Protein AF-A0A1Y4P1J4-F1 (afdb_monomer_lite)

Structure (mmCIF, N/CA/C/O backbone):
data_AF-A0A1Y4P1J4-F1
#
_entry.id   AF-A0A1Y4P1J4-F1
#
loop_
_atom_site.group_PDB
_atom_site.id
_atom_site.type_symbol
_atom_site.label_atom_id
_atom_site.label_alt_id
_atom_site.label_comp_id
_atom_site.label_asym_id
_atom_site.label_entity_id
_atom_site.label_seq_id
_atom_site.pdbx_PDB_ins_code
_atom_site.Cartn_x
_atom_site.Cartn_y
_atom_site.Cartn_z
_atom_site.occupancy
_atom_site.B_iso_or_equiv
_atom_site.auth_seq_id
_atom_site.auth_comp_id
_atom_site.auth_asym_id
_atom_site.auth_atom_id
_atom_site.pdbx_PDB_model_num
ATOM 1 N N . MET A 1 1 ? 18.152 -24.886 1.557 1.00 37.69 1 MET A N 1
ATOM 2 C CA . MET A 1 1 ? 19.487 -24.489 2.070 1.00 37.69 1 MET A CA 1
ATOM 3 C C . MET A 1 1 ? 19.926 -23.054 1.719 1.00 37.69 1 MET A C 1
ATOM 5 O O . MET A 1 1 ? 20.207 -22.315 2.653 1.00 37.69 1 MET A O 1
ATOM 9 N N . LYS A 1 2 ? 19.981 -22.594 0.447 1.00 35.28 2 LYS A N 1
ATOM 10 C CA . LYS A 1 2 ? 20.310 -21.172 0.125 1.00 35.28 2 LYS A CA 1
ATOM 11 C C . LYS A 1 2 ? 19.169 -20.174 0.433 1.00 35.28 2 LYS A C 1
ATOM 13 O O . LYS A 1 2 ? 19.458 -19.042 0.807 1.00 35.28 2 LYS A O 1
ATOM 18 N N . ILE A 1 3 ? 17.904 -20.600 0.334 1.00 33.12 3 ILE A N 1
ATOM 19 C CA . ILE A 1 3 ? 16.712 -19.780 0.649 1.00 33.12 3 ILE A CA 1
ATOM 20 C C . ILE A 1 3 ? 16.593 -19.539 2.165 1.00 33.12 3 ILE A C 1
ATOM 22 O O . ILE A 1 3 ? 16.595 -18.394 2.598 1.00 33.12 3 ILE A O 1
ATOM 26 N N . GLU A 1 4 ? 16.701 -20.586 2.990 1.00 29.86 4 GLU A N 1
ATOM 27 C CA . GLU A 1 4 ? 16.716 -20.458 4.463 1.00 29.86 4 GLU A CA 1
ATOM 28 C C . GLU A 1 4 ? 17.875 -19.592 4.994 1.00 29.86 4 GLU A C 1
ATOM 30 O O . GLU A 1 4 ? 17.760 -18.933 6.028 1.00 29.86 4 GLU A O 1
ATOM 35 N N . GLN A 1 5 ? 19.025 -19.572 4.307 1.00 28.41 5 GLN A N 1
ATOM 36 C CA . GLN A 1 5 ? 20.135 -18.682 4.665 1.00 28.41 5 GLN A CA 1
ATOM 37 C C . GLN A 1 5 ? 19.854 -17.215 4.304 1.00 28.41 5 GLN A C 1
ATOM 39 O O . GLN A 1 5 ? 20.299 -16.327 5.038 1.00 28.41 5 GLN A O 1
ATOM 44 N N . LYS A 1 6 ? 19.111 -16.951 3.218 1.00 36.56 6 LYS A N 1
ATOM 45 C CA . LYS A 1 6 ? 18.626 -15.607 2.861 1.00 36.56 6 LYS A CA 1
ATOM 46 C C . LYS A 1 6 ? 17.557 -15.128 3.847 1.00 36.56 6 LYS A C 1
ATOM 48 O O . LYS A 1 6 ? 17.696 -14.027 4.372 1.00 36.56 6 LYS A O 1
ATOM 53 N N . GLU A 1 7 ? 16.598 -15.976 4.211 1.00 34.59 7 GLU A N 1
ATOM 54 C CA . GLU A 1 7 ? 15.582 -15.677 5.234 1.00 34.59 7 GLU A CA 1
ATOM 55 C C . GLU A 1 7 ? 16.201 -15.401 6.608 1.00 34.59 7 GLU A C 1
ATOM 57 O O . GLU A 1 7 ? 15.858 -14.422 7.267 1.00 34.59 7 GLU A O 1
ATOM 62 N N . ARG A 1 8 ? 17.192 -16.193 7.040 1.00 35.72 8 ARG A N 1
ATOM 63 C CA . ARG A 1 8 ? 17.914 -15.943 8.303 1.00 35.72 8 ARG A CA 1
ATOM 64 C C . ARG A 1 8 ? 18.720 -14.643 8.281 1.00 35.72 8 ARG A C 1
ATOM 66 O O . ARG A 1 8 ? 18.856 -13.996 9.322 1.00 35.72 8 ARG A O 1
ATOM 73 N N . LYS A 1 9 ? 19.266 -14.248 7.124 1.00 35.44 9 LYS A N 1
ATOM 74 C CA . LYS A 1 9 ? 19.937 -12.948 6.951 1.00 35.44 9 LYS A CA 1
ATOM 75 C C . LYS A 1 9 ? 18.937 -11.791 6.964 1.00 35.44 9 LYS A C 1
ATOM 77 O O . LYS A 1 9 ? 19.229 -10.791 7.614 1.00 35.44 9 LYS A O 1
ATOM 82 N N . MET A 1 10 ? 17.769 -11.947 6.337 1.00 36.50 10 MET A N 1
ATOM 83 C CA . MET A 1 10 ? 16.669 -10.981 6.417 1.00 36.50 10 MET A CA 1
ATOM 84 C C . MET A 1 10 ? 16.181 -10.823 7.858 1.00 36.50 10 MET A C 1
ATOM 86 O O . MET A 1 10 ? 16.257 -9.721 8.387 1.00 36.50 10 MET A O 1
ATOM 90 N N . LYS A 1 11 ? 15.834 -11.908 8.563 1.00 37.34 11 LYS A N 1
ATOM 91 C CA . LYS A 1 11 ? 15.402 -11.863 9.977 1.00 37.34 11 LYS A CA 1
ATOM 92 C C . LYS A 1 11 ? 16.431 -11.185 10.900 1.00 37.34 11 LYS A C 1
ATOM 94 O O . LYS A 1 11 ? 16.066 -10.467 11.827 1.00 37.34 11 LYS A O 1
ATOM 99 N N . ARG A 1 12 ? 17.736 -11.342 10.631 1.00 34.00 12 ARG A N 1
ATOM 100 C CA . ARG A 1 12 ? 18.812 -10.628 11.355 1.00 34.00 12 ARG A CA 1
ATOM 101 C C . ARG A 1 12 ? 18.914 -9.139 11.001 1.00 34.00 12 ARG A C 1
ATOM 103 O O . ARG A 1 12 ? 19.231 -8.351 11.889 1.00 34.00 12 ARG A O 1
ATOM 110 N N . LYS A 1 13 ? 18.668 -8.758 9.742 1.00 36.12 13 LYS A N 1
ATOM 111 C CA . LYS A 1 13 ? 18.572 -7.349 9.318 1.00 36.12 13 LYS A CA 1
ATOM 112 C C . LYS A 1 13 ? 17.351 -6.668 9.949 1.00 36.12 13 LYS A C 1
ATOM 114 O O . LYS A 1 13 ? 17.510 -5.587 10.498 1.00 36.12 13 LYS A O 1
ATOM 119 N N . TRP A 1 14 ? 16.200 -7.346 9.985 1.00 35.34 14 TRP A N 1
ATOM 120 C CA . TRP A 1 14 ? 14.982 -6.893 10.670 1.00 35.34 14 TRP A CA 1
ATOM 121 C C . TRP A 1 14 ? 15.202 -6.656 12.164 1.00 35.34 14 TRP A C 1
ATOM 123 O O . TRP A 1 14 ? 14.796 -5.621 12.680 1.00 35.34 14 TRP A O 1
ATOM 133 N N . LYS A 1 15 ? 15.925 -7.553 12.850 1.00 34.91 15 LYS A N 1
ATOM 134 C CA . LYS A 1 15 ? 16.289 -7.344 14.259 1.00 34.91 15 LYS A CA 1
ATOM 135 C C . LYS A 1 15 ? 17.116 -6.065 14.456 1.00 34.91 15 LYS A C 1
ATOM 137 O O . LYS A 1 15 ? 16.772 -5.253 15.298 1.00 34.91 15 LYS A O 1
ATOM 142 N N . LYS A 1 16 ? 18.141 -5.834 13.627 1.00 33.59 16 LYS A N 1
ATOM 143 C CA . LYS A 1 16 ? 18.967 -4.616 13.715 1.00 33.59 16 LYS A CA 1
ATOM 144 C C . LYS A 1 16 ? 18.207 -3.336 13.350 1.00 33.59 16 LYS A C 1
ATOM 146 O O . LYS A 1 16 ? 18.399 -2.329 14.016 1.00 33.59 16 LYS A O 1
ATOM 151 N N . ALA A 1 17 ? 17.358 -3.361 12.323 1.00 33.47 17 ALA A N 1
ATOM 152 C CA . ALA A 1 17 ? 16.523 -2.214 11.959 1.00 33.47 17 ALA A CA 1
ATOM 153 C C . ALA A 1 17 ? 15.518 -1.873 13.075 1.00 33.47 17 ALA A C 1
ATOM 155 O O . ALA A 1 17 ? 15.315 -0.702 13.380 1.00 33.47 17 ALA A O 1
ATOM 156 N N . ARG A 1 18 ? 14.966 -2.896 13.743 1.00 34.06 18 ARG A N 1
ATOM 157 C CA . ARG A 1 18 ? 14.096 -2.758 14.918 1.00 34.06 18 ARG A CA 1
ATOM 158 C C . ARG A 1 18 ? 14.832 -2.163 16.124 1.00 34.06 18 ARG A C 1
ATOM 160 O O . ARG A 1 18 ? 14.278 -1.291 16.783 1.00 34.06 18 ARG A O 1
ATOM 167 N N . ASP A 1 19 ? 16.078 -2.572 16.364 1.00 35.50 19 ASP A N 1
ATOM 168 C CA . ASP A 1 19 ? 16.903 -2.046 17.460 1.00 35.50 19 ASP A CA 1
ATOM 169 C C . ASP A 1 19 ? 17.277 -0.558 17.228 1.00 35.50 19 ASP A C 1
ATOM 171 O O . ASP A 1 19 ? 17.185 0.256 18.143 1.00 35.50 19 ASP A O 1
ATOM 175 N N . TYR A 1 20 ? 17.614 -0.158 15.992 1.00 35.50 20 TYR A N 1
ATOM 176 C CA . TYR A 1 20 ? 17.929 1.244 15.653 1.00 35.50 20 TYR A CA 1
ATOM 177 C C . TYR A 1 20 ? 16.692 2.157 15.594 1.00 35.50 20 TYR A C 1
ATOM 179 O O . TYR A 1 20 ? 16.742 3.291 16.074 1.00 35.50 20 TYR A O 1
ATOM 187 N N . ALA A 1 21 ? 15.573 1.668 15.051 1.00 34.88 21 ALA A N 1
ATOM 188 C CA . ALA A 1 21 ? 14.301 2.388 15.075 1.00 34.88 21 ALA A CA 1
ATOM 189 C C . ALA A 1 21 ? 13.781 2.558 16.512 1.00 34.88 21 ALA A C 1
ATOM 191 O O . ALA A 1 21 ? 13.238 3.610 16.835 1.00 34.88 21 ALA A O 1
ATOM 192 N N . GLY A 1 22 ? 14.012 1.573 17.390 1.00 34.94 22 GLY A N 1
ATOM 193 C CA . GLY A 1 22 ? 13.687 1.652 18.815 1.00 34.94 22 GLY A CA 1
ATOM 194 C C . GLY A 1 22 ? 14.393 2.810 19.525 1.00 34.94 22 GLY A C 1
ATOM 195 O O . GLY A 1 22 ? 13.737 3.578 20.225 1.00 34.94 22 GLY A O 1
ATOM 196 N N . ILE A 1 23 ? 15.694 2.995 19.274 1.00 33.84 23 ILE A N 1
ATOM 197 C CA . ILE A 1 23 ? 16.503 4.062 19.888 1.00 33.84 23 ILE A CA 1
ATOM 198 C C . ILE A 1 23 ? 16.078 5.451 19.377 1.00 33.84 23 ILE A C 1
ATOM 200 O O . ILE A 1 23 ? 15.850 6.357 20.179 1.00 33.84 23 ILE A O 1
ATOM 204 N N . SER A 1 24 ? 15.901 5.634 18.061 1.00 31.52 24 SER A N 1
ATOM 205 C CA . SER A 1 24 ? 15.457 6.927 17.505 1.00 31.52 24 SER A CA 1
ATOM 206 C C . SER A 1 24 ? 14.004 7.261 17.854 1.00 31.52 24 SER A C 1
ATOM 208 O O . SER A 1 24 ? 13.703 8.414 18.164 1.00 31.52 24 SER A O 1
ATOM 210 N N . ALA A 1 25 ? 13.103 6.272 17.864 1.00 38.59 25 ALA A N 1
ATOM 211 C CA . ALA A 1 25 ? 11.718 6.465 18.285 1.00 38.59 25 ALA A CA 1
ATOM 212 C C . ALA A 1 25 ? 11.631 6.814 19.771 1.00 38.59 25 ALA A C 1
ATOM 214 O O . ALA A 1 25 ? 10.833 7.668 20.134 1.00 38.59 25 ALA A O 1
ATOM 215 N N . MET A 1 26 ? 12.474 6.230 20.627 1.00 37.19 26 MET A N 1
ATOM 216 C CA . MET A 1 26 ? 12.496 6.566 22.047 1.00 37.19 26 MET A CA 1
ATOM 217 C C . MET A 1 26 ? 13.036 7.974 22.303 1.00 37.19 26 MET A C 1
ATOM 219 O O . MET A 1 26 ? 12.460 8.705 23.102 1.00 37.19 26 MET A O 1
ATOM 223 N N . VAL A 1 27 ? 14.082 8.401 21.588 1.00 32.62 27 VAL A N 1
ATOM 224 C CA . VAL A 1 27 ? 14.589 9.781 21.664 1.00 32.62 27 VAL A CA 1
ATOM 225 C C . VAL A 1 27 ? 13.539 10.780 21.166 1.00 32.62 27 VAL A C 1
ATOM 227 O O . VAL A 1 27 ? 13.348 11.818 21.794 1.00 32.62 27 VAL A O 1
ATOM 230 N N . LEU A 1 28 ? 12.795 10.459 20.103 1.00 36.66 28 LEU A N 1
ATOM 231 C CA . LEU A 1 28 ? 11.684 11.283 19.611 1.00 36.66 28 LEU A CA 1
ATOM 232 C C . LEU A 1 28 ? 10.476 11.280 20.557 1.00 36.66 28 LEU A C 1
ATOM 234 O O . LEU A 1 28 ? 9.872 12.329 20.753 1.00 36.66 28 LEU A O 1
ATOM 238 N N . LEU A 1 29 ? 10.155 10.151 21.193 1.00 38.88 29 LEU A N 1
ATOM 239 C CA . LEU A 1 29 ? 9.091 10.040 22.194 1.00 38.88 29 LEU A CA 1
ATOM 240 C C . LEU A 1 29 ? 9.451 10.825 23.462 1.00 38.88 29 LEU A C 1
ATOM 242 O O . LEU A 1 29 ? 8.604 11.513 24.020 1.00 38.88 29 LEU A O 1
ATOM 246 N N . VAL A 1 30 ? 10.726 10.800 23.865 1.00 36.94 30 VAL A N 1
ATOM 247 C CA . VAL A 1 30 ? 11.304 11.665 24.899 1.00 36.94 30 VAL A CA 1
ATOM 248 C C . VAL A 1 30 ? 11.162 13.130 24.463 1.00 36.94 30 VAL A C 1
ATOM 250 O O . VAL A 1 30 ? 10.500 13.891 25.156 1.00 36.94 30 VAL A O 1
ATOM 253 N N . ILE A 1 31 ? 11.646 13.543 23.289 1.00 37.50 31 ILE A N 1
ATOM 254 C CA . ILE A 1 31 ? 11.529 14.937 22.804 1.00 37.50 31 ILE A CA 1
ATOM 255 C C . ILE A 1 31 ? 10.059 15.409 22.725 1.00 37.50 31 ILE A C 1
ATOM 257 O O . ILE A 1 31 ? 9.754 16.528 23.148 1.00 37.50 31 ILE A O 1
ATOM 261 N N . ALA A 1 32 ? 9.142 14.549 22.271 1.00 37.50 32 ALA A N 1
ATOM 262 C CA . ALA A 1 32 ? 7.707 14.821 22.166 1.00 37.50 32 ALA A CA 1
ATOM 263 C C . ALA A 1 32 ? 7.009 14.905 23.536 1.00 37.50 32 ALA A C 1
ATOM 265 O O . ALA A 1 32 ? 6.170 15.781 23.746 1.00 37.50 32 ALA A O 1
ATOM 266 N N . LEU A 1 33 ? 7.391 14.062 24.501 1.00 34.75 33 LEU A N 1
ATOM 267 C CA . LEU A 1 33 ? 6.959 14.169 25.899 1.00 34.75 33 LEU A CA 1
ATOM 268 C C . LEU A 1 33 ? 7.528 15.449 26.546 1.00 34.75 33 LEU A C 1
ATOM 270 O O . LEU A 1 33 ? 6.831 16.154 27.279 1.00 34.75 33 LEU A O 1
ATOM 274 N N . PHE A 1 34 ? 8.779 15.810 26.260 1.00 36.06 34 PHE A N 1
ATOM 275 C CA . PHE A 1 34 ? 9.459 16.956 26.871 1.00 36.06 34 PHE A CA 1
ATOM 276 C C . PHE A 1 34 ? 9.023 18.327 26.336 1.00 36.06 34 PHE A C 1
ATOM 278 O O . PHE A 1 34 ? 9.379 19.330 26.954 1.00 36.06 34 PHE A O 1
ATOM 285 N N . GLY A 1 35 ? 8.212 18.408 25.274 1.00 31.78 35 GLY A N 1
ATOM 286 C CA . GLY A 1 35 ? 7.714 19.689 24.754 1.00 31.78 35 GLY A CA 1
ATOM 287 C C . GLY A 1 35 ? 8.835 20.651 24.344 1.00 31.78 35 GLY A C 1
ATOM 288 O O . GLY A 1 35 ? 8.640 21.865 24.335 1.00 31.78 35 GLY A O 1
ATOM 289 N N . LEU A 1 36 ? 10.024 20.123 24.036 1.00 27.92 36 LEU A N 1
ATOM 290 C CA . LEU A 1 36 ? 11.098 20.913 23.459 1.00 27.92 36 LEU A CA 1
ATOM 291 C C . LEU A 1 36 ? 10.747 21.133 21.993 1.00 27.92 36 LEU A C 1
ATOM 293 O O . LEU A 1 36 ? 10.865 20.231 21.166 1.00 27.92 36 LEU A O 1
ATOM 297 N N . THR A 1 37 ? 10.312 22.347 21.665 1.00 23.44 37 THR A N 1
ATOM 298 C CA . THR A 1 37 ? 10.285 22.810 20.283 1.00 23.44 37 THR A CA 1
ATOM 299 C C . THR A 1 37 ? 11.717 22.814 19.759 1.00 23.44 37 THR A C 1
ATOM 301 O O . THR A 1 37 ? 12.464 23.766 19.981 1.00 23.44 37 THR A O 1
ATOM 304 N N . VAL A 1 38 ? 12.106 21.771 19.031 1.00 24.55 38 VAL A N 1
ATOM 305 C CA . VAL A 1 38 ? 13.045 21.980 17.934 1.00 24.55 38 VAL A CA 1
ATOM 306 C C . VAL A 1 38 ? 12.228 22.722 16.889 1.00 24.55 38 VAL A C 1
ATOM 308 O O . VAL A 1 38 ? 11.323 22.157 16.280 1.00 24.55 38 VAL A O 1
ATOM 311 N N . SER A 1 39 ? 12.476 24.021 16.745 1.00 25.81 39 SER A N 1
ATOM 312 C CA . SER A 1 39 ? 11.960 24.814 15.635 1.00 25.81 39 SER A CA 1
ATOM 313 C C . SER A 1 39 ? 12.613 24.318 14.342 1.00 25.81 39 SER A C 1
ATOM 315 O O . SER A 1 39 ? 13.565 24.9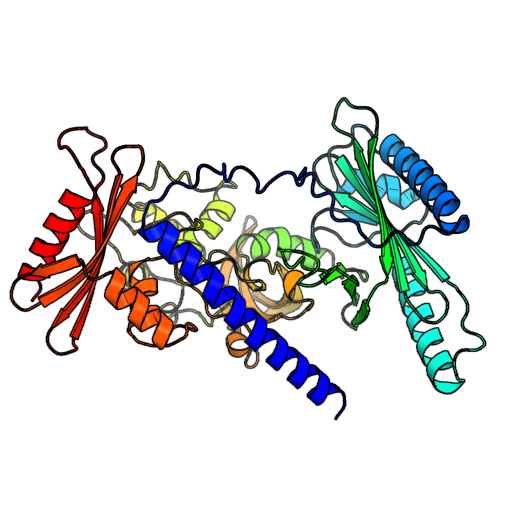05 13.839 1.00 25.81 39 SER A O 1
ATOM 317 N N . GLY A 1 40 ? 12.128 23.184 13.855 1.00 23.45 40 GLY A N 1
ATOM 318 C CA . GLY A 1 40 ? 12.315 22.670 12.515 1.00 23.45 40 GLY A CA 1
ATOM 319 C C . GLY A 1 40 ? 10.915 22.435 11.983 1.00 23.45 40 GLY A C 1
ATOM 320 O O . GLY A 1 40 ? 10.232 21.508 12.404 1.00 23.45 40 GLY A O 1
ATOM 321 N N . THR A 1 41 ? 10.449 23.344 11.139 1.00 23.02 41 THR A N 1
ATOM 322 C CA . THR A 1 41 ? 9.187 23.257 10.407 1.00 23.02 41 THR A CA 1
ATOM 323 C C . THR A 1 41 ? 9.043 21.884 9.747 1.00 23.02 41 THR A C 1
ATOM 325 O O . THR A 1 41 ? 9.625 21.635 8.696 1.00 23.02 41 THR A O 1
ATOM 328 N N . LEU A 1 42 ? 8.240 21.000 10.348 1.00 22.67 42 LEU A N 1
ATOM 329 C CA . LEU A 1 42 ? 7.678 19.799 9.722 1.00 22.67 42 LEU A CA 1
ATOM 330 C C . LEU A 1 42 ? 6.516 20.215 8.806 1.00 22.67 42 LEU A C 1
ATOM 332 O O . LEU A 1 42 ? 5.358 19.865 9.000 1.00 22.67 42 LEU A O 1
ATOM 336 N N . THR A 1 43 ? 6.848 21.017 7.802 1.00 23.75 43 THR A N 1
ATOM 337 C CA . THR A 1 43 ? 6.053 21.222 6.592 1.00 23.75 43 THR A CA 1
ATOM 338 C C . THR A 1 43 ? 6.926 20.710 5.458 1.00 23.75 43 THR A C 1
ATOM 340 O O . THR A 1 43 ? 7.744 21.449 4.920 1.00 23.75 43 THR A O 1
ATOM 343 N N . GLY A 1 44 ? 6.846 19.408 5.194 1.00 24.66 44 GLY A N 1
ATOM 344 C CA . GLY A 1 44 ? 7.753 18.740 4.260 1.00 24.66 44 GLY A CA 1
ATOM 345 C C . GLY A 1 44 ? 7.427 17.265 4.064 1.00 24.66 44 GLY A C 1
ATOM 346 O O . GLY A 1 44 ? 8.321 16.434 4.071 1.00 24.66 44 GLY A O 1
ATOM 347 N N . PHE A 1 45 ? 6.144 16.931 3.927 1.00 24.53 45 PHE A N 1
ATOM 348 C CA . PHE A 1 45 ? 5.706 15.675 3.303 1.00 24.53 45 PHE A CA 1
ATOM 349 C C . PHE A 1 45 ? 4.859 16.014 2.071 1.00 24.53 45 PHE A C 1
ATOM 351 O O . PHE A 1 45 ? 3.695 15.657 1.931 1.00 24.53 45 PHE A O 1
ATOM 358 N N . ARG A 1 46 ? 5.453 16.851 1.222 1.00 29.56 46 ARG A N 1
ATOM 359 C CA . ARG A 1 46 ? 5.160 17.062 -0.195 1.00 29.56 46 ARG A CA 1
ATOM 360 C C . ARG A 1 46 ? 6.245 18.008 -0.703 1.00 29.56 46 ARG A C 1
ATOM 362 O O . ARG A 1 46 ? 6.565 18.979 -0.029 1.00 29.56 46 ARG A O 1
ATOM 369 N N . ASP A 1 47 ? 6.819 17.641 -1.838 1.00 25.33 47 ASP A N 1
ATOM 370 C CA . ASP A 1 47 ? 8.038 18.179 -2.447 1.00 25.33 47 ASP A CA 1
ATOM 371 C C . ASP A 1 47 ? 9.353 17.859 -1.728 1.00 25.33 47 ASP A C 1
ATOM 373 O O . ASP A 1 47 ? 9.865 18.585 -0.879 1.00 25.33 47 ASP A O 1
ATOM 377 N N . GLY A 1 48 ? 9.966 16.760 -2.180 1.00 27.00 48 GLY A N 1
ATOM 378 C CA . GLY A 1 48 ? 11.406 16.563 -2.102 1.00 27.00 48 GLY A CA 1
ATOM 379 C C . GLY A 1 48 ? 12.129 17.604 -2.958 1.00 27.00 48 GLY A C 1
ATOM 380 O O . GLY A 1 48 ? 12.540 17.327 -4.077 1.00 27.00 48 GLY A O 1
ATOM 381 N N . SER A 1 49 ? 12.284 18.809 -2.419 1.00 30.31 49 SER A N 1
ATOM 382 C CA . SER A 1 49 ? 13.316 19.768 -2.810 1.00 30.31 49 SER A CA 1
ATOM 383 C C . SER A 1 49 ? 14.243 19.980 -1.611 1.00 30.31 49 SER A C 1
ATOM 385 O O . SER A 1 49 ? 14.303 21.054 -1.015 1.00 30.31 49 SER A O 1
ATOM 387 N N . GLY A 1 50 ? 14.927 18.911 -1.203 1.00 24.67 50 GLY A N 1
ATOM 388 C CA . GLY A 1 50 ? 15.973 18.946 -0.188 1.00 24.67 50 GLY A CA 1
ATOM 389 C C . GLY A 1 50 ? 17.338 18.934 -0.861 1.00 24.67 50 GLY A C 1
ATOM 390 O O . GLY A 1 50 ? 17.747 17.918 -1.411 1.00 24.67 50 GLY A O 1
ATOM 391 N N . LYS A 1 51 ? 18.052 20.064 -0.812 1.00 30.47 51 LYS A N 1
ATOM 392 C CA . LYS A 1 51 ? 19.477 20.161 -1.157 1.00 30.47 51 LYS A CA 1
ATOM 393 C C . LYS A 1 51 ? 20.305 19.366 -0.140 1.00 30.47 51 LYS A C 1
ATOM 395 O O . LYS A 1 51 ? 20.853 19.937 0.796 1.00 30.47 51 LYS A O 1
ATOM 400 N N . GLY A 1 52 ? 20.385 18.055 -0.326 1.00 24.11 52 GLY A N 1
ATOM 401 C CA . GLY A 1 52 ? 21.392 17.198 0.284 1.00 24.11 52 GLY A CA 1
ATOM 402 C C . GLY A 1 52 ? 22.482 16.937 -0.743 1.00 24.11 52 GLY A C 1
ATOM 403 O O . GLY A 1 52 ? 22.359 16.024 -1.548 1.00 24.11 52 GLY A O 1
ATOM 404 N N . ALA A 1 53 ? 23.542 17.745 -0.737 1.00 28.69 53 ALA A N 1
ATOM 405 C CA . ALA A 1 53 ? 24.770 17.420 -1.454 1.00 28.69 53 ALA A CA 1
ATOM 406 C C . ALA A 1 53 ? 25.496 16.293 -0.698 1.00 28.69 53 ALA A C 1
ATOM 408 O O . ALA A 1 53 ? 26.504 16.520 -0.035 1.00 28.69 53 ALA A O 1
ATOM 409 N N . GLY A 1 54 ? 24.934 15.086 -0.740 1.00 25.89 54 GLY A N 1
ATOM 410 C CA . GLY A 1 54 ? 25.690 13.870 -0.494 1.00 25.89 54 GLY A CA 1
ATOM 411 C C . GLY A 1 54 ? 26.455 13.573 -1.772 1.00 25.89 54 GLY A C 1
ATOM 412 O O . GLY A 1 54 ? 25.838 13.400 -2.819 1.00 25.89 54 GLY A O 1
ATOM 413 N N . GLN A 1 55 ? 27.786 13.577 -1.712 1.00 28.34 55 GLN A N 1
ATOM 414 C CA . GLN A 1 55 ? 28.614 13.073 -2.803 1.00 28.34 55 GLN A CA 1
ATOM 415 C C . GLN A 1 55 ? 28.259 11.597 -3.020 1.00 28.34 55 GLN A C 1
ATOM 417 O O . GLN A 1 55 ? 28.760 10.720 -2.321 1.00 28.34 55 GLN A O 1
ATOM 422 N N . GLN A 1 56 ? 27.349 11.336 -3.958 1.00 36.09 56 GLN A N 1
ATOM 423 C CA . GLN A 1 56 ? 27.239 10.036 -4.598 1.00 36.09 56 GLN A CA 1
ATOM 424 C C . GLN A 1 56 ? 28.548 9.785 -5.339 1.00 36.09 56 GLN A C 1
ATOM 426 O O . GLN A 1 56 ? 29.150 10.710 -5.887 1.00 36.09 56 GLN A O 1
ATOM 431 N N . GLU A 1 57 ? 29.006 8.541 -5.290 1.00 32.09 57 GLU A N 1
ATOM 432 C CA . GLU A 1 57 ? 30.217 8.075 -5.949 1.00 32.09 57 GLU A CA 1
ATOM 433 C C . GLU A 1 57 ? 30.082 8.333 -7.459 1.00 32.09 57 GLU A C 1
ATOM 435 O O . GLU A 1 57 ? 29.483 7.558 -8.200 1.00 32.09 57 GLU A O 1
ATOM 440 N N . GLN A 1 58 ? 30.573 9.491 -7.903 1.00 33.50 58 GLN A N 1
ATOM 441 C CA . GLN A 1 58 ? 30.673 9.840 -9.308 1.00 33.50 58 GLN A CA 1
ATOM 442 C C . GLN A 1 58 ? 31.735 8.931 -9.920 1.00 33.50 58 GLN A C 1
ATOM 444 O O . GLN A 1 58 ? 32.936 9.179 -9.805 1.00 33.50 58 GLN A O 1
ATOM 449 N N . ILE A 1 59 ? 31.288 7.872 -10.586 1.00 36.59 59 ILE A N 1
ATOM 450 C CA . ILE A 1 59 ? 32.101 7.191 -11.586 1.00 36.59 59 ILE A CA 1
ATOM 451 C C . ILE A 1 59 ? 32.142 8.141 -12.791 1.00 36.59 59 ILE A C 1
ATOM 453 O O . ILE A 1 59 ? 31.304 8.072 -13.684 1.00 36.59 59 ILE A O 1
ATOM 457 N N . THR A 1 60 ? 33.060 9.112 -12.769 1.00 36.59 60 THR A N 1
ATOM 458 C CA . THR A 1 60 ? 33.346 9.957 -13.934 1.00 36.59 60 THR A CA 1
ATOM 459 C C . THR A 1 60 ? 34.245 9.183 -14.886 1.00 36.59 60 THR A C 1
ATOM 461 O O . THR A 1 60 ? 35.470 9.239 -14.764 1.00 36.59 60 THR A O 1
ATOM 464 N N . ASP A 1 61 ? 33.628 8.460 -15.812 1.00 45.50 61 ASP A N 1
ATOM 465 C CA . ASP A 1 61 ? 34.269 8.008 -17.045 1.00 45.50 61 ASP A CA 1
ATOM 466 C C . ASP A 1 61 ? 33.766 8.912 -18.183 1.00 45.50 61 ASP A C 1
ATOM 468 O O . ASP A 1 61 ? 32.613 9.332 -18.165 1.00 45.50 61 ASP A O 1
ATOM 472 N N . GLU A 1 62 ? 34.579 9.242 -19.189 1.00 43.81 62 GLU A N 1
ATOM 473 C CA . GLU A 1 62 ? 34.136 10.121 -20.298 1.00 43.81 62 GLU A CA 1
ATOM 474 C C . GLU A 1 62 ? 32.906 9.560 -21.049 1.00 43.81 62 GLU A C 1
ATOM 476 O O . GLU A 1 62 ? 32.117 10.322 -21.609 1.00 43.81 62 GLU A O 1
ATOM 481 N N . ALA A 1 63 ? 32.698 8.238 -20.997 1.00 49.31 63 ALA A N 1
ATOM 482 C CA . ALA A 1 63 ? 31.511 7.556 -21.508 1.00 49.31 63 ALA A CA 1
ATOM 483 C C . ALA A 1 63 ? 30.224 7.879 -20.718 1.00 49.31 63 ALA A C 1
ATOM 485 O O . ALA A 1 63 ? 29.150 7.927 -21.320 1.00 49.31 63 ALA A O 1
ATOM 486 N N . SER A 1 64 ? 30.314 8.162 -19.409 1.00 58.81 64 SER A N 1
ATOM 487 C CA . SER A 1 64 ? 29.137 8.508 -18.598 1.00 58.81 64 SER A CA 1
ATOM 488 C C . SER A 1 64 ? 28.594 9.891 -18.959 1.00 58.81 64 SER A C 1
ATOM 490 O O . SER A 1 64 ? 27.385 10.060 -19.082 1.00 58.81 64 SER A O 1
ATOM 492 N N . GLY A 1 65 ? 29.468 10.857 -19.265 1.00 71.31 65 GLY A N 1
ATOM 493 C CA . GLY A 1 65 ? 29.053 12.208 -19.657 1.00 71.31 65 GLY A CA 1
ATOM 494 C C . GLY A 1 65 ? 28.254 12.260 -20.966 1.00 71.31 65 GLY A C 1
ATOM 495 O O . GLY A 1 65 ? 27.370 13.100 -21.115 1.00 71.31 65 GLY A O 1
ATOM 496 N N . GLN A 1 66 ? 28.523 11.351 -21.911 1.00 78.31 66 GLN A N 1
ATOM 497 C CA . GLN A 1 66 ? 27.761 11.267 -23.161 1.00 78.31 66 GLN A CA 1
ATOM 498 C C . GLN A 1 66 ? 26.386 10.612 -22.952 1.00 78.31 66 GLN A C 1
ATOM 500 O O . GLN A 1 66 ? 25.400 11.072 -23.526 1.00 78.31 66 GLN A O 1
ATOM 505 N N . GLN A 1 67 ? 26.298 9.579 -22.109 1.00 82.25 67 GLN A N 1
ATOM 506 C CA . GLN A 1 67 ? 25.023 8.944 -21.749 1.00 82.25 67 GLN A CA 1
ATOM 507 C C . GLN A 1 67 ? 24.116 9.893 -20.952 1.00 82.25 67 GLN A C 1
ATOM 509 O O . GLN A 1 67 ? 22.913 9.941 -21.199 1.00 82.25 67 GLN A O 1
ATOM 514 N N . GLU A 1 68 ? 24.685 10.698 -20.050 1.00 87.75 68 GLU A N 1
ATOM 515 C CA . GLU A 1 68 ? 23.947 11.726 -19.306 1.00 87.75 68 GLU A CA 1
ATOM 516 C C . GLU A 1 68 ? 23.346 12.792 -20.235 1.00 87.75 68 GLU A C 1
ATOM 518 O O . GLU A 1 68 ? 22.182 13.149 -20.067 1.00 87.75 68 GLU A O 1
ATOM 523 N N . GLN A 1 69 ? 24.090 13.246 -21.253 1.00 89.19 69 GLN A N 1
ATOM 524 C CA . GLN A 1 69 ? 23.580 14.201 -22.249 1.00 89.19 69 GLN A CA 1
ATOM 525 C C . GLN A 1 69 ? 22.418 13.627 -23.065 1.00 89.19 69 GLN A C 1
ATOM 527 O O . GLN A 1 69 ? 21.401 14.296 -23.229 1.00 89.19 69 GLN A O 1
ATOM 532 N N . VAL A 1 70 ? 22.535 12.380 -23.535 1.00 91.31 70 VAL A N 1
ATOM 533 C CA . VAL A 1 70 ? 21.443 11.705 -24.260 1.00 91.31 70 VAL A CA 1
ATOM 534 C C . VAL A 1 70 ? 20.208 11.573 -23.366 1.00 91.31 70 VAL A C 1
ATOM 536 O O . VAL A 1 70 ? 19.099 11.897 -23.790 1.00 91.31 70 VAL A O 1
ATOM 539 N N . ALA A 1 71 ? 20.390 11.165 -22.107 1.00 92.50 71 ALA A N 1
ATOM 540 C CA . ALA A 1 71 ? 19.295 11.058 -21.151 1.00 92.50 71 ALA A CA 1
ATOM 541 C C . ALA A 1 71 ? 18.620 12.413 -20.877 1.00 92.50 71 ALA A C 1
ATOM 543 O O . ALA A 1 71 ? 17.394 12.466 -20.757 1.00 92.50 71 ALA A O 1
ATOM 544 N N . GLU A 1 72 ? 19.396 13.498 -20.793 1.00 93.62 72 GLU A N 1
ATOM 545 C CA . GLU A 1 72 ? 18.888 14.863 -20.632 1.00 93.62 72 GLU A CA 1
ATOM 546 C C . GLU A 1 72 ? 18.044 15.296 -21.839 1.00 93.62 72 GLU A C 1
ATOM 548 O O . GLU A 1 72 ? 16.906 15.741 -21.666 1.00 93.62 72 GLU A O 1
ATOM 553 N N . GLU A 1 73 ? 18.565 15.122 -23.057 1.00 93.62 73 GLU A N 1
ATOM 554 C CA . GLU A 1 73 ? 17.880 15.481 -24.304 1.00 93.62 73 GLU A CA 1
ATOM 555 C C . GLU A 1 73 ? 16.563 14.711 -24.474 1.00 93.62 73 GLU A C 1
ATOM 557 O O . GLU A 1 73 ? 15.517 15.321 -24.715 1.00 93.62 73 GLU A O 1
ATOM 562 N N . GLU A 1 74 ? 16.581 13.390 -24.272 1.00 93.44 74 GLU A N 1
ATOM 563 C CA . GLU A 1 74 ? 15.383 12.546 -24.350 1.00 93.44 74 GLU A CA 1
ATOM 564 C C . GLU A 1 74 ? 14.342 12.924 -23.288 1.00 93.44 74 GLU A C 1
ATOM 566 O O . GLU A 1 74 ? 13.140 12.968 -23.568 1.00 93.44 74 GLU A O 1
ATOM 571 N N . CYS A 1 75 ? 14.785 13.220 -22.061 1.00 93.00 75 CYS A N 1
ATOM 572 C CA . CYS A 1 75 ? 13.899 13.642 -20.980 1.00 93.00 75 CYS A CA 1
ATOM 573 C C . CYS A 1 75 ? 13.232 14.989 -21.301 1.00 93.00 75 CYS A C 1
ATOM 575 O O . CYS A 1 75 ? 12.015 15.135 -21.148 1.00 93.00 75 CYS A O 1
ATOM 577 N N . LEU A 1 76 ? 13.996 15.961 -21.815 1.00 92.69 76 LEU A N 1
ATOM 578 C CA . LEU A 1 76 ? 13.478 17.255 -22.273 1.00 92.69 76 LEU A CA 1
ATOM 579 C C . LEU A 1 76 ? 12.487 17.106 -23.431 1.00 92.69 76 LEU A C 1
ATOM 581 O O . LEU A 1 76 ? 11.436 17.755 -23.420 1.00 92.69 76 LEU A O 1
ATOM 585 N N . GLU A 1 77 ? 12.774 16.236 -24.399 1.00 92.31 77 GLU A N 1
ATOM 586 C CA . GLU A 1 77 ? 11.872 15.959 -25.517 1.00 92.31 77 GLU A CA 1
ATOM 587 C C . GLU A 1 77 ? 10.538 15.375 -25.029 1.00 92.31 77 GLU A C 1
ATOM 589 O O . GLU A 1 77 ? 9.465 15.850 -25.413 1.00 92.31 77 GLU A O 1
ATOM 594 N N . VAL A 1 78 ? 10.591 14.374 -24.146 1.00 92.38 78 VAL A N 1
ATOM 595 C CA . VAL A 1 78 ? 9.402 13.747 -23.556 1.00 92.38 78 VAL A CA 1
ATOM 596 C C . VAL A 1 78 ? 8.580 14.752 -22.754 1.00 92.38 78 VAL A C 1
ATOM 598 O O . VAL A 1 78 ? 7.368 14.848 -22.959 1.00 92.38 78 VAL A O 1
ATOM 601 N N . MET A 1 79 ? 9.217 15.562 -21.907 1.00 89.88 79 MET A N 1
ATOM 602 C CA . MET A 1 79 ? 8.522 16.619 -21.169 1.00 89.88 79 MET A CA 1
ATOM 603 C C . MET A 1 79 ? 7.854 17.633 -22.101 1.00 89.88 79 MET A C 1
ATOM 605 O O . MET A 1 79 ? 6.734 18.073 -21.844 1.00 89.88 79 MET A O 1
ATOM 609 N N . GLN A 1 80 ? 8.501 17.984 -23.214 1.00 89.62 80 GLN A N 1
ATOM 610 C CA . GLN A 1 80 ? 7.925 18.897 -24.195 1.00 89.62 80 GLN A CA 1
ATOM 611 C C . GLN A 1 80 ? 6.693 18.293 -24.896 1.00 89.62 80 GLN A C 1
ATOM 613 O O . GLN A 1 80 ? 5.745 19.029 -25.182 1.00 89.62 80 GLN A O 1
ATOM 618 N N . LYS A 1 81 ? 6.664 16.972 -25.132 1.00 89.00 81 LYS A N 1
ATOM 619 C CA . LYS A 1 81 ? 5.509 16.251 -25.713 1.00 89.00 81 LYS A CA 1
ATOM 620 C C . LYS A 1 81 ? 4.278 16.261 -24.801 1.00 89.00 81 LYS A C 1
ATOM 622 O O . LYS A 1 81 ? 3.150 16.325 -25.296 1.00 89.00 81 LYS A O 1
ATOM 627 N N . VAL A 1 82 ? 4.477 16.214 -23.484 1.00 89.00 82 VAL A N 1
ATOM 628 C CA . VAL A 1 82 ? 3.385 16.198 -22.489 1.00 89.00 82 VAL A CA 1
ATOM 629 C C . VAL A 1 82 ? 3.173 17.544 -21.796 1.00 89.00 82 VAL A C 1
ATOM 631 O O . VAL A 1 82 ? 2.436 17.640 -20.817 1.00 89.00 82 VAL A O 1
ATOM 634 N N . LYS A 1 83 ? 3.772 18.617 -22.321 1.00 86.88 83 LYS A N 1
ATOM 635 C CA . LYS A 1 83 ? 3.602 19.968 -21.786 1.00 86.88 83 LYS A CA 1
ATOM 636 C C . LYS A 1 83 ? 2.121 20.362 -21.745 1.00 86.88 83 LYS A C 1
ATOM 638 O O . LYS A 1 83 ? 1.423 20.301 -22.757 1.00 86.88 83 LYS A O 1
ATOM 643 N N . GLY A 1 84 ? 1.667 20.810 -20.575 1.00 82.81 84 GLY A N 1
ATOM 644 C CA . GLY A 1 84 ? 0.280 21.221 -20.338 1.00 82.81 84 GLY A CA 1
ATOM 645 C C . GLY A 1 84 ? -0.711 20.066 -20.167 1.00 82.81 84 GLY A C 1
ATOM 646 O O . GLY A 1 84 ? -1.908 20.323 -20.069 1.00 82.81 84 GLY A O 1
ATOM 647 N N . VAL A 1 85 ? -0.242 18.815 -20.130 1.00 87.38 85 VAL A N 1
ATOM 648 C CA . VAL A 1 85 ? -1.066 17.651 -19.786 1.00 87.38 85 VAL A CA 1
ATOM 649 C C . VAL A 1 85 ? -1.036 17.469 -18.273 1.00 87.38 85 VAL A C 1
ATOM 651 O O . VAL A 1 85 ? 0.026 17.271 -17.688 1.00 87.38 85 VAL A O 1
ATOM 654 N N . THR A 1 86 ? -2.199 17.557 -17.636 1.00 84.88 86 THR A N 1
ATOM 655 C CA . THR A 1 86 ? -2.342 17.401 -16.181 1.00 84.88 86 THR A CA 1
ATOM 656 C C . THR A 1 86 ? -2.745 15.983 -15.783 1.00 84.88 86 THR A C 1
ATOM 658 O O . THR A 1 86 ? -2.425 15.544 -14.677 1.00 84.88 86 THR A O 1
ATOM 661 N N . ASP A 1 87 ? -3.411 15.255 -16.682 1.00 89.94 87 ASP A N 1
ATOM 662 C CA . ASP A 1 87 ? -3.775 13.856 -16.486 1.00 89.94 87 ASP A CA 1
ATOM 663 C C . ASP A 1 87 ? -2.566 12.944 -16.743 1.00 89.94 87 ASP A C 1
ATOM 665 O O . ASP A 1 87 ? -1.994 12.898 -17.835 1.00 89.94 87 ASP A O 1
ATOM 669 N N . ILE A 1 88 ? -2.167 12.202 -15.712 1.00 91.25 88 ILE A N 1
ATOM 670 C CA . ILE A 1 88 ? -0.994 11.325 -15.761 1.00 91.25 88 ILE A CA 1
ATOM 671 C C . ILE A 1 88 ? -1.164 10.146 -16.733 1.00 91.25 88 ILE A C 1
ATOM 673 O O . ILE A 1 88 ? -0.166 9.673 -17.275 1.00 91.25 88 ILE A O 1
ATOM 677 N N . ARG A 1 89 ? -2.398 9.681 -16.977 1.00 91.75 89 ARG A N 1
ATOM 678 C CA . ARG A 1 89 ? -2.695 8.580 -17.906 1.00 91.75 89 ARG A CA 1
ATOM 679 C C . ARG A 1 89 ? -2.589 9.068 -19.341 1.00 91.75 89 ARG A C 1
ATOM 681 O O . ARG A 1 89 ? -1.914 8.432 -20.143 1.00 91.75 89 ARG A O 1
ATOM 688 N N . GLU A 1 90 ? -3.156 10.237 -19.637 1.00 92.75 90 GLU A N 1
ATOM 689 C CA . GLU A 1 90 ? -3.006 10.865 -20.955 1.00 92.75 90 GLU A CA 1
ATOM 690 C C . GLU A 1 90 ? -1.527 11.148 -21.266 1.00 92.75 90 GLU A C 1
ATOM 692 O O . GLU A 1 90 ? -1.048 10.890 -22.374 1.00 92.75 90 GLU A O 1
ATOM 697 N N . ALA A 1 91 ? -0.773 11.649 -20.283 1.00 92.44 91 ALA A N 1
ATOM 698 C CA . ALA A 1 91 ? 0.662 11.858 -20.434 1.00 92.44 91 ALA A CA 1
ATOM 699 C C . ALA A 1 91 ? 1.391 10.535 -20.725 1.00 92.44 91 ALA A C 1
ATOM 701 O O . ALA A 1 91 ? 2.195 10.479 -21.655 1.00 92.44 91 ALA A O 1
ATOM 702 N N . ALA A 1 92 ? 1.080 9.463 -19.992 1.00 94.12 92 ALA A N 1
ATOM 703 C CA . ALA A 1 92 ? 1.677 8.152 -20.223 1.00 94.12 92 ALA A CA 1
ATOM 704 C C . ALA A 1 92 ? 1.374 7.595 -21.621 1.00 94.12 92 ALA A C 1
ATOM 706 O O . ALA A 1 92 ? 2.292 7.142 -22.304 1.00 94.12 92 ALA A O 1
ATOM 707 N N . GLU A 1 93 ? 0.126 7.694 -22.084 1.00 94.25 93 GLU A N 1
ATOM 708 C CA . GLU A 1 93 ? -0.278 7.273 -23.429 1.00 94.25 93 GLU A CA 1
ATOM 709 C C . GLU A 1 93 ? 0.510 8.021 -24.512 1.00 94.25 93 GLU A C 1
ATOM 711 O O . GLU A 1 93 ? 1.071 7.397 -25.418 1.00 94.25 93 GLU A O 1
ATOM 716 N N . ARG A 1 94 ? 0.645 9.349 -24.387 1.00 93.44 94 ARG A N 1
ATOM 717 C CA . ARG A 1 94 ? 1.428 10.168 -25.329 1.00 93.44 94 ARG A CA 1
ATOM 718 C C . ARG A 1 94 ? 2.903 9.766 -25.383 1.00 93.44 94 ARG A C 1
ATOM 720 O O . ARG A 1 94 ? 3.492 9.788 -26.463 1.00 93.44 94 ARG A O 1
ATOM 727 N N . ILE A 1 95 ? 3.502 9.413 -24.246 1.00 94.00 95 ILE A N 1
ATOM 728 C CA . ILE A 1 95 ? 4.907 8.977 -24.173 1.00 94.00 95 ILE A CA 1
ATOM 729 C C . ILE A 1 95 ? 5.063 7.582 -24.781 1.00 94.00 95 ILE A C 1
ATOM 731 O O . ILE A 1 95 ? 5.973 7.352 -25.579 1.00 94.00 95 ILE A O 1
ATOM 735 N N . SER A 1 96 ? 4.132 6.680 -24.468 1.00 94.00 96 SER A N 1
ATOM 736 C CA . SER A 1 96 ? 4.150 5.284 -24.914 1.00 94.00 96 SER A CA 1
ATOM 737 C C . SER A 1 96 ? 4.027 5.117 -26.433 1.00 94.00 96 SER A C 1
ATOM 739 O O . SER A 1 96 ? 4.383 4.069 -26.966 1.00 94.00 96 SER A O 1
ATOM 741 N N . GLY A 1 97 ? 3.579 6.149 -27.160 1.00 87.81 97 GLY A N 1
ATOM 742 C CA . GLY A 1 97 ? 3.402 6.113 -28.616 1.00 87.81 97 GLY A CA 1
ATOM 743 C C . GLY A 1 97 ? 4.664 5.770 -29.423 1.00 87.81 97 GLY A C 1
ATOM 744 O O . GLY A 1 97 ? 4.543 5.385 -30.583 1.00 87.81 97 GLY A O 1
ATOM 745 N N . ASN A 1 98 ? 5.856 5.863 -28.820 1.00 81.25 98 ASN A N 1
ATOM 746 C CA . ASN A 1 98 ? 7.127 5.476 -29.450 1.00 81.25 98 ASN A CA 1
ATOM 747 C C . ASN A 1 98 ? 7.553 4.027 -29.142 1.00 81.25 98 ASN A C 1
ATOM 749 O O . ASN A 1 98 ? 8.643 3.626 -29.537 1.00 81.25 98 ASN A O 1
ATOM 753 N N . GLY A 1 99 ? 6.719 3.250 -28.445 1.00 90.19 99 GLY A N 1
ATOM 754 C CA . GLY A 1 99 ? 6.996 1.863 -28.061 1.00 90.19 99 GLY A CA 1
ATOM 755 C C . GLY A 1 99 ? 7.645 1.698 -26.686 1.00 90.19 99 GLY A C 1
ATOM 756 O O . GLY A 1 99 ? 7.589 0.604 -26.148 1.00 90.19 99 GLY A O 1
ATOM 757 N N . SER A 1 100 ? 8.159 2.770 -26.075 1.00 93.44 100 SER A N 1
ATOM 758 C CA . SER A 1 100 ? 8.830 2.698 -24.771 1.00 93.44 100 SER A CA 1
ATOM 759 C C . SER A 1 100 ? 7.895 2.225 -23.648 1.00 93.44 100 SER A C 1
ATOM 761 O O . SER A 1 100 ? 6.729 2.639 -23.632 1.00 93.44 100 SER A O 1
ATOM 763 N N . PRO A 1 101 ? 8.393 1.444 -22.671 1.00 97.62 101 PRO A N 1
ATOM 764 C CA . PRO A 1 101 ? 7.697 1.157 -21.427 1.00 97.62 101 PRO A CA 1
ATOM 765 C C . PRO A 1 101 ? 7.329 2.434 -20.675 1.00 97.62 101 PRO A C 1
ATOM 767 O O . PRO A 1 101 ? 8.182 3.297 -20.441 1.00 97.62 101 PRO A O 1
ATOM 770 N N . VAL A 1 102 ? 6.069 2.549 -20.251 1.00 97.12 102 VAL A N 1
ATOM 771 C CA . VAL A 1 102 ? 5.604 3.700 -19.462 1.00 97.12 102 VAL A CA 1
ATOM 772 C C . VAL A 1 102 ? 4.684 3.264 -18.333 1.00 97.12 102 VAL A C 1
ATOM 774 O O . VAL A 1 102 ? 3.756 2.490 -18.540 1.00 97.12 102 VAL A O 1
ATOM 777 N N . THR A 1 103 ? 4.890 3.812 -17.141 1.00 94.62 103 THR A N 1
ATOM 778 C CA . THR A 1 103 ? 3.931 3.728 -16.029 1.00 94.62 103 THR A CA 1
ATOM 779 C C . THR A 1 103 ? 3.614 5.122 -15.497 1.00 94.62 103 THR A C 1
ATOM 781 O O . THR A 1 103 ? 4.395 6.058 -15.703 1.00 94.62 103 THR A O 1
ATOM 784 N N . ALA A 1 104 ? 2.480 5.281 -14.814 1.00 91.62 104 ALA A N 1
ATOM 785 C CA . ALA A 1 104 ? 2.127 6.541 -14.179 1.00 91.62 104 ALA A CA 1
ATOM 786 C C . ALA A 1 104 ? 1.491 6.387 -12.800 1.00 91.62 104 ALA A C 1
ATOM 788 O O . ALA A 1 104 ? 0.727 5.462 -12.533 1.00 91.62 104 ALA A O 1
ATOM 789 N N . GLY A 1 105 ? 1.766 7.374 -11.952 1.00 86.12 105 GLY A N 1
ATOM 790 C CA . GLY A 1 105 ? 1.301 7.415 -10.577 1.00 86.12 105 GLY A CA 1
ATOM 791 C C . GLY A 1 105 ? 2.094 6.476 -9.678 1.00 86.12 105 GLY A C 1
ATOM 792 O O . GLY A 1 105 ? 3.257 6.154 -9.930 1.00 86.12 105 GLY A O 1
ATOM 793 N N . GLU A 1 106 ? 1.457 6.075 -8.587 1.00 80.31 106 GLU A N 1
ATOM 794 C CA . GLU A 1 106 ? 2.013 5.080 -7.685 1.00 80.31 106 GLU A CA 1
ATOM 795 C C . GLU A 1 106 ? 1.834 3.673 -8.268 1.00 80.31 106 GLU A C 1
ATOM 797 O O . GLU A 1 106 ? 1.036 3.424 -9.178 1.00 80.31 106 GLU A O 1
ATOM 802 N N . ASN A 1 107 ? 2.593 2.721 -7.731 1.00 77.06 107 ASN A N 1
ATOM 803 C CA . ASN A 1 107 ? 2.470 1.328 -8.128 1.00 77.06 107 ASN A CA 1
ATOM 804 C C . ASN A 1 107 ? 1.021 0.837 -7.980 1.00 77.06 107 ASN A C 1
ATOM 806 O O . ASN A 1 107 ? 0.411 0.962 -6.917 1.00 77.06 107 ASN A O 1
ATOM 810 N N . GLY A 1 108 ? 0.489 0.256 -9.060 1.00 70.44 108 GLY A N 1
ATOM 811 C CA . GLY A 1 108 ? -0.875 -0.265 -9.150 1.00 70.44 108 GLY A CA 1
ATOM 812 C C . GLY A 1 108 ? -1.978 0.793 -9.312 1.00 70.44 108 GLY A C 1
ATOM 813 O O . GLY A 1 108 ? -3.135 0.462 -9.071 1.00 70.44 108 GLY A O 1
ATOM 814 N N . THR A 1 109 ? -1.648 2.030 -9.707 1.00 80.94 109 THR A N 1
ATOM 815 C CA . THR A 1 109 ? -2.621 3.020 -10.219 1.00 80.94 109 THR A CA 1
ATOM 816 C C . THR A 1 109 ? -2.996 2.755 -11.684 1.00 80.94 109 THR A C 1
ATOM 818 O O . THR A 1 109 ? -4.125 3.015 -12.112 1.00 80.94 109 THR A O 1
ATOM 821 N N . MET A 1 110 ? -2.050 2.239 -12.470 1.00 90.75 110 MET A N 1
ATOM 822 C CA . MET A 1 110 ? -2.263 1.792 -13.844 1.00 90.75 110 MET A CA 1
ATOM 823 C C . MET A 1 110 ? -1.303 0.661 -14.206 1.00 90.75 110 MET A C 1
ATOM 825 O O . MET A 1 110 ? -0.242 0.510 -13.598 1.00 90.75 110 MET A O 1
ATOM 829 N N . ASN A 1 111 ? -1.674 -0.112 -15.224 1.00 95.88 111 ASN A N 1
ATOM 830 C CA . ASN A 1 111 ? -0.768 -1.066 -15.849 1.00 95.88 111 ASN A CA 1
ATOM 831 C C . ASN A 1 111 ? 0.327 -0.342 -16.639 1.00 95.88 111 ASN A C 1
ATOM 833 O O . ASN A 1 111 ? 0.084 0.714 -17.224 1.00 95.88 111 ASN A O 1
ATOM 837 N N . MET A 1 112 ? 1.517 -0.945 -16.687 1.00 96.69 112 MET A N 1
ATOM 838 C CA . MET A 1 112 ? 2.595 -0.480 -17.553 1.00 96.69 112 MET A CA 1
ATOM 839 C C . MET A 1 112 ? 2.178 -0.622 -19.024 1.00 96.69 112 MET A C 1
ATOM 841 O O . MET A 1 112 ? 1.788 -1.702 -19.471 1.00 96.69 112 MET A O 1
ATOM 845 N N . LEU A 1 113 ? 2.263 0.473 -19.773 1.00 97.06 113 LEU A N 1
ATOM 846 C CA . LEU A 1 113 ? 2.129 0.488 -21.226 1.00 97.06 113 LEU A CA 1
ATOM 847 C C . LEU A 1 113 ? 3.420 -0.045 -21.849 1.00 97.06 113 LEU A C 1
ATOM 849 O O . LEU A 1 113 ? 4.500 0.259 -21.344 1.00 97.06 113 LEU A O 1
ATOM 853 N N . ASN A 1 114 ? 3.303 -0.814 -22.935 1.00 97.44 114 ASN A N 1
ATOM 854 C CA . ASN A 1 114 ? 4.424 -1.480 -23.614 1.00 97.44 114 ASN A CA 1
ATOM 855 C C . ASN A 1 114 ? 5.308 -2.305 -22.657 1.00 97.44 114 ASN A C 1
ATOM 857 O O . ASN A 1 114 ? 6.539 -2.286 -22.730 1.00 97.44 114 ASN A O 1
ATOM 861 N N . TYR A 1 115 ? 4.679 -3.007 -21.712 1.00 97.56 115 TYR A N 1
ATOM 862 C CA . TYR A 1 115 ? 5.388 -3.769 -20.685 1.00 97.56 115 TYR A CA 1
ATOM 863 C C . TYR A 1 115 ? 6.251 -4.900 -21.256 1.00 97.56 115 TYR A C 1
ATOM 865 O O . TYR A 1 115 ? 7.194 -5.340 -20.599 1.00 97.56 115 TYR A O 1
ATOM 873 N N . GLU A 1 116 ? 5.933 -5.382 -22.458 1.00 97.94 116 GLU A N 1
ATOM 874 C CA . GLU A 1 116 ? 6.617 -6.483 -23.124 1.00 97.94 116 GLU A CA 1
ATOM 875 C C . GLU A 1 116 ? 8.091 -6.166 -23.380 1.00 97.94 116 GLU A C 1
ATOM 877 O O . GLU A 1 116 ? 8.921 -7.068 -23.304 1.00 97.94 116 GLU A O 1
ATOM 882 N N . GLU A 1 117 ? 8.440 -4.900 -23.633 1.00 97.25 117 GLU A N 1
ATOM 883 C CA . GLU A 1 117 ? 9.834 -4.482 -23.816 1.00 97.25 117 GLU A CA 1
ATOM 884 C C . GLU A 1 117 ? 10.617 -4.591 -22.496 1.00 97.25 117 GLU A C 1
ATOM 886 O O . GLU A 1 117 ? 11.704 -5.175 -22.458 1.00 97.25 117 GLU A O 1
ATOM 891 N N . MET A 1 118 ? 10.022 -4.146 -21.385 1.00 97.69 118 MET A N 1
ATOM 892 C CA . MET A 1 118 ? 10.614 -4.289 -20.051 1.00 97.69 118 MET A CA 1
ATOM 893 C C . MET A 1 118 ? 10.692 -5.761 -19.613 1.00 97.69 118 MET A C 1
ATOM 895 O O . MET A 1 118 ? 11.701 -6.203 -19.062 1.00 97.69 118 MET A O 1
ATOM 899 N N . GLU A 1 119 ? 9.649 -6.555 -19.868 1.00 98.06 119 GLU A N 1
ATOM 900 C CA . GLU A 1 119 ? 9.629 -7.986 -19.546 1.00 98.06 119 GLU A CA 1
ATOM 901 C C . GLU A 1 119 ? 10.649 -8.769 -20.390 1.00 98.06 119 GLU A C 1
ATOM 903 O O . GLU A 1 119 ? 11.348 -9.637 -19.861 1.00 98.06 119 GLU A O 1
ATOM 908 N N . ALA A 1 120 ? 10.789 -8.447 -21.679 1.00 97.25 120 ALA A N 1
ATOM 909 C CA . ALA A 1 120 ? 11.792 -9.047 -22.552 1.00 97.25 120 ALA A CA 1
ATOM 910 C C . ALA A 1 120 ? 13.214 -8.754 -22.059 1.00 97.25 120 ALA A C 1
ATOM 912 O O . ALA A 1 120 ? 14.014 -9.687 -21.959 1.00 97.25 120 ALA A O 1
ATOM 913 N N . PHE A 1 121 ? 13.505 -7.504 -21.680 1.00 97.38 121 PHE A N 1
ATOM 914 C CA . PHE A 1 121 ? 14.783 -7.125 -21.075 1.00 97.38 121 PHE A CA 1
ATOM 915 C C . PHE A 1 121 ? 15.077 -7.944 -19.811 1.00 97.38 121 PHE A C 1
ATOM 917 O O . PHE A 1 121 ? 16.108 -8.609 -19.728 1.00 97.38 121 PHE A O 1
ATOM 924 N N . LEU A 1 122 ? 14.154 -7.981 -18.845 1.00 97.44 122 LEU A N 1
ATOM 925 C CA . LEU A 1 122 ? 14.371 -8.705 -17.586 1.00 97.44 122 LEU A CA 1
ATOM 926 C C . LEU A 1 122 ? 14.575 -10.212 -17.808 1.00 97.44 122 LEU A C 1
ATOM 928 O O . LEU A 1 122 ? 15.446 -10.820 -17.178 1.00 97.44 122 LEU A O 1
ATOM 932 N N . ASN A 1 123 ? 13.816 -10.817 -18.725 1.00 95.50 123 ASN A N 1
ATOM 933 C CA . ASN A 1 123 ? 13.970 -12.225 -19.091 1.00 95.50 123 ASN A CA 1
ATOM 934 C C . ASN A 1 123 ? 15.308 -12.501 -19.793 1.00 95.50 123 ASN A C 1
ATOM 936 O O . ASN A 1 123 ? 15.943 -13.523 -19.512 1.00 95.50 123 ASN A O 1
ATOM 940 N N . GLN A 1 124 ? 15.753 -11.596 -20.671 1.00 94.31 124 GLN A N 1
ATOM 941 C CA . GLN A 1 124 ? 17.065 -11.663 -21.314 1.00 94.31 124 GLN A CA 1
ATOM 942 C C . GLN A 1 124 ? 18.169 -11.629 -20.252 1.00 94.31 124 GLN A C 1
ATOM 944 O O . GLN A 1 124 ? 18.975 -12.553 -20.191 1.00 94.31 124 GLN A O 1
ATOM 949 N N . VAL A 1 125 ? 18.144 -10.665 -19.327 1.00 93.69 125 VAL A N 1
ATOM 950 C CA . VAL A 1 125 ? 19.143 -10.583 -18.249 1.00 93.69 125 VAL A CA 1
ATOM 951 C C . VAL A 1 125 ? 19.145 -11.852 -17.384 1.00 93.69 125 VAL A C 1
ATOM 953 O O . VAL A 1 125 ? 20.205 -12.392 -17.064 1.00 93.69 125 VAL A O 1
ATOM 956 N N . GLN A 1 126 ? 17.974 -12.387 -17.015 1.00 91.69 126 GLN A N 1
ATOM 957 C CA . GLN A 1 126 ? 17.896 -13.641 -16.254 1.00 91.69 126 GLN A CA 1
ATOM 958 C C . GLN A 1 126 ? 18.510 -14.833 -17.001 1.00 91.69 126 GLN A C 1
ATOM 960 O O . GLN A 1 126 ? 19.083 -15.726 -16.368 1.00 91.69 126 GLN A O 1
ATOM 965 N N . LYS A 1 127 ? 18.370 -14.877 -18.328 1.00 89.12 127 LYS A N 1
ATOM 966 C CA . LYS A 1 127 ? 18.976 -15.902 -19.182 1.00 89.12 127 LYS A CA 1
ATOM 967 C C . LYS A 1 127 ? 20.496 -15.734 -19.241 1.00 89.12 127 LYS A C 1
ATOM 969 O O . LYS A 1 127 ? 21.200 -16.712 -18.992 1.00 89.12 127 LYS A O 1
ATOM 974 N N . GLU A 1 128 ? 20.987 -14.520 -19.473 1.00 86.38 128 GLU A N 1
ATOM 975 C CA . GLU A 1 128 ? 22.424 -14.223 -19.537 1.00 86.38 128 GLU A CA 1
ATOM 976 C C . GLU A 1 128 ? 23.128 -14.507 -18.203 1.00 86.38 128 GLU A C 1
ATOM 978 O O . GLU A 1 128 ? 24.173 -15.155 -18.173 1.00 86.38 128 GLU A O 1
ATOM 983 N N . LEU A 1 129 ? 22.514 -14.160 -17.066 1.00 84.75 129 LEU A N 1
ATOM 984 C CA . LEU A 1 129 ? 23.054 -14.499 -15.744 1.00 84.75 129 LEU A CA 1
ATOM 985 C C . LEU A 1 129 ? 23.205 -16.010 -15.523 1.00 84.75 129 LEU A C 1
ATOM 987 O O . LEU A 1 129 ? 24.177 -16.445 -14.897 1.00 84.75 129 LEU A O 1
ATOM 991 N N . LYS A 1 130 ? 22.262 -16.822 -16.022 1.00 81.94 130 LYS A N 1
ATOM 992 C CA . LYS A 1 130 ? 22.364 -18.288 -15.937 1.00 81.94 130 LYS A CA 1
ATOM 993 C C . LYS A 1 130 ? 23.560 -18.783 -16.750 1.00 81.94 130 LYS A C 1
ATOM 995 O O . LYS A 1 130 ? 24.397 -19.490 -16.189 1.00 81.94 130 LYS A O 1
ATOM 1000 N N . VAL A 1 131 ? 23.692 -18.340 -18.002 1.00 74.56 131 VAL A N 1
ATOM 1001 C CA . VAL A 1 131 ? 24.807 -18.705 -18.896 1.00 74.56 131 VAL A CA 1
ATOM 1002 C C . VAL A 1 131 ? 26.158 -18.277 -18.311 1.00 74.56 131 VAL A C 1
ATOM 1004 O O . VAL A 1 131 ? 27.078 -19.091 -18.208 1.00 74.56 131 VAL A O 1
ATOM 1007 N N . SER A 1 132 ? 26.273 -17.032 -17.842 1.00 72.44 132 SER A N 1
ATOM 1008 C CA . SER A 1 132 ? 27.488 -16.498 -17.213 1.00 72.44 132 SER A CA 1
ATOM 1009 C C . SER A 1 132 ? 27.912 -17.277 -15.974 1.00 72.44 132 SER A C 1
ATOM 1011 O O . SER A 1 132 ? 29.105 -17.522 -15.774 1.00 72.44 132 SER A O 1
ATOM 1013 N N . SER A 1 133 ? 26.949 -17.705 -15.151 1.00 71.81 133 SER A N 1
ATOM 1014 C CA . SER A 1 133 ? 27.231 -18.493 -13.949 1.00 71.81 133 SER A CA 1
ATOM 1015 C C . SER A 1 133 ? 27.780 -19.894 -14.250 1.00 71.81 133 SER A C 1
ATOM 1017 O O . SER A 1 133 ? 28.530 -20.435 -13.438 1.00 71.81 133 SER A O 1
ATOM 1019 N N . GLU A 1 134 ? 27.444 -20.459 -15.413 1.00 72.19 134 GLU A N 1
ATOM 1020 C CA . GLU A 1 134 ? 27.892 -21.783 -15.858 1.00 72.19 134 GLU A CA 1
ATOM 1021 C C . GLU A 1 134 ? 29.249 -21.728 -16.582 1.00 72.19 134 GLU A C 1
ATOM 1023 O O . GLU A 1 134 ? 30.067 -22.632 -16.410 1.00 72.19 134 GLU A O 1
ATOM 1028 N N . ASN A 1 135 ? 29.519 -20.646 -17.324 1.00 64.81 135 ASN A N 1
ATOM 1029 C CA . ASN A 1 135 ? 30.693 -20.518 -18.199 1.00 64.81 135 ASN A CA 1
ATOM 1030 C C . ASN A 1 135 ? 31.788 -19.555 -17.695 1.00 64.81 135 ASN A C 1
ATOM 1032 O O . ASN A 1 135 ? 32.818 -19.407 -18.349 1.00 64.81 135 ASN A O 1
ATOM 1036 N N . GLY A 1 136 ? 31.616 -18.917 -16.531 1.00 63.31 136 GLY A N 1
ATOM 1037 C CA . GLY A 1 136 ? 32.655 -18.084 -15.908 1.00 63.31 136 GLY A CA 1
ATOM 1038 C C . GLY A 1 136 ? 32.743 -16.638 -16.419 1.00 63.31 136 GLY A C 1
ATOM 1039 O O . GLY A 1 136 ? 33.827 -16.064 -16.363 1.00 63.31 136 GLY A O 1
ATOM 1040 N N . TYR A 1 137 ? 31.623 -16.057 -16.873 1.00 62.78 137 TYR A N 1
ATOM 1041 C CA . TYR A 1 137 ? 31.453 -14.652 -17.310 1.00 62.78 137 TYR A CA 1
ATOM 1042 C C . TYR A 1 137 ? 32.117 -14.135 -18.620 1.00 62.78 137 TYR A C 1
ATOM 1044 O O . TYR A 1 137 ? 32.150 -12.917 -18.774 1.00 62.78 137 TYR A O 1
ATOM 1052 N N . PRO A 1 138 ? 32.627 -14.924 -19.591 1.00 56.81 138 PRO A N 1
ATOM 1053 C CA . PRO A 1 138 ? 33.334 -14.311 -20.723 1.00 56.81 138 PRO A CA 1
ATOM 1054 C C . PRO A 1 138 ? 32.455 -13.753 -21.866 1.00 56.81 138 PRO A C 1
ATOM 1056 O O . PRO A 1 138 ? 33.009 -13.007 -22.664 1.00 56.81 138 PRO A O 1
ATOM 1059 N N . ASP A 1 139 ? 31.146 -14.056 -21.957 1.00 63.62 139 ASP A N 1
ATOM 1060 C CA . ASP A 1 139 ? 30.359 -13.816 -23.194 1.00 63.62 139 ASP A CA 1
ATOM 1061 C C . ASP A 1 139 ? 28.905 -13.299 -23.004 1.00 63.62 139 ASP A C 1
ATOM 1063 O O . ASP A 1 139 ? 28.091 -13.455 -23.913 1.00 63.62 139 ASP A O 1
ATOM 1067 N N . ALA A 1 140 ? 28.515 -12.734 -21.853 1.00 73.06 140 ALA A N 1
ATOM 1068 C CA . ALA A 1 140 ? 27.145 -12.211 -21.718 1.00 73.06 140 ALA A CA 1
ATOM 1069 C C . ALA A 1 140 ? 26.942 -10.944 -22.560 1.00 73.06 140 ALA A C 1
ATOM 1071 O O . ALA A 1 140 ? 27.736 -10.008 -22.478 1.00 73.06 140 ALA A O 1
ATOM 1072 N N . GLU A 1 141 ? 25.866 -10.919 -23.347 1.00 81.19 141 GLU A N 1
ATOM 1073 C CA . GLU A 1 141 ? 25.520 -9.757 -24.164 1.00 81.19 141 GLU A CA 1
ATOM 1074 C C . GLU A 1 141 ? 25.030 -8.602 -23.283 1.00 81.19 141 GLU A C 1
ATOM 1076 O O . GLU A 1 141 ? 24.152 -8.768 -22.429 1.00 81.19 141 GLU A O 1
ATOM 1081 N N . GLU A 1 142 ? 25.591 -7.415 -23.516 1.00 88.38 142 GLU A N 1
ATOM 1082 C CA . GLU A 1 142 ? 25.083 -6.186 -22.920 1.00 88.38 142 GLU A CA 1
ATOM 1083 C C . GLU A 1 142 ? 23.682 -5.891 -23.459 1.00 88.38 142 GLU A C 1
ATOM 1085 O O . GLU A 1 142 ? 23.402 -6.033 -24.653 1.00 88.38 142 GLU A O 1
ATOM 1090 N N . CYS A 1 143 ? 22.788 -5.460 -22.579 1.00 93.19 143 CYS A N 1
ATOM 1091 C CA . CYS A 1 143 ? 21.453 -5.031 -22.970 1.00 93.19 143 CYS A CA 1
ATOM 1092 C C . CYS A 1 143 ? 20.979 -3.880 -22.090 1.00 93.19 143 CYS A C 1
ATOM 1094 O O . CYS A 1 143 ? 21.422 -3.726 -20.948 1.00 93.19 143 CYS A O 1
ATOM 1096 N N . SER A 1 144 ? 20.063 -3.077 -22.625 1.00 95.81 144 SER A N 1
ATOM 1097 C CA . SER A 1 144 ? 19.435 -1.984 -21.895 1.00 95.81 144 SER A CA 1
ATOM 1098 C C . SER A 1 144 ? 17.964 -1.813 -22.264 1.00 95.81 144 SER A C 1
ATOM 1100 O O . SER A 1 144 ? 17.496 -2.337 -23.277 1.00 95.81 144 SER A O 1
ATOM 1102 N N . VAL A 1 145 ? 17.232 -1.100 -21.412 1.00 97.50 145 VAL A N 1
ATOM 1103 C CA . VAL A 1 145 ? 15.846 -0.680 -21.644 1.00 97.50 145 VAL A CA 1
ATOM 1104 C C . VAL A 1 145 ? 15.594 0.663 -20.970 1.00 97.50 145 VAL A C 1
ATOM 1106 O O . VAL A 1 145 ? 16.112 0.919 -19.882 1.00 97.50 145 VAL A O 1
ATOM 1109 N N . VAL A 1 146 ? 14.781 1.514 -21.595 1.00 97.81 146 VAL A N 1
ATOM 1110 C CA . VAL A 1 146 ? 14.388 2.817 -21.045 1.00 97.81 146 VAL A CA 1
ATOM 1111 C C . VAL A 1 146 ? 12.934 2.765 -20.590 1.00 97.81 146 VAL A C 1
ATOM 1113 O O . VAL A 1 146 ? 12.029 2.573 -21.395 1.00 97.81 146 VAL A O 1
ATOM 1116 N N . LEU A 1 147 ? 12.707 2.975 -19.297 1.00 97.69 147 LEU A N 1
ATOM 1117 C CA . LEU A 1 147 ? 11.388 3.120 -18.690 1.00 97.69 147 LEU A CA 1
ATOM 1118 C C . LEU A 1 147 ? 11.100 4.598 -18.420 1.00 97.69 147 LEU A C 1
ATOM 1120 O O . LEU A 1 147 ? 11.926 5.305 -17.843 1.00 97.69 147 LEU A O 1
ATOM 1124 N N . TYR A 1 148 ? 9.888 5.045 -18.742 1.00 96.75 148 TYR A N 1
ATOM 1125 C CA . TYR A 1 148 ? 9.382 6.336 -18.281 1.00 96.75 148 TYR A CA 1
ATOM 1126 C C . TYR A 1 148 ? 8.371 6.157 -17.143 1.00 96.75 148 TYR A C 1
ATOM 1128 O O . TYR A 1 148 ? 7.412 5.392 -17.254 1.00 96.75 148 TYR A O 1
ATOM 1136 N N . ARG A 1 149 ? 8.556 6.897 -16.046 1.00 94.56 149 ARG A N 1
ATOM 1137 C CA . ARG A 1 149 ? 7.602 6.966 -14.928 1.00 94.56 149 ARG A CA 1
ATOM 1138 C C . ARG A 1 149 ? 7.051 8.375 -14.816 1.00 94.56 149 ARG A C 1
ATOM 1140 O O . ARG A 1 149 ? 7.801 9.325 -14.594 1.00 94.56 149 ARG A O 1
ATOM 1147 N N . VAL A 1 150 ? 5.743 8.508 -14.976 1.00 93.25 150 VAL A N 1
ATOM 1148 C CA . VAL A 1 150 ? 5.037 9.790 -14.934 1.00 93.25 150 VAL A CA 1
ATOM 1149 C C . VAL A 1 150 ? 4.381 9.964 -13.570 1.00 93.25 150 VAL A C 1
ATOM 1151 O O . VAL A 1 150 ? 3.689 9.073 -13.091 1.00 93.25 150 VAL A O 1
ATOM 1154 N N . TYR A 1 151 ? 4.541 11.121 -12.942 1.00 89.56 151 TYR A N 1
ATOM 1155 C CA . TYR A 1 151 ? 3.931 11.418 -11.647 1.00 89.56 151 TYR A CA 1
ATOM 1156 C C . TYR A 1 151 ? 3.010 12.630 -11.732 1.00 89.56 151 TYR A C 1
ATOM 1158 O O . TYR A 1 151 ? 3.126 13.483 -12.615 1.00 89.56 151 TYR A O 1
ATOM 1166 N N . SER A 1 152 ? 2.108 12.740 -10.756 1.00 82.12 152 SER A N 1
ATOM 1167 C CA . SER A 1 152 ? 1.285 13.937 -10.581 1.00 82.12 152 SER A CA 1
ATOM 1168 C C . SER A 1 152 ? 2.158 15.189 -10.433 1.00 82.12 152 SER A C 1
ATOM 1170 O O . SER A 1 152 ? 3.209 15.137 -9.791 1.00 82.12 152 SER A O 1
ATOM 1172 N N . GLY A 1 153 ? 1.695 16.323 -10.962 1.00 77.88 153 GLY A N 1
ATOM 1173 C CA . GLY A 1 153 ? 2.437 17.587 -10.897 1.00 77.88 153 GLY A CA 1
ATOM 1174 C C . GLY A 1 153 ? 3.535 17.727 -11.957 1.00 77.88 153 GLY A C 1
ATOM 1175 O O . GLY A 1 153 ? 4.447 18.524 -11.769 1.00 77.88 153 GLY A O 1
ATOM 1176 N N . GLY A 1 154 ? 3.466 16.955 -13.048 1.00 79.50 154 GLY A N 1
ATOM 1177 C CA . GLY A 1 154 ? 4.331 17.133 -14.220 1.00 79.50 154 GLY A CA 1
ATOM 1178 C C . GLY A 1 154 ? 5.762 16.614 -14.057 1.00 79.50 154 GLY A C 1
ATOM 1179 O O . GLY A 1 154 ? 6.633 16.991 -14.840 1.00 79.50 154 GLY A O 1
ATOM 1180 N N . LYS A 1 155 ? 6.022 15.769 -13.049 1.00 88.88 155 LYS A N 1
ATOM 1181 C CA . LYS A 1 155 ? 7.329 15.125 -12.847 1.00 88.88 155 LYS A CA 1
ATOM 1182 C C . LYS A 1 155 ? 7.424 13.859 -13.698 1.00 88.88 155 LYS A C 1
ATOM 1184 O O . LYS A 1 155 ? 6.504 13.042 -13.696 1.00 88.88 155 LYS A O 1
ATOM 1189 N N . ILE A 1 156 ? 8.541 13.687 -14.397 1.00 92.25 156 ILE A N 1
ATOM 1190 C CA . ILE A 1 156 ? 8.815 12.524 -15.250 1.00 92.25 156 ILE A CA 1
ATOM 1191 C C . ILE A 1 156 ? 10.194 11.993 -14.902 1.00 92.25 156 ILE A C 1
ATOM 1193 O O . ILE A 1 156 ? 11.157 12.753 -14.843 1.00 92.25 156 ILE A O 1
ATOM 1197 N N . HIS A 1 157 ? 10.296 10.692 -14.667 1.00 94.25 157 HIS A N 1
ATOM 1198 C CA . HIS A 1 157 ? 11.577 10.015 -14.539 1.00 94.25 157 HIS A CA 1
ATOM 1199 C C . HIS A 1 157 ? 11.821 9.214 -15.814 1.00 94.25 157 HIS A C 1
ATOM 1201 O O . HIS A 1 157 ? 11.004 8.364 -16.165 1.00 94.25 157 HIS A O 1
ATOM 1207 N N . ARG A 1 158 ? 12.938 9.475 -16.491 1.00 96.50 158 ARG A N 1
ATOM 12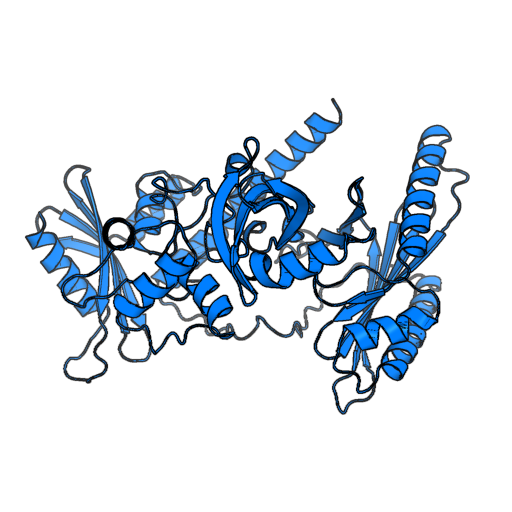08 C CA . ARG A 1 158 ? 13.521 8.560 -17.475 1.00 96.50 158 ARG A CA 1
ATOM 1209 C C . ARG A 1 158 ? 14.513 7.674 -16.733 1.00 96.50 158 ARG A C 1
ATOM 1211 O O . ARG A 1 158 ? 15.482 8.188 -16.181 1.00 96.50 158 ARG A O 1
ATOM 1218 N N . GLU A 1 159 ? 14.279 6.373 -16.721 1.00 96.88 159 GLU A N 1
ATOM 1219 C CA . GLU A 1 159 ? 15.119 5.380 -16.056 1.00 96.88 159 GLU A CA 1
ATOM 1220 C C . GLU A 1 159 ? 15.635 4.391 -17.100 1.00 96.88 159 GLU A C 1
ATOM 1222 O O . GLU A 1 159 ? 14.881 3.564 -17.606 1.00 96.88 159 GLU A O 1
ATOM 1227 N N . GLU A 1 160 ? 16.917 4.480 -17.440 1.00 97.69 160 GLU A N 1
ATOM 1228 C CA . GLU A 1 160 ? 17.568 3.498 -18.306 1.00 97.69 160 GLU A CA 1
ATOM 1229 C C . GLU A 1 160 ? 18.265 2.445 -17.464 1.00 97.69 160 GLU A C 1
ATOM 1231 O O . GLU A 1 160 ? 19.167 2.758 -16.687 1.00 97.69 160 GLU A O 1
ATOM 1236 N N . TYR A 1 161 ? 17.830 1.202 -17.622 1.00 97.50 161 TYR A N 1
ATOM 1237 C CA . TYR A 1 161 ? 18.421 0.043 -16.979 1.00 97.50 161 TYR A CA 1
ATOM 1238 C C . TYR A 1 161 ? 19.407 -0.600 -17.939 1.00 97.50 161 TYR A C 1
ATOM 1240 O O . TYR A 1 161 ? 19.019 -0.959 -19.046 1.00 97.50 161 TYR A O 1
ATOM 1248 N N . THR A 1 162 ? 20.646 -0.798 -17.498 1.00 96.25 162 THR A N 1
ATOM 1249 C CA . THR A 1 162 ? 21.710 -1.409 -18.306 1.00 96.25 162 THR A CA 1
ATOM 1250 C C . THR A 1 162 ? 22.301 -2.595 -17.567 1.00 96.25 162 THR A C 1
ATOM 1252 O O . THR A 1 162 ? 22.611 -2.503 -16.379 1.00 96.25 162 THR A O 1
ATOM 1255 N N . PHE A 1 163 ? 22.462 -3.711 -18.269 1.00 93.88 163 PHE A N 1
ATOM 1256 C CA . PHE A 1 163 ? 23.180 -4.887 -17.796 1.00 93.88 163 PHE A CA 1
ATOM 1257 C C . PHE A 1 163 ? 24.464 -5.051 -18.607 1.00 93.88 163 PHE A C 1
ATOM 1259 O O . PHE A 1 163 ? 24.402 -5.212 -19.823 1.00 93.88 163 PHE A O 1
ATOM 1266 N N . ASP A 1 164 ? 25.614 -5.030 -17.933 1.00 89.94 164 ASP A N 1
ATOM 1267 C CA . ASP A 1 164 ? 26.950 -5.062 -18.559 1.00 89.94 164 ASP A CA 1
ATOM 1268 C C . ASP A 1 164 ? 27.511 -6.490 -18.742 1.00 89.94 164 ASP A C 1
ATOM 1270 O O . ASP A 1 164 ? 28.712 -6.700 -18.903 1.00 89.94 164 ASP A O 1
ATOM 1274 N N . GLY A 1 165 ? 26.647 -7.501 -18.628 1.00 85.00 165 GLY A N 1
ATOM 1275 C CA . GLY A 1 165 ? 27.035 -8.912 -18.598 1.00 85.00 165 GLY A CA 1
ATOM 1276 C C . GLY A 1 165 ? 27.297 -9.468 -17.193 1.00 85.00 165 GLY A C 1
ATOM 1277 O O . GLY A 1 165 ? 27.401 -10.691 -17.018 1.00 85.00 165 GLY A O 1
ATOM 1278 N N . LYS A 1 166 ? 27.350 -8.611 -16.164 1.00 85.12 166 LYS A N 1
ATOM 1279 C CA . LYS A 1 166 ? 27.592 -9.020 -14.776 1.00 85.12 166 LYS A CA 1
ATOM 1280 C C . LYS A 1 166 ? 26.732 -8.272 -13.759 1.00 85.12 166 LYS A C 1
ATOM 1282 O O . LYS A 1 166 ? 26.060 -8.909 -12.945 1.00 85.12 166 LYS A O 1
ATOM 1287 N N . ASP A 1 167 ? 26.794 -6.952 -13.765 1.00 90.12 167 ASP A N 1
ATOM 1288 C CA . ASP A 1 167 ? 26.119 -6.046 -12.850 1.00 90.12 167 ASP A CA 1
ATOM 1289 C C . ASP A 1 167 ? 25.014 -5.279 -13.610 1.00 90.12 167 ASP A C 1
ATOM 1291 O O . ASP A 1 167 ? 25.046 -5.125 -14.831 1.00 90.12 167 ASP A O 1
ATOM 1295 N N . MET A 1 168 ? 23.985 -4.833 -12.884 1.00 94.25 168 MET A N 1
ATOM 1296 C CA . MET A 1 168 ? 22.920 -3.994 -13.439 1.00 94.25 168 MET A CA 1
ATOM 1297 C C . MET A 1 168 ? 23.045 -2.578 -12.879 1.00 94.25 168 MET A C 1
ATOM 1299 O O . MET A 1 168 ? 23.377 -2.391 -11.705 1.00 94.25 168 MET A O 1
ATOM 1303 N N . TYR A 1 169 ? 22.750 -1.587 -13.706 1.00 95.06 169 TYR A N 1
ATOM 1304 C CA . TYR A 1 169 ? 22.837 -0.168 -13.391 1.00 95.06 169 TYR A CA 1
ATOM 1305 C C . TYR A 1 169 ? 21.551 0.531 -13.807 1.00 95.06 169 TYR A C 1
ATOM 1307 O O . TYR A 1 169 ? 20.853 0.055 -14.700 1.00 95.06 169 TYR A O 1
ATOM 1315 N N . VAL A 1 170 ? 21.250 1.657 -13.165 1.00 95.88 170 VAL A N 1
ATOM 1316 C CA . VAL A 1 170 ? 20.171 2.552 -13.581 1.00 95.88 170 VAL A CA 1
ATOM 1317 C C . VAL A 1 170 ? 20.694 3.977 -13.736 1.00 95.88 170 VAL A C 1
ATOM 1319 O O . VAL A 1 170 ? 21.319 4.519 -12.820 1.00 95.88 170 VAL A O 1
ATOM 1322 N N . LEU A 1 171 ? 20.448 4.571 -14.905 1.00 95.50 171 LEU A N 1
ATOM 1323 C CA . LEU A 1 171 ? 20.620 5.994 -15.184 1.00 95.50 171 LEU A CA 1
ATOM 1324 C C . LEU A 1 171 ? 19.253 6.674 -15.089 1.00 95.50 171 LEU A C 1
ATOM 1326 O O . LEU A 1 171 ? 18.397 6.501 -15.957 1.00 95.50 171 LEU A O 1
ATOM 1330 N N . THR A 1 172 ? 19.046 7.449 -14.031 1.00 94.44 172 THR A N 1
ATOM 1331 C CA . THR A 1 172 ? 17.806 8.191 -13.793 1.00 94.44 172 THR A CA 1
ATOM 1332 C C . THR A 1 172 ? 17.995 9.657 -14.152 1.00 94.44 172 THR A C 1
ATOM 1334 O O . THR A 1 172 ? 18.837 10.329 -13.563 1.00 94.44 172 THR A O 1
ATOM 1337 N N . CYS A 1 173 ? 17.170 10.171 -15.060 1.00 94.31 173 CYS A N 1
ATOM 1338 C CA . CYS 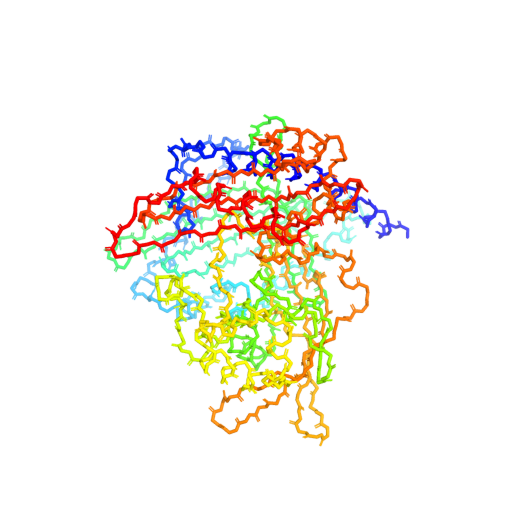A 1 173 ? 17.004 11.598 -15.317 1.00 94.31 173 CYS A CA 1
ATOM 1339 C C . CYS A 1 173 ? 15.615 12.031 -14.829 1.00 94.31 173 CYS A C 1
ATOM 1341 O O . CYS A 1 173 ? 14.596 11.516 -15.294 1.00 94.31 173 CYS A O 1
ATOM 1343 N N . ILE A 1 174 ? 15.573 12.961 -13.874 1.00 92.62 174 ILE A N 1
ATOM 1344 C CA . ILE A 1 174 ? 14.336 13.492 -13.294 1.00 92.62 174 ILE A CA 1
ATOM 1345 C C . ILE A 1 174 ? 14.047 14.844 -13.928 1.00 92.62 174 ILE A C 1
ATOM 1347 O O . ILE A 1 174 ? 14.771 15.815 -13.705 1.00 92.62 174 ILE A O 1
ATOM 1351 N N . GLY A 1 175 ? 12.960 14.908 -14.680 1.00 90.12 175 GLY A N 1
ATOM 1352 C CA . GLY A 1 175 ? 12.423 16.119 -15.270 1.00 90.12 175 GLY A CA 1
ATOM 1353 C C . GLY A 1 175 ? 11.197 16.640 -14.522 1.00 90.12 175 GLY A C 1
ATOM 1354 O O . GLY A 1 175 ? 10.436 15.873 -13.928 1.00 90.12 175 GLY A O 1
ATOM 1355 N N . SER A 1 176 ? 10.984 17.953 -14.571 1.00 85.94 176 SER A N 1
ATOM 1356 C CA . SER A 1 176 ? 9.746 18.597 -14.134 1.00 85.94 176 SER A CA 1
ATOM 1357 C C . SER A 1 176 ? 9.259 19.600 -15.173 1.00 85.94 176 SER A C 1
ATOM 1359 O O . SER A 1 176 ? 10.030 20.418 -15.683 1.00 85.94 176 SER A O 1
ATOM 1361 N N . CYS A 1 177 ? 7.961 19.560 -15.460 1.00 72.75 177 CYS A N 1
ATOM 1362 C CA . CYS A 1 177 ? 7.269 20.547 -16.272 1.00 72.75 177 CYS A CA 1
ATOM 1363 C C . CYS A 1 177 ? 6.076 21.100 -15.480 1.00 72.75 177 CYS A C 1
ATOM 1365 O O . CYS A 1 177 ? 4.978 20.551 -15.533 1.00 72.75 177 CYS A O 1
ATOM 1367 N N . GLU A 1 178 ? 6.280 22.195 -14.743 1.00 66.06 178 GLU A N 1
ATOM 1368 C CA . GLU A 1 178 ? 5.169 22.918 -14.108 1.00 66.06 178 GLU A CA 1
ATOM 1369 C C . GLU A 1 178 ? 4.229 23.518 -15.174 1.00 66.06 178 GLU A C 1
ATOM 1371 O O . GLU A 1 178 ? 4.671 23.853 -16.276 1.00 66.06 178 GLU A O 1
ATOM 1376 N N . GLU A 1 179 ? 2.941 23.694 -14.845 1.00 57.16 179 GLU A N 1
ATOM 1377 C CA . GLU A 1 179 ? 1.855 24.067 -15.780 1.00 57.16 179 GLU A CA 1
ATOM 1378 C C . GLU A 1 179 ? 2.146 25.294 -16.675 1.00 57.16 179 GLU A C 1
ATOM 1380 O O . GLU A 1 179 ? 1.594 25.396 -17.771 1.00 57.16 179 GLU A O 1
ATOM 1385 N N . ALA A 1 180 ? 3.030 26.210 -16.257 1.00 55.34 180 ALA A N 1
ATOM 1386 C CA . ALA A 1 180 ? 3.414 27.413 -17.009 1.00 55.34 180 ALA A CA 1
ATOM 1387 C C . ALA A 1 180 ? 4.919 27.508 -17.349 1.00 55.34 180 ALA A C 1
ATOM 1389 O O . ALA A 1 180 ? 5.354 28.489 -17.960 1.00 55.34 180 ALA A O 1
ATOM 1390 N N . GLY A 1 181 ? 5.722 26.518 -16.952 1.00 66.81 181 GLY A N 1
ATOM 1391 C CA . GLY A 1 181 ? 7.178 26.526 -17.088 1.00 66.81 181 GLY A CA 1
ATOM 1392 C C . GLY A 1 181 ? 7.686 25.983 -18.425 1.00 66.81 181 GLY A C 1
ATOM 1393 O O . GLY A 1 181 ? 6.956 25.392 -19.226 1.00 66.81 181 GLY A O 1
ATOM 1394 N N . ASN A 1 182 ? 8.977 26.180 -18.682 1.00 78.75 182 ASN A N 1
ATOM 1395 C CA . ASN A 1 182 ? 9.698 25.323 -19.620 1.00 78.75 182 ASN A CA 1
ATOM 1396 C C . ASN A 1 182 ? 10.126 24.048 -18.882 1.00 78.75 182 ASN A C 1
ATOM 1398 O O . ASN A 1 182 ? 10.410 24.143 -17.687 1.00 78.75 182 ASN A O 1
ATOM 1402 N N . PRO A 1 183 ? 10.187 22.892 -19.565 1.00 83.75 183 PRO A N 1
ATOM 1403 C CA . PRO A 1 183 ? 10.776 21.687 -18.999 1.00 83.75 183 PRO A CA 1
ATOM 1404 C C . PRO A 1 183 ? 12.157 21.962 -18.409 1.00 83.75 183 PRO A C 1
ATOM 1406 O O . PRO A 1 183 ? 12.980 22.629 -19.041 1.00 83.75 183 PRO A O 1
ATOM 1409 N N . VAL A 1 184 ? 12.404 21.450 -17.207 1.00 87.81 184 VAL A N 1
ATOM 1410 C CA . VAL A 1 184 ? 13.711 21.523 -16.551 1.00 87.81 184 VAL A CA 1
ATOM 1411 C C . VAL A 1 184 ? 14.122 20.146 -16.059 1.00 87.81 184 VAL A C 1
ATOM 1413 O O . VAL A 1 184 ? 13.304 19.400 -15.521 1.00 87.81 184 VAL A O 1
ATOM 1416 N N . VAL A 1 185 ? 15.403 19.822 -16.216 1.00 89.38 185 VAL A N 1
ATOM 1417 C CA . VAL A 1 185 ? 16.001 18.650 -15.577 1.00 89.38 185 VAL A CA 1
ATOM 1418 C C . VAL A 1 185 ? 16.437 19.034 -14.169 1.00 89.38 185 VAL A C 1
ATOM 1420 O O . VAL A 1 185 ? 17.146 20.017 -13.960 1.00 89.38 185 VAL A O 1
ATOM 1423 N N . LEU A 1 186 ? 15.944 18.281 -13.189 1.00 87.88 186 LEU A N 1
ATOM 1424 C CA . LEU A 1 186 ? 16.190 18.498 -11.768 1.00 87.88 186 LEU A CA 1
ATOM 1425 C C . LEU A 1 186 ? 17.416 17.732 -11.279 1.00 87.88 186 LEU A C 1
ATOM 1427 O O . LEU A 1 186 ? 18.157 18.235 -10.437 1.00 87.88 186 LEU A O 1
ATOM 1431 N N . ASN A 1 187 ? 17.593 16.504 -11.767 1.00 88.50 187 ASN A N 1
ATOM 1432 C CA . ASN A 1 187 ? 18.678 15.628 -11.355 1.00 88.50 187 ASN A CA 1
ATOM 1433 C C . ASN A 1 187 ? 18.978 14.584 -12.434 1.00 88.50 187 ASN A C 1
ATOM 1435 O O . ASN A 1 187 ? 18.056 14.097 -13.090 1.00 88.50 187 ASN A O 1
ATOM 1439 N N . ILE A 1 188 ? 20.247 14.201 -12.547 1.00 89.50 188 ILE A N 1
ATOM 1440 C CA . ILE A 1 188 ? 20.692 13.024 -13.291 1.00 89.50 188 ILE A CA 1
ATOM 1441 C C . ILE A 1 188 ? 21.581 12.211 -12.354 1.00 89.50 188 ILE A C 1
ATOM 1443 O O . ILE A 1 188 ? 22.475 12.761 -11.713 1.00 89.50 188 ILE A O 1
ATOM 1447 N N . SER A 1 189 ? 21.319 10.914 -12.238 1.00 88.81 189 SER A N 1
ATOM 1448 C CA . SER A 1 189 ? 22.094 10.022 -11.380 1.00 88.81 189 SER A CA 1
ATOM 1449 C C . SER A 1 189 ? 22.294 8.666 -12.035 1.00 88.81 189 SER A C 1
ATOM 1451 O O . SER A 1 189 ? 21.330 8.061 -12.499 1.00 88.81 189 SER A O 1
ATOM 1453 N N . TYR A 1 190 ? 23.522 8.160 -11.990 1.00 90.00 190 TYR A N 1
ATOM 1454 C CA . TYR A 1 190 ? 23.874 6.807 -12.404 1.00 90.00 190 TYR A CA 1
ATOM 1455 C C . TYR A 1 190 ? 24.213 5.971 -11.172 1.00 90.00 190 TYR A C 1
ATOM 1457 O O . TYR A 1 190 ? 25.045 6.368 -10.356 1.00 90.00 190 TYR A O 1
ATOM 1465 N N . THR A 1 191 ? 23.541 4.842 -10.965 1.00 90.06 191 THR A N 1
ATOM 1466 C CA . THR A 1 191 ? 23.721 4.044 -9.744 1.00 90.06 191 THR A CA 1
ATOM 1467 C C . THR A 1 191 ? 23.668 2.555 -10.038 1.00 90.06 191 THR A C 1
ATOM 1469 O O . THR A 1 191 ? 22.782 2.066 -10.736 1.00 90.06 191 THR A O 1
ATOM 1472 N N . ARG A 1 192 ? 24.609 1.804 -9.457 1.00 93.19 192 ARG A N 1
ATOM 1473 C CA . ARG A 1 192 ? 24.610 0.341 -9.533 1.00 93.19 192 ARG A CA 1
ATOM 1474 C C . ARG A 1 192 ? 23.493 -0.249 -8.675 1.00 93.19 192 ARG A C 1
ATOM 1476 O O . ARG A 1 192 ? 23.316 0.119 -7.510 1.00 93.19 192 ARG A O 1
ATOM 1483 N N . ILE A 1 193 ? 22.804 -1.234 -9.225 1.00 94.38 193 ILE A N 1
ATOM 1484 C CA . ILE A 1 193 ? 21.819 -2.045 -8.523 1.00 94.38 193 ILE A CA 1
ATOM 1485 C C . ILE A 1 193 ? 22.550 -3.161 -7.769 1.00 94.38 193 ILE A C 1
ATOM 1487 O O . ILE A 1 193 ? 23.243 -3.994 -8.349 1.00 94.38 193 ILE A O 1
ATOM 1491 N N . GLN A 1 194 ? 22.418 -3.170 -6.443 1.00 90.69 194 GLN A N 1
ATOM 1492 C CA . GLN A 1 194 ? 23.127 -4.102 -5.568 1.00 90.69 194 GLN A CA 1
ATOM 1493 C C . GLN A 1 194 ? 22.526 -5.511 -5.608 1.00 90.69 194 GLN A C 1
ATOM 1495 O O . GLN A 1 194 ? 23.251 -6.504 -5.619 1.00 90.69 194 GLN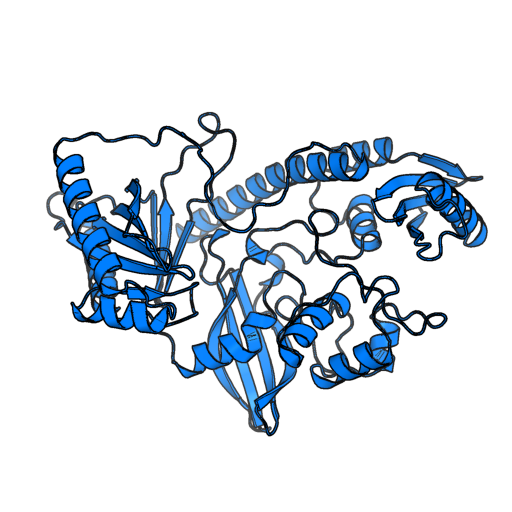 A O 1
ATOM 1500 N N . GLU A 1 195 ? 21.201 -5.594 -5.547 1.00 92.19 195 GLU A N 1
ATOM 1501 C CA . GLU A 1 195 ? 20.422 -6.830 -5.560 1.00 92.19 195 GLU A CA 1
ATOM 1502 C C . GLU A 1 195 ? 19.148 -6.560 -6.356 1.00 92.19 195 GLU A C 1
ATOM 1504 O O . GLU A 1 195 ? 18.561 -5.491 -6.207 1.00 92.19 195 GLU A O 1
ATOM 1509 N N . TRP A 1 196 ? 18.708 -7.521 -7.165 1.00 95.12 196 TRP A N 1
ATOM 1510 C CA . TRP A 1 196 ? 17.434 -7.429 -7.868 1.00 95.12 196 TRP A CA 1
ATOM 1511 C C . TRP A 1 196 ? 16.786 -8.799 -8.071 1.00 95.12 196 TRP A C 1
ATOM 1513 O O . TRP A 1 196 ? 17.427 -9.844 -7.915 1.00 95.12 196 TRP A O 1
ATOM 1523 N N . GLY A 1 197 ? 15.501 -8.785 -8.408 1.00 95.06 197 GLY A N 1
ATOM 1524 C CA . GLY A 1 197 ? 14.728 -9.954 -8.792 1.00 95.06 197 GLY A CA 1
ATOM 1525 C C . GLY A 1 197 ? 13.519 -9.569 -9.637 1.00 95.06 197 GLY A C 1
ATOM 1526 O O . GLY A 1 197 ? 13.003 -8.460 -9.534 1.00 95.06 197 GLY A O 1
ATOM 1527 N N . TYR A 1 198 ? 13.074 -10.511 -10.465 1.00 97.12 198 TYR A N 1
ATOM 1528 C CA . TYR A 1 198 ? 11.818 -10.416 -11.199 1.00 97.12 198 TYR A CA 1
ATOM 1529 C C . TYR A 1 198 ? 10.931 -11.596 -10.793 1.00 97.12 198 TYR A C 1
ATOM 1531 O O . TYR A 1 198 ? 11.339 -12.749 -10.963 1.00 97.12 198 TYR A O 1
ATOM 1539 N N . THR A 1 199 ? 9.792 -11.317 -10.155 1.00 95.81 199 THR A N 1
ATOM 1540 C CA . THR A 1 199 ? 8.939 -12.346 -9.535 1.00 95.81 199 THR A CA 1
ATOM 1541 C C . THR A 1 199 ? 7.992 -12.975 -10.542 1.00 95.81 199 THR A C 1
ATOM 1543 O O . THR A 1 199 ? 7.692 -12.402 -11.587 1.00 95.81 199 THR A O 1
ATOM 1546 N N . GLU A 1 200 ? 7.460 -14.149 -10.204 1.00 94.44 200 GLU A N 1
ATOM 1547 C CA . GLU A 1 200 ? 6.456 -14.829 -11.031 1.00 94.44 200 GLU A CA 1
ATOM 1548 C C . GLU A 1 200 ? 5.184 -13.994 -11.205 1.00 94.44 200 GLU A C 1
ATOM 1550 O O . GLU A 1 200 ? 4.564 -14.054 -12.266 1.00 94.44 200 GLU A O 1
ATOM 1555 N N . LYS A 1 201 ? 4.839 -13.156 -10.216 1.00 94.56 201 LYS A N 1
ATOM 1556 C CA . LYS A 1 201 ? 3.733 -12.193 -10.306 1.00 94.56 201 LYS A CA 1
ATOM 1557 C C . LYS A 1 201 ? 4.016 -11.083 -11.325 1.00 94.56 201 LYS A C 1
ATOM 1559 O O . LYS A 1 201 ? 3.084 -10.516 -11.889 1.00 94.56 201 LYS A O 1
ATOM 1564 N N . GLY A 1 202 ? 5.286 -10.823 -11.634 1.00 96.31 202 GLY A N 1
ATOM 1565 C CA . GLY A 1 202 ? 5.736 -9.806 -12.581 1.00 96.31 202 GLY A CA 1
ATOM 1566 C C . GLY A 1 202 ? 6.141 -8.492 -11.914 1.00 96.31 202 GLY A C 1
ATOM 1567 O O . GLY A 1 202 ? 5.972 -7.428 -12.516 1.00 96.31 202 GLY A O 1
ATOM 1568 N N . TRP A 1 203 ? 6.642 -8.559 -10.679 1.00 97.50 203 TRP A N 1
ATOM 1569 C CA . TRP A 1 203 ? 7.283 -7.441 -9.992 1.00 97.50 203 TRP A CA 1
ATOM 1570 C C . TRP A 1 203 ? 8.780 -7.440 -10.269 1.00 97.50 203 TRP A C 1
ATOM 1572 O O . TRP A 1 203 ? 9.443 -8.452 -10.051 1.00 97.50 203 TRP A O 1
ATOM 1582 N N . PHE A 1 204 ? 9.319 -6.310 -10.719 1.00 97.69 204 PHE A N 1
ATOM 1583 C CA . PHE A 1 204 ? 10.752 -6.043 -10.713 1.00 97.69 204 PHE A CA 1
ATOM 1584 C C . PHE A 1 204 ? 11.100 -5.322 -9.412 1.00 97.69 204 PHE A C 1
ATOM 1586 O O . PHE A 1 204 ? 10.628 -4.214 -9.169 1.00 97.69 204 PHE A O 1
ATOM 1593 N N . LEU A 1 205 ? 11.873 -5.981 -8.551 1.00 96.44 205 LEU A N 1
ATOM 1594 C CA . LEU A 1 205 ? 12.289 -5.453 -7.256 1.00 96.44 205 LEU A CA 1
ATOM 1595 C C . LEU A 1 205 ? 13.797 -5.322 -7.253 1.00 96.44 205 LEU A C 1
ATOM 1597 O O . LEU A 1 205 ? 14.497 -6.277 -7.598 1.00 96.44 205 LEU A O 1
ATOM 1601 N N . TYR A 1 206 ? 14.307 -4.183 -6.812 1.00 95.19 206 TYR A N 1
ATOM 1602 C CA . TYR A 1 206 ? 15.740 -3.998 -6.692 1.00 95.19 206 TYR A CA 1
ATOM 1603 C C . TYR A 1 206 ? 16.122 -3.087 -5.534 1.00 95.19 206 TYR A C 1
ATOM 1605 O O . TYR A 1 206 ? 15.307 -2.329 -5.021 1.00 95.19 206 TYR A O 1
ATOM 1613 N N . ARG A 1 207 ? 17.386 -3.184 -5.113 1.00 93.12 207 ARG A N 1
ATOM 1614 C CA . ARG A 1 207 ? 17.992 -2.318 -4.104 1.00 93.12 207 ARG A CA 1
ATOM 1615 C C . ARG A 1 207 ? 19.183 -1.582 -4.696 1.00 93.12 207 ARG A C 1
ATOM 1617 O O . ARG A 1 207 ? 20.145 -2.216 -5.133 1.00 93.12 207 ARG A O 1
ATOM 1624 N N . LEU A 1 208 ? 19.139 -0.258 -4.674 1.00 89.38 208 LEU A N 1
ATOM 1625 C CA . LEU A 1 208 ? 20.244 0.604 -5.078 1.00 89.38 208 LEU A CA 1
ATOM 1626 C C . LEU A 1 208 ? 21.430 0.481 -4.118 1.00 89.38 208 LEU A C 1
ATOM 1628 O O . LEU A 1 208 ? 21.277 0.251 -2.914 1.00 89.38 208 LEU A O 1
ATOM 1632 N N . CYS A 1 209 ? 22.634 0.659 -4.654 1.00 85.69 209 CYS A N 1
ATOM 1633 C CA . CYS A 1 209 ? 23.833 0.823 -3.847 1.00 85.69 209 CYS A CA 1
ATOM 1634 C C . CYS A 1 209 ? 23.839 2.232 -3.229 1.00 85.69 209 CYS A C 1
ATOM 1636 O O . CYS A 1 209 ? 24.296 3.184 -3.853 1.00 85.69 209 CYS A O 1
ATOM 1638 N N . VAL A 1 210 ? 23.297 2.363 -2.016 1.00 77.88 210 VAL A N 1
ATOM 1639 C CA . VAL A 1 210 ? 23.258 3.631 -1.268 1.00 77.88 210 VAL A CA 1
ATOM 1640 C C . VAL A 1 210 ? 24.381 3.699 -0.220 1.00 77.88 210 VAL A C 1
ATOM 1642 O O . VAL A 1 210 ? 24.687 2.661 0.387 1.00 77.88 210 VAL A O 1
ATOM 1645 N N . PRO A 1 211 ? 24.975 4.887 0.025 1.00 73.25 211 PRO A N 1
ATOM 1646 C CA . PRO A 1 211 ? 25.987 5.086 1.067 1.00 73.25 211 PRO A CA 1
ATOM 1647 C C . PRO A 1 211 ? 25.511 4.601 2.440 1.00 73.25 211 PRO A C 1
ATOM 1649 O O . PRO A 1 211 ? 24.315 4.648 2.740 1.00 73.25 211 PRO A O 1
ATOM 1652 N N . GLN A 1 212 ? 26.432 4.130 3.282 1.00 71.62 212 GLN A N 1
ATOM 1653 C CA . GLN A 1 212 ? 26.101 3.572 4.600 1.00 71.62 212 GLN A CA 1
ATOM 1654 C C . GLN A 1 212 ? 26.825 4.328 5.721 1.00 71.62 212 GLN A C 1
ATOM 1656 O O . GLN A 1 212 ? 27.900 4.883 5.501 1.00 71.62 212 GLN A O 1
ATOM 1661 N N . PRO A 1 213 ? 26.304 4.336 6.962 1.00 62.66 213 PRO A N 1
ATOM 1662 C CA . PRO A 1 213 ? 27.037 4.900 8.093 1.00 62.66 213 PRO A CA 1
ATOM 1663 C C . PRO A 1 213 ? 28.445 4.277 8.222 1.00 62.66 213 PRO A C 1
ATOM 1665 O O . PRO A 1 213 ? 28.570 3.051 8.143 1.00 62.66 213 PRO A O 1
ATOM 1668 N N . PRO A 1 214 ? 29.506 5.077 8.452 1.00 72.50 214 PRO A N 1
ATOM 1669 C CA . PRO A 1 214 ? 29.487 6.477 8.888 1.00 72.50 214 PRO A CA 1
ATOM 1670 C C . PRO A 1 214 ? 29.486 7.530 7.759 1.00 72.50 214 PRO A C 1
ATOM 1672 O O . PRO A 1 214 ? 29.584 8.714 8.068 1.00 72.50 214 PRO A O 1
ATOM 1675 N N . GLU A 1 215 ? 29.410 7.140 6.483 1.00 71.06 215 GLU A N 1
ATOM 1676 C CA . GLU A 1 215 ? 29.498 8.060 5.327 1.00 71.06 215 GLU A CA 1
ATOM 1677 C C . GLU A 1 215 ? 28.312 9.032 5.264 1.00 71.06 215 GLU A C 1
ATOM 1679 O O . GLU A 1 215 ? 28.447 10.165 4.808 1.00 71.06 215 GLU A O 1
ATOM 1684 N N . VAL A 1 216 ? 27.157 8.594 5.768 1.00 69.12 216 VAL A N 1
ATOM 1685 C CA . VAL A 1 216 ? 25.923 9.376 5.882 1.00 69.12 216 VAL A CA 1
ATOM 1686 C C . VAL A 1 216 ? 25.351 9.272 7.294 1.00 69.12 216 VAL A C 1
ATOM 1688 O O . VAL A 1 216 ? 25.499 8.251 7.970 1.00 69.12 216 VAL A O 1
ATOM 1691 N N . SER A 1 217 ? 24.687 10.338 7.746 1.00 60.75 217 SER A N 1
ATOM 1692 C CA . SER A 1 217 ? 23.977 10.375 9.032 1.00 60.75 217 SER A CA 1
ATOM 1693 C C . SER A 1 217 ? 22.577 9.763 8.967 1.00 60.75 217 SER A C 1
ATOM 1695 O O . SER A 1 217 ? 22.017 9.420 10.005 1.00 60.75 217 SER A O 1
ATOM 1697 N N . GLU A 1 218 ? 22.018 9.623 7.763 1.00 55.69 218 GLU A N 1
ATOM 1698 C CA . GLU A 1 218 ? 20.679 9.091 7.513 1.00 55.69 218 GLU A CA 1
ATOM 1699 C C . GLU A 1 218 ? 20.773 7.866 6.603 1.00 55.69 218 GLU A C 1
ATOM 1701 O O . GLU A 1 218 ? 21.443 7.890 5.570 1.00 55.69 218 GLU A O 1
ATOM 1706 N N . ILE A 1 219 ? 20.113 6.776 7.000 1.00 62.41 219 ILE A N 1
ATOM 1707 C CA . ILE A 1 219 ? 19.999 5.580 6.166 1.00 62.41 219 ILE A CA 1
ATOM 1708 C C . ILE A 1 219 ? 18.915 5.861 5.128 1.00 62.41 219 ILE A C 1
ATOM 1710 O O . ILE A 1 219 ? 17.749 6.023 5.482 1.00 62.41 219 ILE A O 1
ATOM 1714 N N . VAL A 1 220 ? 19.303 5.906 3.857 1.00 64.12 220 VAL A N 1
ATOM 1715 C CA . VAL A 1 220 ? 18.367 6.018 2.734 1.00 64.12 220 VAL A CA 1
ATOM 1716 C C . VAL A 1 220 ? 17.832 4.626 2.404 1.00 64.12 220 VAL A C 1
ATOM 1718 O O . VAL A 1 220 ? 18.605 3.669 2.312 1.00 64.12 220 VAL A O 1
ATOM 1721 N N . ASP A 1 221 ? 16.517 4.501 2.232 1.00 68.00 221 ASP A N 1
ATOM 1722 C CA . ASP A 1 221 ? 15.934 3.280 1.681 1.00 68.00 221 ASP A CA 1
ATOM 1723 C C . ASP A 1 221 ? 16.249 3.206 0.184 1.00 68.00 221 ASP A C 1
ATOM 1725 O O . ASP A 1 221 ? 15.903 4.102 -0.582 1.00 68.00 221 ASP A O 1
ATOM 1729 N N . GLY A 1 222 ? 16.976 2.166 -0.216 1.00 81.81 222 GLY A N 1
ATOM 1730 C CA . GLY A 1 222 ? 17.366 1.949 -1.606 1.00 81.81 222 GLY A CA 1
ATOM 1731 C C . GLY A 1 222 ? 16.429 1.012 -2.363 1.00 81.81 222 GLY A C 1
ATOM 1732 O O . GLY A 1 222 ? 16.746 0.684 -3.504 1.00 81.81 222 GLY A O 1
ATOM 1733 N N . ASN A 1 223 ? 15.367 0.502 -1.732 1.00 91.00 223 ASN A N 1
ATOM 1734 C CA . ASN A 1 223 ? 14.453 -0.445 -2.362 1.00 91.00 223 ASN A CA 1
ATOM 1735 C C . ASN A 1 223 ? 13.528 0.260 -3.361 1.00 91.00 223 ASN A C 1
ATOM 1737 O O . ASN A 1 223 ? 13.003 1.333 -3.086 1.00 91.00 223 ASN A O 1
ATOM 1741 N N . VAL A 1 224 ? 13.305 -0.376 -4.509 1.00 92.56 224 VAL A N 1
ATOM 1742 C CA . VAL A 1 224 ? 12.359 0.067 -5.535 1.00 92.56 224 VAL A CA 1
ATOM 1743 C C . VAL A 1 224 ? 11.579 -1.137 -6.036 1.00 92.56 224 VAL A C 1
ATOM 1745 O O . VAL A 1 224 ? 12.156 -2.203 -6.277 1.00 92.56 224 VAL A O 1
ATOM 1748 N N . LEU A 1 225 ? 10.268 -0.962 -6.201 1.00 94.44 225 LEU A N 1
ATOM 1749 C CA . LEU A 1 225 ? 9.373 -1.949 -6.792 1.00 94.44 225 LEU A CA 1
ATOM 1750 C C . LEU A 1 225 ? 8.738 -1.370 -8.053 1.00 94.44 225 LEU A C 1
ATOM 1752 O O . LEU A 1 225 ? 8.294 -0.226 -8.067 1.00 94.44 225 LEU A O 1
ATOM 1756 N N . ILE A 1 226 ? 8.661 -2.171 -9.113 1.00 96.00 226 ILE A N 1
ATOM 1757 C CA . ILE A 1 226 ? 8.015 -1.793 -10.372 1.00 96.00 226 ILE A CA 1
ATOM 1758 C C . ILE A 1 226 ? 7.124 -2.945 -10.827 1.00 96.00 226 ILE A C 1
ATOM 1760 O O . ILE A 1 226 ? 7.598 -4.061 -11.064 1.00 96.00 226 ILE A O 1
ATOM 1764 N N . ARG A 1 227 ? 5.820 -2.682 -10.964 1.00 96.75 227 ARG A N 1
ATOM 1765 C CA . ARG A 1 227 ? 4.872 -3.644 -11.537 1.00 96.75 227 ARG A CA 1
ATOM 1766 C C . ARG A 1 227 ? 5.040 -3.670 -13.055 1.00 96.75 227 ARG A C 1
ATOM 1768 O O . ARG A 1 227 ? 4.564 -2.769 -13.735 1.00 96.75 227 ARG A O 1
ATOM 1775 N N . VAL A 1 228 ? 5.725 -4.685 -13.579 1.00 97.44 228 VAL A N 1
ATOM 1776 C CA . VAL A 1 228 ? 5.968 -4.811 -15.025 1.00 97.44 228 VAL A CA 1
ATOM 1777 C C . VAL A 1 228 ? 4.787 -5.491 -15.703 1.00 97.44 228 VAL A C 1
ATOM 1779 O O . VAL A 1 228 ? 4.129 -4.891 -16.541 1.00 97.44 228 VAL A O 1
ATOM 1782 N N . ARG A 1 229 ? 4.482 -6.737 -15.324 1.00 96.69 229 ARG A N 1
ATOM 1783 C CA . ARG A 1 229 ? 3.382 -7.471 -15.963 1.00 96.69 229 ARG A CA 1
ATOM 1784 C C . ARG A 1 229 ? 2.035 -6.835 -15.581 1.00 96.69 229 ARG A C 1
ATOM 1786 O O . ARG A 1 229 ? 1.843 -6.523 -14.408 1.00 96.69 229 ARG A O 1
ATOM 1793 N N . PRO A 1 230 ? 1.093 -6.651 -16.513 1.00 95.94 230 PRO A N 1
ATOM 1794 C CA . PRO A 1 230 ? -0.194 -6.062 -16.182 1.00 95.94 230 PRO A CA 1
ATOM 1795 C C . PRO A 1 230 ? -1.020 -6.969 -15.262 1.00 95.94 230 PRO A C 1
ATOM 1797 O O . PRO A 1 230 ? -0.940 -8.199 -15.322 1.00 95.94 230 PRO A O 1
ATOM 1800 N N . LEU A 1 231 ? -1.849 -6.341 -14.433 1.00 94.88 231 LEU A N 1
ATOM 1801 C CA . LEU A 1 231 ? -2.978 -6.969 -13.752 1.00 94.88 231 LEU A CA 1
ATOM 1802 C C . LEU A 1 231 ? -4.235 -6.876 -14.630 1.00 94.88 231 LEU A C 1
ATOM 1804 O O . LEU A 1 231 ? -4.321 -5.989 -15.487 1.00 94.88 231 LEU A O 1
ATOM 1808 N N . PRO A 1 232 ? -5.246 -7.735 -14.414 1.00 95.75 232 PRO A N 1
ATOM 1809 C CA . PRO A 1 232 ? -6.572 -7.510 -14.976 1.00 95.75 232 PRO A CA 1
ATOM 1810 C C . PRO A 1 232 ? -7.070 -6.092 -14.658 1.00 95.75 232 PRO A C 1
ATOM 1812 O O . PRO A 1 232 ? -6.963 -5.633 -13.522 1.00 95.75 232 PRO A O 1
ATOM 1815 N N . GLN A 1 233 ? -7.621 -5.396 -15.654 1.00 94.00 233 GLN A N 1
ATOM 1816 C CA . GLN A 1 233 ? -8.077 -4.009 -15.496 1.00 94.00 233 GLN A CA 1
ATOM 1817 C C . GLN A 1 233 ? -9.140 -3.871 -14.391 1.00 94.00 233 GLN A C 1
ATOM 1819 O O . GLN A 1 233 ? -9.088 -2.939 -13.594 1.00 94.00 233 GLN A O 1
ATOM 1824 N N . GLU A 1 234 ? -10.038 -4.852 -14.289 1.00 94.75 234 GLU A N 1
ATOM 1825 C CA . GLU A 1 234 ? -11.047 -4.944 -13.229 1.00 94.75 234 GLU A CA 1
ATOM 1826 C C . GLU A 1 234 ? -10.418 -4.954 -11.824 1.00 94.75 234 GLU A C 1
ATOM 1828 O O . GLU A 1 234 ? -10.929 -4.306 -10.913 1.00 94.75 234 GLU A O 1
ATOM 1833 N N . TYR A 1 235 ? -9.265 -5.608 -11.644 1.00 95.81 235 TYR A N 1
ATOM 1834 C CA . TYR A 1 235 ? -8.586 -5.657 -10.345 1.00 95.81 235 TYR A CA 1
ATOM 1835 C C . TYR A 1 235 ? -8.056 -4.279 -9.944 1.00 95.81 235 TYR A C 1
ATOM 1837 O O . TYR A 1 235 ? -8.146 -3.905 -8.777 1.00 95.81 235 TYR A O 1
ATOM 1845 N N . LEU A 1 236 ? -7.533 -3.507 -10.902 1.00 93.69 236 LEU A N 1
ATOM 1846 C CA . LEU A 1 236 ? -7.069 -2.141 -10.649 1.00 93.69 236 LEU A CA 1
ATOM 1847 C C . LEU A 1 236 ? -8.228 -1.218 -10.267 1.00 93.69 236 LEU A C 1
ATOM 1849 O O . LEU A 1 236 ? -8.111 -0.455 -9.312 1.00 93.69 236 LEU A O 1
ATOM 1853 N N . GLU A 1 237 ? -9.344 -1.304 -10.989 1.00 92.56 237 GLU A N 1
ATOM 1854 C CA . GLU A 1 237 ? -10.529 -0.473 -10.752 1.00 92.56 237 GLU A CA 1
ATOM 1855 C C . GLU A 1 237 ? -11.161 -0.766 -9.388 1.00 92.56 237 GLU A C 1
ATOM 1857 O O . GLU A 1 237 ? -11.422 0.159 -8.616 1.00 92.56 237 GLU A O 1
ATOM 1862 N N . ILE A 1 238 ? -11.323 -2.048 -9.047 1.00 93.31 238 ILE A N 1
ATOM 1863 C CA . ILE A 1 238 ? -11.833 -2.468 -7.738 1.00 93.31 238 ILE A CA 1
ATOM 1864 C C . ILE A 1 238 ? -10.876 -2.047 -6.620 1.00 93.31 238 ILE A C 1
ATOM 1866 O O . ILE A 1 238 ? -11.320 -1.508 -5.602 1.00 93.31 238 ILE A O 1
ATOM 1870 N N . ALA A 1 239 ? -9.569 -2.280 -6.788 1.00 93.56 239 ALA A N 1
ATOM 1871 C CA . ALA A 1 239 ? -8.584 -1.920 -5.778 1.00 93.56 239 ALA A CA 1
ATOM 1872 C C . ALA A 1 239 ? -8.579 -0.408 -5.523 1.00 93.56 239 ALA A C 1
ATOM 1874 O O . ALA A 1 239 ? -8.643 0.000 -4.365 1.00 93.56 239 ALA A O 1
ATOM 1875 N N . GLU A 1 240 ? -8.554 0.412 -6.576 1.00 90.88 240 GLU A N 1
ATOM 1876 C CA . GLU A 1 240 ? -8.578 1.876 -6.480 1.00 90.88 240 GLU A CA 1
ATOM 1877 C C . GLU A 1 240 ? -9.837 2.387 -5.787 1.00 90.88 240 GLU A C 1
ATOM 1879 O O . GLU A 1 240 ? -9.753 3.213 -4.879 1.00 90.88 240 GLU A O 1
ATOM 1884 N N . GLN A 1 241 ? -11.001 1.865 -6.168 1.00 88.69 241 GLN A N 1
ATOM 1885 C CA . GLN A 1 241 ? -12.265 2.381 -5.667 1.00 88.69 241 GLN A CA 1
ATOM 1886 C C . GLN A 1 241 ? -12.586 1.904 -4.243 1.00 88.69 241 GLN A C 1
ATOM 1888 O O . GLN A 1 241 ? -13.111 2.682 -3.446 1.00 88.69 241 GLN A O 1
ATOM 1893 N N . TYR A 1 242 ? -12.290 0.643 -3.910 1.00 90.81 242 TYR A N 1
ATOM 1894 C CA . TYR A 1 242 ? -12.842 0.003 -2.711 1.00 90.81 242 TYR A CA 1
ATOM 1895 C C . TYR A 1 242 ? -11.803 -0.514 -1.712 1.00 90.81 242 TYR A C 1
ATOM 1897 O O . TYR A 1 242 ? -12.164 -0.753 -0.564 1.00 90.81 242 TYR A O 1
ATOM 1905 N N . ILE A 1 243 ? -10.533 -0.710 -2.076 1.00 93.50 243 ILE A N 1
ATOM 1906 C CA . ILE A 1 243 ? -9.563 -1.371 -1.176 1.00 93.50 243 ILE A CA 1
ATOM 1907 C C . ILE A 1 243 ? -8.428 -0.425 -0.773 1.00 93.50 243 ILE A C 1
ATOM 1909 O O . ILE A 1 243 ? -8.097 -0.314 0.408 1.00 93.50 243 ILE A O 1
ATOM 1913 N N . ARG A 1 244 ? -7.861 0.320 -1.726 1.00 91.06 244 ARG A N 1
ATOM 1914 C CA . ARG A 1 244 ? -6.812 1.321 -1.484 1.00 91.06 244 ARG A CA 1
ATOM 1915 C C . ARG A 1 244 ? -7.199 2.385 -0.456 1.00 91.06 244 ARG A C 1
ATOM 1917 O O . ARG A 1 244 ? -6.339 2.694 0.367 1.00 91.06 244 ARG A O 1
ATOM 1924 N N . PRO A 1 245 ? -8.445 2.902 -0.414 1.00 89.75 245 PRO A N 1
ATOM 1925 C CA . PRO A 1 245 ? -8.835 3.866 0.615 1.00 89.75 245 PRO A CA 1
ATOM 1926 C C . PRO A 1 245 ? -8.787 3.308 2.049 1.00 89.75 245 PRO A C 1
ATOM 1928 O O . PRO A 1 245 ? -8.686 4.081 3.004 1.00 89.75 245 PRO A O 1
ATOM 1931 N N . LEU A 1 246 ? -8.843 1.980 2.223 1.00 92.00 246 LEU A N 1
ATOM 1932 C CA . LEU A 1 246 ? -8.628 1.350 3.528 1.00 92.00 246 LEU A CA 1
ATOM 1933 C C . LEU A 1 246 ? -7.143 1.412 3.908 1.00 92.00 246 LEU A C 1
ATOM 1935 O O . LEU A 1 246 ? -6.808 1.895 4.986 1.00 92.00 246 LEU A O 1
ATOM 1939 N N . GLY A 1 247 ? -6.260 0.970 3.006 1.00 89.38 247 GLY A N 1
ATOM 1940 C CA . GLY A 1 247 ? -4.807 0.966 3.206 1.00 89.38 247 GLY A CA 1
ATOM 1941 C C . GLY A 1 247 ? -4.335 0.157 4.429 1.00 89.38 247 GLY A C 1
ATOM 1942 O O . GLY A 1 247 ? -5.104 -0.561 5.063 1.00 89.38 247 GLY A O 1
ATOM 1943 N N . TYR A 1 248 ? -3.045 0.273 4.769 1.00 89.56 248 TYR A N 1
ATOM 1944 C CA . TYR A 1 248 ? -2.426 -0.431 5.914 1.00 89.56 248 TYR A CA 1
ATOM 1945 C C . TYR A 1 248 ? -1.884 0.504 7.008 1.00 89.56 248 TYR A C 1
ATOM 1947 O O . TYR A 1 248 ? -1.373 0.040 8.034 1.00 89.56 248 TYR A O 1
ATOM 1955 N N . MET A 1 249 ? -1.981 1.818 6.788 1.00 80.69 249 MET A N 1
ATOM 1956 C CA . MET A 1 249 ? -1.409 2.831 7.671 1.00 80.69 249 MET A CA 1
ATOM 1957 C C . MET A 1 249 ? -2.309 3.117 8.876 1.00 80.69 249 MET A C 1
ATOM 1959 O O . MET A 1 249 ? -1.873 2.987 10.018 1.00 80.69 249 MET A O 1
ATOM 1963 N N . SER A 1 250 ? -3.551 3.534 8.625 1.00 76.62 250 SER A N 1
ATOM 1964 C CA . SER A 1 250 ? -4.385 4.214 9.621 1.00 76.62 250 SER A CA 1
ATOM 1965 C C . SER A 1 250 ? -5.343 3.305 10.384 1.00 76.62 250 SER A C 1
ATOM 1967 O O . SER A 1 250 ? -5.917 3.726 11.379 1.00 76.62 250 SER A O 1
ATOM 1969 N N . ASN A 1 251 ? -5.547 2.072 9.950 1.00 87.00 251 ASN A N 1
ATOM 1970 C CA . ASN A 1 251 ? -6.464 1.132 10.585 1.00 87.00 251 ASN A CA 1
ATOM 1971 C C . ASN A 1 251 ? -5.902 -0.290 10.468 1.00 87.00 251 ASN A C 1
ATOM 1973 O O . ASN A 1 251 ? -4.835 -0.513 9.889 1.00 87.00 251 ASN A O 1
ATOM 1977 N N . ASN A 1 252 ? -6.618 -1.255 11.035 1.00 90.50 252 ASN A N 1
ATOM 1978 C CA . ASN A 1 252 ? -6.247 -2.663 10.982 1.00 90.50 252 ASN A CA 1
ATOM 1979 C C . ASN A 1 252 ? -7.232 -3.540 10.197 1.00 90.50 252 ASN A C 1
ATOM 1981 O O . ASN A 1 252 ? -7.110 -4.758 10.281 1.00 90.50 252 ASN A O 1
ATOM 1985 N N . LEU A 1 253 ? -8.148 -2.967 9.404 1.00 94.50 253 LEU A N 1
ATOM 1986 C CA . LEU A 1 253 ? -9.154 -3.738 8.658 1.00 94.50 253 LEU A CA 1
ATOM 1987 C C . LEU A 1 253 ? -8.525 -4.794 7.745 1.00 94.50 253 LEU A C 1
ATOM 1989 O O . LEU A 1 253 ? -9.062 -5.886 7.629 1.00 94.50 253 LEU A O 1
ATOM 1993 N N . LEU A 1 254 ? -7.376 -4.491 7.135 1.00 95.12 254 LEU A N 1
ATOM 1994 C CA . LEU A 1 254 ? -6.646 -5.419 6.262 1.00 95.12 254 LEU A CA 1
ATOM 1995 C C . LEU A 1 254 ? -5.513 -6.170 6.983 1.00 95.12 254 LEU A C 1
ATOM 1997 O O . LEU A 1 254 ? -4.690 -6.815 6.341 1.00 95.12 254 LEU A O 1
ATOM 2001 N N . ARG A 1 255 ? -5.411 -6.042 8.313 1.00 90.12 255 ARG A N 1
ATOM 2002 C CA . ARG A 1 255 ? -4.285 -6.553 9.120 1.00 90.12 255 ARG A CA 1
ATOM 2003 C C . ARG A 1 255 ? -4.681 -7.609 10.146 1.00 90.12 255 ARG A C 1
ATOM 2005 O O . ARG A 1 255 ? -3.789 -8.193 10.756 1.00 90.12 255 ARG A O 1
ATOM 2012 N N . CYS A 1 256 ? -5.970 -7.812 10.390 1.00 88.69 256 CYS A N 1
ATOM 2013 C CA . CYS A 1 256 ? -6.453 -8.781 11.366 1.00 88.69 256 CYS A CA 1
ATOM 2014 C C . CYS A 1 256 ? -7.702 -9.505 10.880 1.00 88.69 256 CYS A C 1
ATOM 2016 O O . CYS A 1 256 ? -8.385 -9.049 9.961 1.00 88.69 256 CYS A O 1
ATOM 2018 N N . ASP A 1 257 ? -7.991 -10.625 11.530 1.00 92.38 257 ASP A N 1
ATOM 2019 C CA . ASP A 1 257 ? -9.219 -11.369 11.308 1.00 92.38 257 ASP A CA 1
ATOM 2020 C C . ASP A 1 257 ? -10.400 -10.637 11.943 1.00 92.38 257 ASP A C 1
ATOM 2022 O O . ASP A 1 257 ? -10.335 -10.210 13.102 1.00 92.38 257 ASP A O 1
ATOM 2026 N N . TRP A 1 258 ? -11.483 -10.506 11.185 1.00 95.62 258 TRP A N 1
ATOM 2027 C CA . TRP A 1 258 ? -12.761 -10.013 11.686 1.00 95.62 258 TRP A CA 1
ATOM 2028 C C . TRP A 1 258 ? -13.910 -10.490 10.798 1.00 95.62 258 TRP A C 1
ATOM 2030 O O . TRP A 1 258 ? -13.727 -10.849 9.634 1.00 95.62 258 TRP A O 1
ATOM 2040 N N . GLY A 1 259 ? -15.114 -10.484 11.357 1.00 95.88 259 GLY A N 1
ATOM 2041 C CA . GLY A 1 259 ? -16.349 -10.837 10.663 1.00 95.88 259 GLY A CA 1
ATOM 2042 C C . GLY A 1 259 ? -17.558 -10.619 11.563 1.00 95.88 259 GLY A C 1
ATOM 2043 O O . GLY A 1 259 ? -17.419 -10.152 12.694 1.00 95.88 259 GLY A O 1
ATOM 2044 N N . GLU A 1 260 ? -18.747 -10.970 11.078 1.00 94.38 260 GLU A N 1
ATOM 2045 C CA . GLU A 1 260 ? -19.978 -10.883 11.870 1.00 94.38 260 GLU A CA 1
ATOM 2046 C C . GLU A 1 260 ? -19.820 -11.588 13.234 1.00 94.38 260 GLU A C 1
ATOM 2048 O O . GLU A 1 260 ? -19.379 -12.736 13.314 1.00 94.38 260 GLU A O 1
ATOM 2053 N N . GLY A 1 261 ? -20.131 -10.874 14.322 1.00 90.25 261 GLY A N 1
ATOM 2054 C CA . GLY A 1 261 ? -19.976 -11.356 15.701 1.00 90.25 261 GLY A CA 1
ATOM 2055 C C . GLY A 1 261 ? -18.534 -11.422 16.234 1.00 90.25 261 GLY A C 1
ATOM 2056 O O . GLY A 1 261 ? -18.341 -11.776 17.399 1.00 90.25 261 GLY A O 1
ATOM 2057 N N . HIS A 1 262 ? -17.535 -11.059 15.423 1.00 91.12 262 HIS A N 1
ATOM 2058 C CA . HIS A 1 262 ? -16.100 -11.123 15.726 1.00 91.12 262 HIS A CA 1
ATOM 2059 C C . HIS A 1 262 ? -15.394 -9.812 15.344 1.00 91.12 262 HIS A C 1
ATOM 2061 O O . HIS A 1 262 ? -14.501 -9.780 14.497 1.00 91.12 262 HIS A O 1
ATOM 2067 N N . MET A 1 263 ? -15.842 -8.702 15.935 1.00 90.62 263 MET A N 1
ATOM 2068 C CA . MET A 1 263 ? -15.404 -7.343 15.584 1.00 90.62 263 MET A CA 1
ATOM 2069 C C . MET A 1 263 ? -14.543 -6.667 16.667 1.00 90.62 263 MET A C 1
ATOM 2071 O O . MET A 1 263 ? -14.095 -5.536 16.498 1.00 90.62 263 MET A O 1
ATOM 2075 N N . GLU A 1 264 ? -14.291 -7.335 17.791 1.00 84.81 264 GLU A N 1
ATOM 2076 C CA . GLU A 1 264 ? -13.629 -6.782 18.980 1.00 84.81 264 GLU A CA 1
ATOM 2077 C C . GLU A 1 264 ? -12.184 -6.308 18.756 1.00 84.81 264 GLU A C 1
ATOM 2079 O O . GLU A 1 264 ? -11.677 -5.487 19.525 1.00 84.81 264 GLU A O 1
ATOM 2084 N N . GLN A 1 265 ? -11.515 -6.817 17.719 1.00 84.25 265 GLN A N 1
ATOM 2085 C CA . GLN A 1 265 ? -10.134 -6.459 17.387 1.00 84.25 265 GLN A CA 1
ATOM 2086 C C . GLN A 1 265 ? -10.038 -5.249 16.451 1.00 84.25 265 GLN A C 1
ATOM 2088 O O . GLN A 1 265 ? -8.954 -4.682 16.316 1.00 84.25 265 GLN A O 1
ATOM 2093 N N . VAL A 1 266 ? -11.140 -4.838 15.816 1.00 90.56 266 VAL A N 1
ATOM 2094 C CA . VAL A 1 266 ? -11.147 -3.761 14.820 1.00 90.56 266 VAL A CA 1
ATOM 2095 C C . VAL A 1 266 ? -10.911 -2.401 15.483 1.00 90.56 266 VAL A C 1
ATOM 2097 O O . VAL A 1 266 ? -11.544 -2.034 16.474 1.00 90.56 266 VAL A O 1
ATOM 2100 N N . ASP A 1 267 ? -10.007 -1.611 14.908 1.00 89.44 267 ASP A N 1
ATOM 2101 C CA . ASP A 1 267 ? -9.862 -0.193 15.212 1.00 89.44 267 ASP A CA 1
ATOM 2102 C C . ASP A 1 267 ? -10.976 0.591 14.517 1.00 89.44 267 ASP A C 1
ATOM 2104 O O . ASP A 1 267 ? -10.824 1.065 13.389 1.00 89.44 267 ASP A O 1
ATOM 2108 N N . PHE A 1 268 ? -12.109 0.739 15.200 1.00 90.81 268 PHE A N 1
ATOM 2109 C CA . PHE A 1 268 ? -13.247 1.485 14.670 1.00 90.81 268 PHE A CA 1
ATOM 2110 C C . PHE A 1 268 ? -12.951 2.978 14.477 1.00 90.81 268 PHE A C 1
ATOM 2112 O O . PHE A 1 268 ? -13.464 3.572 13.532 1.00 90.81 268 PHE A O 1
ATOM 2119 N N . THR A 1 269 ? -12.107 3.586 15.318 1.00 84.31 269 THR A N 1
ATOM 2120 C CA . THR A 1 269 ? -11.742 5.005 15.190 1.00 84.31 269 THR A CA 1
ATOM 2121 C C . THR A 1 269 ? -10.956 5.242 13.904 1.00 84.31 269 THR A C 1
ATOM 2123 O O . THR A 1 269 ? -11.226 6.202 13.187 1.00 84.31 269 THR A O 1
ATOM 2126 N N . GLY A 1 270 ? -10.004 4.361 13.589 1.00 86.12 270 GLY A N 1
ATOM 2127 C CA . GLY A 1 270 ? -9.256 4.446 12.340 1.00 86.12 270 GLY A CA 1
ATOM 2128 C C . GLY A 1 270 ? -10.032 4.007 11.113 1.00 86.12 270 GLY A C 1
ATOM 2129 O O . GLY A 1 270 ? -9.898 4.617 10.056 1.00 86.12 270 GLY A O 1
ATOM 2130 N N . SER A 1 271 ? -10.895 3.007 11.260 1.00 92.00 271 SER A N 1
ATOM 2131 C CA . SER A 1 271 ? -11.784 2.564 10.182 1.00 92.00 271 SER A CA 1
ATOM 2132 C C . SER A 1 271 ? -12.776 3.660 9.778 1.00 92.00 271 SER A C 1
ATOM 2134 O O . SER A 1 271 ? -13.048 3.828 8.592 1.00 92.00 271 SER A O 1
ATOM 2136 N N . PHE A 1 272 ? -13.265 4.452 10.742 1.00 93.06 272 PHE A N 1
ATOM 2137 C CA . PHE A 1 272 ? -14.149 5.585 10.467 1.00 93.06 272 PHE A CA 1
ATOM 2138 C C . PHE A 1 272 ? -13.507 6.604 9.517 1.00 93.06 272 PHE A C 1
ATOM 2140 O O . PHE A 1 272 ? -14.180 7.071 8.608 1.00 93.06 272 PHE A O 1
ATOM 2147 N N . GLU A 1 273 ? -12.212 6.916 9.657 1.00 89.44 273 GLU A N 1
ATOM 2148 C CA . GLU A 1 273 ? -11.516 7.834 8.736 1.00 89.44 273 GLU A CA 1
ATOM 2149 C C . GLU A 1 273 ? -11.515 7.324 7.295 1.00 89.44 273 GLU A C 1
ATOM 2151 O O . GLU A 1 273 ? -11.795 8.089 6.370 1.00 89.44 273 GLU A O 1
ATOM 2156 N N . SER A 1 274 ? -11.229 6.033 7.110 1.00 90.56 274 SER A N 1
ATOM 2157 C CA . SER A 1 274 ? -11.240 5.403 5.790 1.00 90.56 274 SER A CA 1
ATOM 2158 C C . SER A 1 274 ? -12.641 5.431 5.181 1.00 90.56 274 SER A C 1
ATOM 2160 O O . SER A 1 274 ? -12.803 5.867 4.042 1.00 90.56 274 SER A O 1
ATOM 2162 N N . PHE A 1 275 ? -13.673 5.054 5.941 1.00 93.38 275 PHE A N 1
ATOM 2163 C CA . PHE A 1 275 ? -15.052 5.092 5.446 1.00 93.38 275 PHE A CA 1
ATOM 2164 C C . PHE A 1 275 ? -15.572 6.510 5.225 1.00 93.38 275 PHE A C 1
ATOM 2166 O O . PHE A 1 275 ? -16.341 6.728 4.297 1.00 93.38 275 PHE A O 1
ATOM 2173 N N . TYR A 1 276 ? -15.131 7.488 6.016 1.00 91.75 276 TYR A N 1
ATOM 2174 C CA . TYR A 1 276 ? -15.484 8.891 5.813 1.00 91.75 276 TYR A CA 1
ATOM 2175 C C . TYR A 1 276 ? -14.907 9.401 4.489 1.00 91.75 276 TYR A C 1
ATOM 2177 O O . TYR A 1 276 ? -15.601 10.059 3.714 1.00 91.75 276 TYR A O 1
ATOM 2185 N N . GLN A 1 277 ? -13.656 9.043 4.183 1.00 88.25 277 GLN A N 1
ATOM 2186 C CA . GLN A 1 277 ? -13.044 9.370 2.899 1.00 88.25 277 GLN A CA 1
ATOM 2187 C C . GLN A 1 277 ? -13.749 8.669 1.730 1.00 88.25 277 GLN A C 1
ATOM 2189 O O . GLN A 1 277 ? -13.948 9.303 0.696 1.00 88.25 277 GLN A O 1
ATOM 2194 N N . ILE A 1 278 ? -14.154 7.405 1.890 1.00 89.00 278 ILE A N 1
ATOM 2195 C CA . ILE A 1 278 ? -14.917 6.665 0.872 1.00 89.00 278 ILE A CA 1
ATOM 2196 C C . ILE A 1 278 ? -16.299 7.302 0.644 1.00 89.00 278 ILE A C 1
ATOM 2198 O O . ILE A 1 278 ? -16.684 7.534 -0.498 1.00 89.00 278 ILE A O 1
ATOM 2202 N N . GLU A 1 279 ? -17.038 7.620 1.710 1.00 91.06 279 GLU A N 1
ATOM 2203 C CA . GLU A 1 279 ? -18.410 8.140 1.627 1.00 91.06 279 GLU A CA 1
ATOM 2204 C C . GLU A 1 279 ? -18.462 9.584 1.109 1.00 91.06 279 GLU A C 1
ATOM 2206 O O . GLU A 1 279 ? -19.355 9.932 0.336 1.00 91.06 279 GLU A O 1
ATOM 2211 N N . TYR A 1 280 ? -17.520 10.436 1.527 1.00 90.19 280 TYR A N 1
ATOM 2212 C CA . TYR A 1 280 ? -17.581 11.880 1.276 1.00 90.19 280 TYR A CA 1
ATOM 2213 C C . TYR A 1 280 ? -16.490 12.410 0.339 1.00 90.19 280 TYR A C 1
ATOM 2215 O O . TYR A 1 280 ? -16.515 13.593 -0.007 1.00 90.19 280 TYR A O 1
ATOM 2223 N N . GLY A 1 281 ? -15.513 11.587 -0.053 1.00 87.44 281 GLY A N 1
ATOM 2224 C CA . GLY A 1 281 ? -14.411 11.991 -0.932 1.00 87.44 281 GLY A CA 1
ATOM 2225 C C . GLY A 1 281 ? -13.452 13.022 -0.322 1.00 87.44 281 GLY A C 1
ATOM 2226 O O . GLY A 1 281 ? -12.687 13.657 -1.047 1.00 87.44 281 GLY A O 1
ATOM 2227 N N . LYS A 1 282 ? -13.492 13.233 1.000 1.00 88.62 282 LYS A N 1
ATOM 2228 C CA . LYS A 1 282 ? -12.660 14.213 1.716 1.00 88.62 282 LYS A CA 1
ATOM 2229 C C . LYS A 1 282 ? -12.179 13.662 3.056 1.00 88.62 282 LYS A C 1
ATOM 2231 O O . LYS A 1 282 ? -12.790 12.762 3.621 1.00 88.62 282 LYS A O 1
ATOM 2236 N N . LYS A 1 283 ? -11.089 14.226 3.579 1.00 85.75 283 LYS A N 1
ATOM 2237 C CA . LYS A 1 283 ? -10.593 13.908 4.926 1.00 85.75 283 LYS A CA 1
ATOM 2238 C C . LYS A 1 283 ? -11.437 14.609 5.992 1.00 85.75 283 LYS A C 1
ATOM 2240 O O . LYS A 1 283 ? -12.024 15.656 5.723 1.00 85.75 283 LYS A O 1
ATOM 2245 N N . ILE A 1 284 ? -11.456 14.034 7.191 1.00 84.62 284 ILE A N 1
ATOM 2246 C CA . ILE A 1 284 ? -12.077 14.640 8.373 1.00 84.62 284 ILE A CA 1
ATOM 2247 C C . ILE A 1 284 ? -11.350 15.941 8.721 1.00 84.62 284 ILE A C 1
ATOM 2249 O O . ILE A 1 284 ? -10.116 15.982 8.743 1.00 84.62 284 ILE A O 1
ATOM 2253 N N . ASP A 1 285 ? -12.115 16.986 9.028 1.00 81.38 285 ASP A N 1
ATOM 2254 C CA . ASP A 1 285 ? -11.575 18.198 9.631 1.00 81.38 285 ASP A CA 1
ATOM 2255 C C . ASP A 1 285 ? -11.350 17.958 11.131 1.00 81.38 285 ASP A C 1
ATOM 2257 O O . ASP A 1 285 ? -12.282 17.713 11.901 1.00 81.38 285 ASP A O 1
ATOM 2261 N N . SER A 1 286 ? -10.089 18.017 11.559 1.00 74.19 286 SER A N 1
ATOM 2262 C CA . SER A 1 286 ? -9.721 17.760 12.951 1.00 74.19 286 SER A CA 1
ATOM 2263 C C . SER A 1 286 ? -10.298 18.784 13.929 1.00 74.19 286 SER A C 1
ATOM 2265 O O . SER A 1 286 ? -10.439 18.475 15.114 1.00 74.19 286 SER A O 1
ATOM 2267 N N . SER A 1 287 ? -10.654 19.981 13.453 1.00 72.81 287 SER A N 1
ATOM 2268 C CA . SER A 1 287 ? -11.309 21.006 14.265 1.00 72.81 287 SER A CA 1
ATOM 2269 C C . SER A 1 287 ? -12.762 20.649 14.593 1.00 72.81 287 SER A C 1
ATOM 2271 O O . SER A 1 287 ? -13.213 20.913 15.708 1.00 72.81 287 SER A O 1
ATOM 2273 N N . GLU A 1 288 ? -13.463 19.969 13.680 1.00 74.38 288 GLU A N 1
ATOM 2274 C CA . GLU A 1 288 ? -14.860 19.547 13.854 1.00 74.38 288 GLU A CA 1
ATOM 2275 C C . GLU A 1 288 ? -14.994 18.379 14.846 1.00 74.38 288 GLU A C 1
ATOM 2277 O O . GLU A 1 288 ? -16.027 18.225 15.494 1.00 74.38 288 GLU A O 1
ATOM 2282 N N . CYS A 1 289 ? -13.927 17.596 15.034 1.00 73.44 289 CYS A N 1
ATOM 2283 C CA . CYS A 1 289 ? -13.910 16.413 15.901 1.00 73.44 289 CYS A CA 1
ATOM 2284 C C . CYS A 1 289 ? -13.258 16.655 17.276 1.00 73.44 289 CYS A C 1
ATOM 2286 O O . CYS A 1 289 ? -12.866 15.706 17.958 1.00 73.44 289 CYS A O 1
ATOM 2288 N N . ALA A 1 290 ? -13.138 17.913 17.720 1.00 68.25 290 ALA A N 1
ATOM 2289 C CA . ALA A 1 290 ? -12.473 18.257 18.983 1.00 68.25 290 ALA A CA 1
ATOM 2290 C C . ALA A 1 290 ? -13.145 17.654 20.239 1.00 68.25 290 ALA A C 1
ATOM 2292 O O . ALA A 1 290 ? -12.495 17.531 21.277 1.00 68.25 290 ALA A O 1
ATOM 2293 N N . GLN A 1 291 ? -14.428 17.281 20.151 1.00 69.75 291 GLN A N 1
ATOM 2294 C CA . GLN A 1 291 ? -15.206 16.605 21.206 1.00 69.75 291 GLN A CA 1
ATOM 2295 C C . GLN A 1 291 ? -15.500 15.126 20.875 1.00 69.75 291 GLN A C 1
ATOM 2297 O O . GLN A 1 291 ? -16.387 14.503 21.467 1.00 69.75 291 GLN A O 1
ATOM 2302 N N . GLY A 1 292 ? -14.759 14.557 19.920 1.00 80.88 292 GLY A N 1
ATOM 2303 C CA . GLY A 1 292 ? -15.054 13.256 19.331 1.00 80.88 292 GLY A CA 1
ATOM 2304 C C . GLY A 1 292 ? -16.090 13.336 18.208 1.00 80.88 292 GLY A C 1
ATOM 2305 O O . GLY A 1 292 ? -16.584 14.408 17.862 1.00 80.88 292 GLY A O 1
ATOM 2306 N N . ILE A 1 293 ? -16.403 12.181 17.629 1.00 90.75 293 ILE A N 1
ATOM 2307 C CA . ILE A 1 293 ? -17.366 12.035 16.533 1.00 90.75 293 ILE A CA 1
ATOM 2308 C C . ILE A 1 293 ? -18.748 11.780 17.129 1.00 90.75 293 ILE A C 1
ATOM 2310 O O . ILE A 1 293 ? -18.894 10.951 18.029 1.00 90.75 293 ILE A O 1
ATOM 2314 N N . ARG A 1 294 ? -19.780 12.464 16.628 1.00 93.25 294 ARG A N 1
ATOM 2315 C CA . ARG A 1 294 ? -21.160 12.261 17.091 1.00 93.25 294 ARG A CA 1
ATOM 2316 C C . ARG A 1 294 ? -21.602 10.815 16.880 1.00 93.25 294 ARG A C 1
ATOM 2318 O O . ARG A 1 294 ? -21.399 10.258 15.805 1.00 93.25 294 ARG A O 1
ATOM 2325 N N . ALA A 1 295 ? -22.278 10.237 17.873 1.00 95.19 295 ALA A N 1
ATOM 2326 C CA . ALA A 1 295 ? -22.674 8.833 17.823 1.00 95.19 295 ALA A CA 1
ATOM 2327 C C . ALA A 1 295 ? -23.557 8.489 16.624 1.00 95.19 295 ALA A C 1
ATOM 2329 O O . ALA A 1 295 ? -23.300 7.496 15.965 1.00 95.19 295 ALA A O 1
ATOM 2330 N N . GLU A 1 296 ? -24.527 9.338 16.285 1.00 95.44 296 GLU A N 1
ATOM 2331 C CA . GLU A 1 296 ? -25.395 9.133 15.119 1.00 95.44 296 GLU A CA 1
ATOM 2332 C C . GLU A 1 296 ? -24.602 9.010 13.808 1.00 95.44 296 GLU A C 1
ATOM 2334 O O . GLU A 1 296 ? -24.869 8.118 13.006 1.00 95.44 296 GLU A O 1
ATOM 2339 N N . GLU A 1 297 ? -23.605 9.872 13.602 1.00 95.31 297 GLU A N 1
ATOM 2340 C CA . GLU A 1 297 ? -22.753 9.859 12.410 1.00 95.31 297 GLU A CA 1
ATOM 2341 C C . GLU A 1 297 ? -21.847 8.625 12.395 1.00 95.31 297 GLU A C 1
ATOM 2343 O O . GLU A 1 297 ? -21.800 7.899 11.401 1.00 95.31 297 GLU A O 1
ATOM 2348 N N . PHE A 1 298 ? -21.182 8.355 13.522 1.00 95.81 298 PHE A N 1
ATOM 2349 C CA . PHE A 1 298 ? -20.304 7.203 13.685 1.00 95.81 298 PHE A CA 1
ATOM 2350 C C . PHE A 1 298 ? -21.056 5.887 13.477 1.00 95.81 298 PHE A C 1
ATOM 2352 O O . PHE A 1 298 ? -20.700 5.093 12.613 1.00 95.81 298 PHE A O 1
ATOM 2359 N N . GLU A 1 299 ? -22.137 5.671 14.223 1.00 97.75 299 GLU A N 1
ATOM 2360 C CA . GLU A 1 299 ? -22.959 4.464 14.165 1.00 97.75 299 GLU A CA 1
ATOM 2361 C C . GLU A 1 299 ? -23.547 4.262 12.761 1.00 97.75 299 GLU A C 1
ATOM 2363 O O . GLU A 1 299 ? -23.459 3.162 12.213 1.00 97.75 299 GLU A O 1
ATOM 2368 N N . THR A 1 300 ? -24.072 5.316 12.126 1.00 96.50 300 THR A N 1
ATOM 2369 C CA . THR A 1 300 ? -24.632 5.222 10.766 1.00 96.50 300 THR A CA 1
ATOM 2370 C C . THR A 1 300 ? -23.579 4.820 9.740 1.00 96.50 300 THR A C 1
ATOM 2372 O O . THR A 1 300 ? -23.842 3.968 8.889 1.00 96.50 300 THR A O 1
ATOM 2375 N N . LEU A 1 301 ? -22.390 5.426 9.797 1.00 95.69 301 LEU A N 1
ATOM 2376 C CA . LEU A 1 301 ? -21.331 5.138 8.837 1.00 95.69 301 LEU A CA 1
ATOM 2377 C C . LEU A 1 301 ? -20.750 3.738 9.058 1.00 95.69 301 LEU A C 1
ATOM 2379 O O . LEU A 1 301 ? -20.640 2.953 8.119 1.00 95.69 301 LEU A O 1
ATOM 2383 N N . MET A 1 302 ? -20.435 3.388 10.304 1.00 96.50 302 MET A N 1
ATOM 2384 C CA . MET A 1 302 ? -19.807 2.108 10.624 1.00 96.50 302 MET A CA 1
ATOM 2385 C C . MET A 1 302 ? -20.732 0.921 10.322 1.00 96.50 302 MET A C 1
ATOM 2387 O O . MET A 1 302 ? -20.302 -0.033 9.679 1.00 96.50 302 MET A O 1
ATOM 2391 N N . THR A 1 303 ? -22.013 0.984 10.705 1.00 96.31 303 THR A N 1
ATOM 2392 C CA . THR A 1 303 ? -22.984 -0.104 10.441 1.00 96.31 303 THR A CA 1
ATOM 2393 C C . THR A 1 303 ? -23.362 -0.244 8.961 1.00 96.31 303 THR A C 1
ATOM 2395 O O . THR A 1 303 ? -23.855 -1.294 8.533 1.00 96.31 303 THR A O 1
ATOM 2398 N N . ARG A 1 304 ? -23.115 0.793 8.149 1.00 94.94 304 ARG A N 1
ATOM 2399 C CA . ARG A 1 304 ? -23.270 0.734 6.692 1.00 94.94 304 ARG A CA 1
ATOM 2400 C C . ARG A 1 304 ? -22.187 -0.125 6.047 1.00 94.94 304 ARG A C 1
ATOM 2402 O O . ARG A 1 304 ? -22.526 -0.976 5.227 1.00 94.94 304 ARG A O 1
ATOM 2409 N N . TYR A 1 305 ? -20.927 0.100 6.417 1.00 95.56 305 TYR A N 1
ATOM 2410 C CA . TYR A 1 305 ? -19.773 -0.534 5.774 1.00 95.56 305 TYR A CA 1
ATOM 2411 C C . TYR A 1 305 ? -19.344 -1.856 6.418 1.00 95.56 305 TYR A C 1
ATOM 2413 O O . TYR A 1 305 ? -18.727 -2.662 5.730 1.00 95.56 305 TYR A O 1
ATOM 2421 N N . LEU A 1 306 ? -19.669 -2.095 7.692 1.00 96.62 306 LEU A N 1
ATOM 2422 C CA . LEU A 1 306 ? -19.248 -3.280 8.448 1.00 96.62 306 LEU A CA 1
ATOM 2423 C C . LEU A 1 306 ? -20.441 -4.098 8.972 1.00 96.62 306 LEU A C 1
ATOM 2425 O O . LEU A 1 306 ? -21.523 -3.542 9.196 1.00 96.62 306 LEU A O 1
ATOM 2429 N N . PRO A 1 307 ? -20.259 -5.405 9.247 1.00 95.94 307 PRO A N 1
ATOM 2430 C CA . PRO A 1 307 ? -21.280 -6.273 9.821 1.00 95.94 307 PRO A CA 1
ATOM 2431 C C . PRO A 1 307 ? -21.295 -6.119 11.348 1.00 95.94 307 PRO A C 1
ATOM 2433 O O . PRO A 1 307 ? -21.087 -7.073 12.090 1.00 95.94 307 PRO A O 1
ATOM 2436 N N . VAL A 1 308 ? -21.477 -4.883 11.813 1.00 96.38 308 VAL A N 1
ATOM 2437 C CA . VAL A 1 308 ? -21.448 -4.517 13.232 1.00 96.38 308 VAL A CA 1
ATOM 2438 C C . VAL A 1 308 ? -22.772 -3.882 13.636 1.00 96.38 308 VAL A C 1
ATOM 2440 O O . VAL A 1 308 ? -23.411 -3.188 12.843 1.00 96.38 308 VAL A O 1
ATOM 2443 N N . THR A 1 309 ? -23.185 -4.117 14.874 1.00 96.50 309 THR A N 1
ATOM 2444 C CA . THR A 1 309 ? -24.365 -3.499 15.489 1.00 96.50 309 THR A CA 1
ATOM 2445 C C . THR A 1 309 ? -24.001 -2.239 16.275 1.00 96.50 309 THR A C 1
ATOM 2447 O O . THR A 1 309 ? -22.853 -2.034 16.673 1.00 96.50 309 THR A O 1
ATOM 2450 N N . VAL A 1 310 ? -24.988 -1.383 16.548 1.00 97.12 310 VAL A N 1
ATOM 2451 C CA . VAL A 1 310 ? -24.792 -0.201 17.405 1.00 97.12 310 VAL A CA 1
ATOM 2452 C C . VAL A 1 310 ? -24.348 -0.615 18.809 1.00 97.12 310 VAL A C 1
ATOM 2454 O O . VAL A 1 310 ? -23.466 0.004 19.400 1.00 97.12 310 VAL A O 1
ATOM 2457 N N . GLU A 1 311 ? -24.917 -1.696 19.332 1.00 95.19 311 GLU A N 1
ATOM 2458 C CA . GLU A 1 311 ? -24.580 -2.258 20.635 1.00 95.19 311 GLU A CA 1
ATOM 2459 C C . GLU A 1 311 ? -23.107 -2.689 20.700 1.00 95.19 311 GLU A C 1
ATOM 2461 O O . GLU A 1 311 ? -22.411 -2.383 21.672 1.00 95.19 311 GLU A O 1
ATOM 2466 N N . GLU A 1 312 ? -22.604 -3.347 19.653 1.00 92.31 312 GLU A N 1
ATOM 2467 C CA . GLU A 1 312 ? -21.191 -3.719 19.541 1.00 92.31 312 GLU A CA 1
ATOM 2468 C C . GLU A 1 312 ? -20.283 -2.499 19.397 1.00 92.31 312 GLU A C 1
ATOM 2470 O O . GLU A 1 312 ? -19.252 -2.434 20.067 1.00 92.31 312 GLU A O 1
ATOM 2475 N N . LEU A 1 313 ? -20.667 -1.499 18.596 1.00 94.06 313 LEU A N 1
ATOM 2476 C CA . LEU A 1 313 ? -19.901 -0.256 18.477 1.00 94.06 313 LEU A CA 1
ATOM 2477 C C . LEU A 1 313 ? -19.782 0.445 19.827 1.00 94.06 313 LEU A C 1
ATOM 2479 O O . LEU A 1 313 ? -18.684 0.818 20.235 1.00 94.06 313 LEU A O 1
ATOM 2483 N N . ARG A 1 314 ? -20.887 0.588 20.565 1.00 93.50 314 ARG A N 1
ATOM 2484 C CA . ARG A 1 314 ? -20.865 1.196 21.904 1.00 93.50 314 ARG A CA 1
ATOM 2485 C C . ARG A 1 314 ? -19.993 0.421 22.885 1.00 93.50 314 ARG A C 1
ATOM 2487 O O . ARG A 1 314 ? -19.327 1.031 23.718 1.00 93.50 314 ARG A O 1
ATOM 2494 N N . LYS A 1 315 ? -19.942 -0.905 22.752 1.00 88.31 315 LYS A N 1
ATOM 2495 C CA . LYS A 1 315 ? -19.105 -1.784 23.574 1.00 88.31 315 LYS A CA 1
ATOM 2496 C C . LYS A 1 315 ? -17.615 -1.695 23.229 1.00 88.31 315 LYS A C 1
ATOM 2498 O O . LYS A 1 315 ? -16.790 -1.693 24.140 1.00 88.31 315 LYS A O 1
ATOM 2503 N N . TYR A 1 316 ? -17.255 -1.658 21.947 1.00 85.25 316 TYR A N 1
ATOM 2504 C CA . TYR A 1 316 ? -15.864 -1.825 21.506 1.00 85.25 316 TYR A CA 1
ATOM 2505 C C . TYR A 1 316 ? -15.155 -0.516 21.139 1.00 85.25 316 TYR A C 1
ATOM 2507 O O . TYR A 1 316 ? -13.935 -0.430 21.274 1.00 85.25 316 TYR A O 1
ATOM 2515 N N . ALA A 1 317 ? -15.892 0.519 20.729 1.00 86.38 317 ALA A N 1
ATOM 2516 C CA . ALA A 1 317 ? -15.325 1.773 20.230 1.00 86.38 317 ALA A CA 1
ATOM 2517 C C . ALA A 1 317 ? -15.265 2.904 21.278 1.00 86.38 317 ALA A C 1
ATOM 2519 O O . ALA A 1 317 ? -15.051 4.054 20.915 1.00 86.38 317 ALA A O 1
ATOM 2520 N N . GLN A 1 318 ? -15.389 2.587 22.576 1.00 83.56 318 GLN A N 1
ATOM 2521 C CA . GLN A 1 318 ? -15.262 3.549 23.689 1.00 83.56 318 GLN A CA 1
ATOM 2522 C C . GLN A 1 318 ? -16.319 4.672 23.665 1.00 83.56 318 GLN A C 1
ATOM 2524 O O . GLN A 1 318 ? -15.986 5.846 23.793 1.00 83.56 318 GLN A O 1
ATOM 2529 N N . TYR A 1 319 ? -17.593 4.317 23.495 1.00 87.06 319 TYR A N 1
ATOM 2530 C CA . TYR A 1 319 ? -18.695 5.284 23.497 1.00 87.06 319 TYR A CA 1
ATOM 2531 C C . TYR A 1 319 ? -18.802 6.059 24.821 1.00 87.06 319 TYR A C 1
ATOM 2533 O O . TYR A 1 319 ? -18.808 5.460 25.898 1.00 87.06 319 TYR A O 1
ATOM 2541 N N . ASP A 1 320 ? -18.931 7.384 24.732 1.00 84.00 320 ASP A N 1
ATOM 2542 C CA . ASP A 1 320 ? -19.198 8.266 25.868 1.00 84.00 320 ASP A CA 1
ATOM 2543 C C . ASP A 1 320 ? -20.695 8.604 25.927 1.00 84.00 320 ASP A C 1
ATOM 2545 O O . ASP A 1 320 ? -21.230 9.336 25.092 1.00 84.00 320 ASP A O 1
ATOM 2549 N N . GLU A 1 321 ? -21.384 8.080 26.944 1.00 82.75 321 GLU A N 1
ATOM 2550 C CA . GLU A 1 321 ? -22.814 8.323 27.163 1.00 82.75 321 GLU A CA 1
ATOM 2551 C C . GLU A 1 321 ? -23.148 9.788 27.471 1.00 82.75 321 GLU A C 1
ATOM 2553 O O . GLU A 1 321 ? -24.248 10.241 27.152 1.00 82.75 321 GLU A O 1
ATOM 2558 N N . LYS A 1 322 ? -22.233 10.536 28.102 1.00 83.31 322 LYS A N 1
ATOM 2559 C CA . LYS A 1 322 ? -22.486 11.922 28.524 1.00 83.31 322 LYS A CA 1
ATOM 2560 C C . LYS A 1 322 ? -22.471 12.868 27.338 1.00 83.31 322 LYS A C 1
ATOM 2562 O O . LYS A 1 322 ? -23.298 13.774 27.270 1.00 83.31 322 LYS A O 1
ATOM 2567 N N . THR A 1 323 ? -21.517 12.675 26.436 1.00 83.44 323 THR A N 1
ATOM 2568 C CA . THR A 1 323 ? -21.354 13.505 25.237 1.00 83.44 323 THR A CA 1
ATOM 2569 C C . THR A 1 323 ? -22.038 12.905 24.013 1.00 83.44 323 THR A C 1
ATOM 2571 O O . THR A 1 323 ? -22.146 13.583 22.994 1.00 83.44 323 THR A O 1
ATOM 2574 N N . GLN A 1 324 ? -22.522 11.660 24.109 1.00 91.69 324 GLN A N 1
ATOM 2575 C CA . GLN A 1 324 ? -23.070 10.882 22.997 1.00 91.69 324 GLN A CA 1
ATOM 2576 C C . GLN A 1 324 ? -22.117 10.879 21.793 1.00 91.69 324 GLN A C 1
ATOM 2578 O O . GLN A 1 324 ? -22.512 11.150 20.653 1.00 91.69 324 GLN A O 1
ATOM 2583 N N . SER A 1 325 ? -20.838 10.613 22.062 1.00 89.31 325 SER A N 1
ATOM 2584 C CA . SER A 1 325 ? -19.774 10.656 21.062 1.00 89.31 325 SER A CA 1
ATOM 2585 C C . SER A 1 325 ? -18.787 9.500 21.205 1.00 89.31 325 SER A C 1
ATOM 2587 O O . SER A 1 325 ? -18.751 8.793 22.212 1.00 89.31 325 SER A O 1
ATOM 2589 N N . TYR A 1 326 ? -17.999 9.297 20.153 1.00 89.38 326 TYR A N 1
ATOM 2590 C CA . TYR A 1 326 ? -16.881 8.366 20.112 1.00 89.38 326 TYR A CA 1
ATOM 2591 C C . TYR A 1 326 ? -15.568 9.151 20.091 1.00 89.38 326 TYR A C 1
ATOM 2593 O O . TYR A 1 326 ? -15.460 10.134 19.349 1.00 89.38 326 TYR A O 1
ATOM 2601 N N . PRO A 1 327 ? -14.550 8.748 20.870 1.00 83.06 327 PRO A N 1
ATOM 2602 C CA . PRO A 1 327 ? -13.275 9.439 20.884 1.00 83.06 327 PRO A CA 1
ATOM 2603 C C . PRO A 1 327 ? -12.602 9.333 19.519 1.00 83.06 327 PRO A C 1
ATOM 2605 O O . PRO A 1 327 ? -12.546 8.269 18.896 1.00 83.06 327 PRO A O 1
ATOM 2608 N N . TRP A 1 328 ? -12.040 10.452 19.081 1.00 83.69 328 TRP A N 1
ATOM 2609 C CA . TRP A 1 328 ? -11.279 10.525 17.850 1.00 83.69 328 TRP A CA 1
ATOM 2610 C C . TRP A 1 328 ? -10.018 11.351 18.057 1.00 83.69 328 TRP A C 1
ATOM 2612 O O . TRP A 1 328 ? -10.001 12.340 18.789 1.00 83.69 328 TRP A O 1
ATOM 2622 N N . THR A 1 329 ? -8.944 10.919 17.407 1.00 73.38 329 THR A N 1
ATOM 2623 C CA . THR A 1 329 ? -7.696 11.665 17.352 1.00 73.38 329 THR A CA 1
ATOM 2624 C C . THR A 1 329 ? -7.088 11.483 15.970 1.00 73.38 329 THR A C 1
ATOM 2626 O O . THR A 1 329 ? -7.010 10.357 15.467 1.00 73.38 329 THR A O 1
ATOM 2629 N N . ALA A 1 330 ? -6.674 12.596 15.365 1.00 72.69 330 ALA A N 1
ATOM 2630 C CA . ALA A 1 330 ? -5.961 12.577 14.100 1.00 72.69 330 ALA A CA 1
ATOM 2631 C C . ALA A 1 330 ? -4.640 11.818 14.262 1.00 72.69 330 ALA A C 1
ATOM 2633 O O . ALA A 1 330 ? -3.933 11.991 15.261 1.00 72.69 330 ALA A O 1
ATOM 2634 N N . LEU A 1 331 ? -4.274 11.023 13.261 1.00 69.88 331 LEU A N 1
ATOM 2635 C CA . LEU A 1 331 ? -2.928 10.464 13.183 1.00 69.88 331 LEU A CA 1
ATOM 2636 C C . LEU A 1 331 ? -1.900 11.587 13.030 1.00 69.88 331 LEU A C 1
ATOM 2638 O O . LEU A 1 331 ? -2.031 12.479 12.193 1.00 69.88 331 LEU A O 1
ATOM 2642 N N . SER A 1 332 ? -0.866 11.539 13.858 1.00 60.78 332 SER A N 1
ATOM 2643 C CA . SER A 1 332 ? 0.242 12.484 13.877 1.00 60.78 332 SER A CA 1
ATOM 2644 C C . SER A 1 332 ? 1.502 11.797 14.402 1.00 60.78 332 SER A C 1
ATOM 2646 O O . SER A 1 332 ? 1.442 10.726 15.006 1.00 60.78 332 SER A O 1
ATOM 2648 N N . CYS A 1 333 ? 2.656 12.450 14.264 1.00 54.03 333 CYS A N 1
ATOM 2649 C CA . CYS A 1 333 ? 3.924 11.923 14.775 1.00 54.03 333 CYS A CA 1
ATOM 2650 C C . CYS A 1 333 ? 3.923 11.656 16.298 1.00 54.03 333 CYS A C 1
ATOM 2652 O O . CYS A 1 333 ? 4.827 10.994 16.796 1.00 54.03 333 CYS A O 1
ATOM 2654 N N . GLY A 1 334 ? 2.946 12.182 17.053 1.00 52.34 334 GLY A N 1
ATOM 2655 C CA . GLY A 1 334 ? 2.833 11.998 18.504 1.00 52.34 334 GLY A CA 1
ATOM 2656 C C . GLY A 1 334 ? 2.002 10.790 18.955 1.00 52.34 334 GLY A C 1
ATOM 2657 O O . GLY A 1 334 ? 1.984 10.488 20.146 1.00 52.34 334 GLY A O 1
ATOM 2658 N N . ASN A 1 335 ? 1.288 10.116 18.050 1.00 55.84 335 ASN A N 1
ATOM 2659 C CA . ASN A 1 335 ? 0.426 8.971 18.377 1.00 55.84 335 ASN A CA 1
ATOM 2660 C C . ASN A 1 335 ? 0.545 7.805 17.383 1.00 55.84 335 ASN A C 1
ATOM 2662 O O . ASN A 1 335 ? -0.250 6.868 17.450 1.00 55.84 335 ASN A O 1
ATOM 2666 N N . TYR A 1 336 ? 1.536 7.858 16.490 1.00 60.78 336 TYR A N 1
ATOM 2667 C CA . TYR A 1 336 ? 1.800 6.832 15.494 1.00 60.78 336 TYR A CA 1
ATOM 2668 C C . TYR A 1 336 ? 3.274 6.819 15.080 1.00 60.78 336 TYR A C 1
ATOM 2670 O O . TYR A 1 336 ? 3.825 7.863 14.721 1.00 60.78 336 TYR A O 1
ATOM 2678 N N . SER A 1 337 ? 3.907 5.642 15.091 1.00 58.06 337 SER A N 1
ATOM 2679 C CA . SER A 1 337 ? 5.213 5.435 14.466 1.00 58.06 337 SER A CA 1
ATOM 2680 C C . SER A 1 337 ? 5.035 4.826 13.075 1.00 58.06 337 SER A C 1
ATOM 2682 O O . SER A 1 337 ? 4.546 3.704 12.933 1.00 58.06 337 SER A O 1
ATOM 2684 N N . VAL A 1 338 ? 5.444 5.554 12.029 1.00 61.00 338 VAL A N 1
ATOM 2685 C CA . VAL A 1 338 ? 5.444 5.014 10.662 1.00 61.00 338 VAL A CA 1
ATOM 2686 C C . VAL A 1 338 ? 6.471 3.884 10.595 1.00 61.00 338 VAL A C 1
ATOM 2688 O O . VAL A 1 338 ? 7.675 4.120 10.680 1.00 61.00 338 VAL A O 1
ATOM 2691 N N . ASN A 1 339 ? 5.997 2.651 10.428 1.00 71.94 339 ASN A N 1
ATOM 2692 C CA . ASN A 1 339 ? 6.849 1.512 10.091 1.00 71.94 339 ASN A CA 1
ATOM 2693 C C . ASN A 1 339 ? 6.784 1.235 8.580 1.00 71.94 339 ASN A C 1
ATOM 2695 O O . ASN A 1 339 ? 5.828 1.629 7.918 1.00 71.94 339 ASN A O 1
ATOM 2699 N N . ALA A 1 340 ? 7.777 0.523 8.039 1.00 75.06 340 ALA A N 1
ATOM 2700 C CA . ALA A 1 340 ? 7.847 0.213 6.607 1.00 75.06 340 ALA A CA 1
ATOM 2701 C C . ALA A 1 340 ? 6.562 -0.445 6.069 1.00 75.06 340 ALA A C 1
ATOM 2703 O O . ALA A 1 340 ? 6.094 -0.103 4.993 1.00 75.06 340 ALA A O 1
ATOM 2704 N N . PHE A 1 341 ? 5.934 -1.335 6.843 1.00 85.12 341 PHE A N 1
ATOM 2705 C CA . PHE A 1 341 ? 4.695 -1.999 6.429 1.00 85.12 341 PHE A CA 1
ATOM 2706 C C . PHE A 1 341 ? 3.510 -1.030 6.287 1.00 85.12 341 PHE A C 1
ATOM 2708 O O . PHE A 1 341 ? 2.584 -1.279 5.521 1.00 85.12 341 PHE A O 1
ATOM 2715 N N . SER A 1 342 ? 3.543 0.103 6.982 1.00 81.06 342 SER A N 1
ATOM 2716 C CA . SER A 1 342 ? 2.465 1.093 6.968 1.00 81.06 342 SER A CA 1
ATOM 2717 C C . SER A 1 342 ? 2.315 1.802 5.624 1.00 81.06 342 SER A C 1
ATOM 2719 O O . SER A 1 342 ? 1.247 2.333 5.340 1.00 81.06 342 SER A O 1
ATOM 2721 N N . THR A 1 343 ? 3.360 1.803 4.793 1.00 82.00 343 THR A N 1
ATOM 2722 C CA . THR A 1 343 ? 3.341 2.363 3.432 1.00 82.00 343 THR A CA 1
ATOM 2723 C C . THR A 1 343 ? 2.965 1.329 2.372 1.00 82.00 343 THR A C 1
ATOM 2725 O O . THR A 1 343 ? 3.002 1.629 1.181 1.00 82.00 343 THR A O 1
ATOM 2728 N N . SER A 1 344 ? 2.595 0.111 2.784 1.00 91.81 344 SER A N 1
ATOM 2729 C CA . SER A 1 344 ? 2.145 -0.917 1.849 1.00 91.81 344 SER A CA 1
ATOM 2730 C C . SER A 1 344 ? 0.844 -0.508 1.163 1.00 91.81 344 SER A C 1
ATOM 2732 O O . SER A 1 344 ? 0.027 0.219 1.735 1.00 91.81 344 SER A O 1
ATOM 2734 N N . PHE A 1 345 ? 0.606 -1.050 -0.027 1.00 92.12 345 PHE A N 1
ATOM 2735 C CA . PHE A 1 345 ? -0.671 -0.928 -0.725 1.00 92.12 345 PHE A CA 1
ATOM 2736 C C . PHE A 1 345 ? -1.217 -2.312 -1.115 1.00 92.12 345 PHE A C 1
ATOM 2738 O O . PHE A 1 345 ? -0.450 -3.271 -1.228 1.00 92.12 345 PHE A O 1
ATOM 2745 N N . PRO A 1 346 ? -2.545 -2.451 -1.262 1.00 95.56 346 PRO A N 1
ATOM 2746 C CA . PRO A 1 346 ? -3.170 -3.728 -1.586 1.00 95.56 346 PRO A CA 1
ATOM 2747 C C . PRO A 1 346 ? -3.111 -4.017 -3.095 1.00 95.56 346 PRO A C 1
ATOM 2749 O O . PRO A 1 346 ? -3.573 -3.210 -3.900 1.00 95.56 346 PRO A O 1
ATOM 2752 N N . GLU A 1 347 ? -2.588 -5.183 -3.473 1.00 96.56 347 GLU A N 1
ATOM 2753 C CA . GLU A 1 347 ? -2.686 -5.759 -4.820 1.00 96.56 347 GLU A CA 1
ATOM 2754 C C . GLU A 1 347 ? -3.644 -6.956 -4.785 1.00 96.56 347 GLU A C 1
ATOM 2756 O O . GLU A 1 347 ? -3.413 -7.909 -4.043 1.00 96.56 347 GLU A O 1
ATOM 2761 N N . ILE A 1 348 ? -4.710 -6.925 -5.591 1.00 97.50 348 ILE A N 1
ATOM 2762 C CA . ILE A 1 348 ? -5.579 -8.093 -5.780 1.00 97.50 348 ILE A CA 1
ATOM 2763 C C . ILE A 1 348 ? -4.829 -9.106 -6.647 1.00 97.50 348 ILE A C 1
ATOM 2765 O O . ILE A 1 348 ? -4.403 -8.786 -7.759 1.00 97.50 348 ILE A O 1
ATOM 2769 N N . THR A 1 349 ? -4.681 -10.326 -6.143 1.00 96.19 349 THR A N 1
ATOM 2770 C CA . THR A 1 349 ? -4.038 -11.438 -6.854 1.00 96.19 349 THR A CA 1
ATOM 2771 C C . THR A 1 349 ? -5.044 -12.460 -7.362 1.00 96.19 349 THR A C 1
ATOM 2773 O O . THR A 1 349 ? -4.768 -13.132 -8.354 1.00 96.19 349 THR A O 1
ATOM 2776 N N . ASP A 1 350 ? -6.219 -12.537 -6.736 1.00 97.81 350 ASP A N 1
ATOM 2777 C CA . ASP A 1 350 ? -7.302 -13.428 -7.139 1.00 97.81 350 ASP A CA 1
ATOM 2778 C C . ASP A 1 350 ? -8.677 -12.881 -6.727 1.00 97.81 350 ASP A C 1
ATOM 2780 O O . ASP A 1 350 ? -8.783 -12.102 -5.775 1.00 97.81 350 ASP A O 1
ATOM 2784 N N . MET A 1 351 ? -9.722 -13.301 -7.439 1.00 97.44 351 MET A N 1
ATOM 2785 C CA . MET A 1 351 ? -11.106 -12.889 -7.209 1.00 97.44 351 MET A CA 1
ATOM 2786 C C . MET A 1 351 ? -12.053 -14.077 -7.402 1.00 97.44 351 MET A C 1
ATOM 2788 O O . MET A 1 351 ? -12.157 -14.639 -8.491 1.00 97.44 351 MET A O 1
ATOM 2792 N N . GLU A 1 352 ? -12.793 -14.414 -6.349 1.00 97.50 352 GLU A N 1
ATOM 2793 C CA . GLU A 1 352 ? -13.740 -15.527 -6.309 1.00 97.50 352 GLU A CA 1
ATOM 2794 C C . GLU A 1 352 ? -15.165 -14.980 -6.114 1.00 97.50 352 GLU A C 1
ATOM 2796 O O . GLU A 1 352 ? -15.422 -14.211 -5.186 1.00 97.50 352 GLU A O 1
ATOM 2801 N N . GLN A 1 353 ? -16.109 -15.367 -6.981 1.00 96.75 353 GLN A N 1
ATOM 2802 C CA . GLN A 1 353 ? -17.531 -15.058 -6.799 1.00 96.75 353 GLN A CA 1
ATOM 2803 C C . GLN A 1 353 ? -18.216 -16.206 -6.051 1.00 96.75 353 GLN A C 1
ATOM 2805 O O . GLN A 1 353 ? -18.186 -17.352 -6.505 1.00 96.75 353 GLN A O 1
ATOM 2810 N N . ASN A 1 354 ? -18.839 -15.895 -4.917 1.00 97.12 354 ASN A N 1
ATOM 2811 C CA . ASN A 1 354 ? -19.468 -16.877 -4.041 1.00 97.12 354 ASN A CA 1
ATOM 2812 C C . ASN A 1 354 ? -20.918 -17.170 -4.460 1.00 97.12 354 ASN A C 1
ATOM 2814 O O . ASN A 1 354 ? -21.585 -16.358 -5.104 1.00 97.12 354 ASN A O 1
ATOM 2818 N N . GLU A 1 355 ? -21.436 -18.335 -4.057 1.00 95.81 355 GLU A N 1
ATOM 2819 C CA . GLU A 1 355 ? -22.809 -18.766 -4.377 1.00 95.81 355 GLU A CA 1
ATOM 2820 C C . GLU A 1 355 ? -23.890 -17.847 -3.780 1.00 95.81 355 GLU A C 1
ATOM 2822 O O . GLU A 1 355 ? -24.991 -17.756 -4.322 1.00 95.81 355 GLU A O 1
ATOM 2827 N N . ASP A 1 356 ? -23.579 -17.157 -2.680 1.00 94.31 356 ASP A N 1
ATOM 2828 C CA . ASP A 1 356 ? -24.468 -16.206 -2.003 1.00 94.31 356 ASP A CA 1
ATOM 2829 C C . ASP A 1 356 ? -24.472 -14.803 -2.638 1.00 94.31 356 ASP A C 1
ATOM 2831 O O . ASP A 1 356 ? -25.195 -13.921 -2.177 1.00 94.31 356 ASP A O 1
ATOM 2835 N N . GLY A 1 357 ? -23.706 -14.602 -3.716 1.00 93.56 357 GLY A N 1
ATOM 2836 C CA . GLY A 1 357 ? -23.592 -13.331 -4.429 1.00 93.56 357 GLY A CA 1
ATOM 2837 C C . GLY A 1 357 ? -22.508 -12.394 -3.891 1.00 93.56 357 GLY A C 1
ATOM 2838 O O . GLY A 1 357 ? -22.285 -11.340 -4.488 1.00 93.56 357 GLY A O 1
ATOM 2839 N N . THR A 1 358 ? -21.812 -12.765 -2.813 1.00 97.12 358 THR A N 1
ATOM 2840 C CA . THR A 1 358 ? -20.647 -12.020 -2.317 1.00 97.12 358 THR A CA 1
ATOM 2841 C C . THR A 1 358 ? -19.409 -12.281 -3.181 1.00 97.12 358 THR A C 1
ATOM 2843 O O . THR A 1 358 ? -19.364 -13.216 -3.985 1.00 97.12 358 THR A O 1
ATOM 2846 N N . VAL A 1 359 ? -18.387 -11.439 -3.032 1.00 97.94 359 VAL A N 1
ATOM 2847 C CA . VAL A 1 359 ? -17.102 -11.575 -3.731 1.00 97.94 359 VAL A CA 1
ATOM 2848 C C . VAL A 1 359 ? -15.983 -11.639 -2.704 1.00 97.94 359 VAL A C 1
ATOM 2850 O O . VAL A 1 359 ? -15.932 -10.815 -1.791 1.00 97.94 359 VAL A O 1
ATOM 2853 N N . THR A 1 360 ? -15.072 -12.594 -2.862 1.00 98.56 360 THR A N 1
ATOM 2854 C CA . THR A 1 360 ? -13.875 -12.732 -2.032 1.00 98.56 360 THR A CA 1
ATOM 2855 C C . THR A 1 360 ? -12.635 -12.416 -2.859 1.00 98.56 360 THR A C 1
ATOM 2857 O O . THR A 1 360 ? -12.362 -13.062 -3.869 1.00 98.56 360 THR A O 1
ATOM 2860 N N . PHE A 1 361 ? -11.861 -11.428 -2.417 1.00 98.50 361 PHE A N 1
ATOM 2861 C CA . PHE A 1 361 ? -10.578 -11.069 -3.016 1.00 98.50 361 PHE A CA 1
ATOM 2862 C C . PHE A 1 361 ? -9.438 -11.701 -2.232 1.00 98.50 361 PHE A C 1
ATOM 2864 O O . PHE A 1 361 ? -9.397 -11.555 -1.012 1.00 98.50 361 PHE A O 1
ATOM 2871 N N . THR A 1 362 ? -8.479 -12.318 -2.921 1.00 98.38 362 THR A N 1
ATOM 2872 C CA . THR A 1 362 ? -7.158 -12.592 -2.341 1.00 98.38 362 THR A CA 1
ATOM 2873 C C . THR A 1 362 ? -6.262 -11.392 -2.613 1.00 98.38 362 THR A C 1
ATOM 2875 O O . THR A 1 362 ? -6.140 -10.945 -3.756 1.00 98.38 362 THR A O 1
ATOM 2878 N N . ILE A 1 363 ? -5.668 -10.843 -1.558 1.00 98.12 363 ILE A N 1
ATOM 2879 C CA . ILE A 1 363 ? -4.937 -9.579 -1.597 1.00 98.12 363 ILE A CA 1
ATOM 2880 C C . ILE A 1 363 ? -3.555 -9.776 -0.984 1.00 98.12 363 ILE A C 1
ATOM 2882 O O . ILE A 1 363 ? -3.432 -10.283 0.131 1.00 98.12 363 ILE A O 1
ATOM 2886 N N . ASP A 1 364 ? -2.531 -9.298 -1.688 1.00 96.88 364 ASP A N 1
ATOM 2887 C CA . ASP A 1 364 ? -1.176 -9.168 -1.167 1.00 96.88 364 ASP A CA 1
ATOM 2888 C C . ASP A 1 364 ? -0.885 -7.701 -0.811 1.00 96.88 364 ASP A C 1
ATOM 2890 O O . ASP A 1 364 ? -1.133 -6.778 -1.589 1.00 96.88 364 ASP A O 1
ATOM 2894 N N . ALA A 1 365 ? -0.331 -7.468 0.376 1.00 95.81 365 ALA A N 1
ATOM 2895 C CA . ALA A 1 365 ? 0.236 -6.185 0.763 1.00 95.81 365 ALA A CA 1
ATOM 2896 C C . ALA A 1 365 ? 1.620 -6.031 0.121 1.00 95.81 365 ALA A C 1
ATOM 2898 O O . ALA A 1 365 ? 2.588 -6.671 0.544 1.00 95.81 365 ALA A O 1
ATOM 2899 N N . VAL A 1 366 ? 1.724 -5.174 -0.889 1.00 95.19 366 VAL A N 1
ATOM 2900 C CA . VAL A 1 366 ? 2.988 -4.855 -1.555 1.00 95.19 366 VAL A CA 1
ATOM 2901 C C . VAL A 1 366 ? 3.683 -3.742 -0.780 1.00 95.19 366 VAL A C 1
ATOM 2903 O O . VAL A 1 366 ? 3.092 -2.689 -0.550 1.00 95.19 366 VAL A O 1
ATOM 2906 N N . CYS A 1 367 ? 4.934 -3.964 -0.373 1.00 92.19 367 CYS A N 1
ATOM 2907 C CA . CYS A 1 367 ? 5.686 -3.055 0.487 1.00 92.19 367 CYS A CA 1
ATOM 2908 C C . CYS A 1 367 ? 7.039 -2.708 -0.141 1.00 92.19 367 CYS A C 1
ATOM 2910 O O . CYS A 1 367 ? 8.008 -3.469 -0.032 1.00 92.19 367 CYS A O 1
ATOM 2912 N N . GLU A 1 368 ? 7.113 -1.530 -0.766 1.00 90.19 368 GLU A N 1
ATOM 2913 C CA . GLU A 1 368 ? 8.342 -1.042 -1.400 1.00 90.19 368 GLU A CA 1
ATOM 2914 C C . GLU A 1 368 ? 9.474 -0.880 -0.386 1.00 90.19 368 GLU A C 1
ATOM 2916 O O . GLU A 1 368 ? 10.562 -1.408 -0.599 1.00 90.19 368 GLU A O 1
ATOM 2921 N N . MET A 1 369 ? 9.185 -0.273 0.769 1.00 85.50 369 MET A N 1
ATOM 2922 C CA . MET A 1 369 ? 10.194 -0.052 1.808 1.00 85.50 369 MET A CA 1
ATOM 2923 C C . MET A 1 369 ? 10.799 -1.353 2.359 1.00 85.50 369 MET A C 1
ATOM 2925 O O . MET A 1 369 ? 11.959 -1.410 2.764 1.00 85.50 369 MET A O 1
ATOM 2929 N N . ALA A 1 370 ? 10.017 -2.435 2.382 1.00 85.94 370 ALA A N 1
ATOM 2930 C CA . ALA A 1 370 ? 10.505 -3.750 2.787 1.00 85.94 370 ALA A CA 1
ATOM 2931 C C . ALA A 1 370 ? 11.117 -4.554 1.625 1.00 85.94 370 ALA A C 1
ATOM 2933 O O . ALA A 1 370 ? 11.674 -5.628 1.866 1.00 85.94 370 ALA A O 1
ATOM 2934 N N . GLY A 1 371 ? 11.030 -4.062 0.385 1.00 90.25 371 GLY A N 1
ATOM 2935 C CA . GLY A 1 371 ? 11.544 -4.745 -0.798 1.00 90.25 371 GLY A CA 1
ATOM 2936 C C . GLY A 1 371 ? 10.783 -6.031 -1.137 1.00 90.25 371 GLY A C 1
ATOM 2937 O O . GLY A 1 371 ? 11.403 -6.984 -1.608 1.00 90.25 371 GLY A O 1
ATOM 2938 N N . THR A 1 372 ? 9.479 -6.108 -0.842 1.00 92.06 372 THR A N 1
ATOM 2939 C CA . THR A 1 372 ? 8.671 -7.327 -1.033 1.00 92.06 372 THR A CA 1
ATOM 2940 C C . THR A 1 372 ? 7.321 -7.029 -1.676 1.00 92.06 372 THR A C 1
ATOM 2942 O O . THR A 1 372 ? 6.633 -6.079 -1.307 1.00 92.06 372 THR A O 1
ATOM 2945 N N . ASP A 1 373 ? 6.915 -7.879 -2.618 1.00 94.69 373 ASP A N 1
ATOM 2946 C CA . ASP A 1 373 ? 5.597 -7.843 -3.255 1.00 94.69 373 ASP A CA 1
ATOM 2947 C C . ASP A 1 373 ? 4.532 -8.632 -2.477 1.00 94.69 373 ASP A C 1
ATOM 2949 O O . ASP A 1 373 ? 3.411 -8.794 -2.953 1.00 94.69 373 ASP A O 1
ATOM 2953 N N . ARG A 1 374 ? 4.876 -9.159 -1.297 1.00 94.25 374 ARG A N 1
ATOM 2954 C CA . ARG A 1 374 ? 3.975 -9.945 -0.448 1.00 94.25 374 ARG A CA 1
ATOM 2955 C C . ARG A 1 374 ? 4.404 -9.861 1.014 1.00 94.25 374 ARG A C 1
ATOM 2957 O O . ARG A 1 374 ? 4.988 -10.796 1.556 1.00 94.25 374 ARG A O 1
ATOM 2964 N N . ALA A 1 375 ? 4.184 -8.708 1.639 1.00 92.62 375 ALA A N 1
ATOM 2965 C CA . ALA A 1 375 ? 4.449 -8.513 3.065 1.00 92.62 375 ALA A CA 1
ATOM 2966 C C . ALA A 1 375 ? 3.382 -9.170 3.960 1.00 92.62 375 ALA A C 1
ATOM 2968 O O . ALA A 1 375 ? 3.690 -9.592 5.067 1.00 92.62 375 ALA A O 1
ATOM 2969 N N . LEU A 1 376 ? 2.139 -9.242 3.478 1.00 94.31 376 LEU A N 1
ATOM 2970 C CA . LEU A 1 376 ? 0.989 -9.879 4.120 1.00 94.31 376 LEU A CA 1
ATOM 2971 C C . LEU 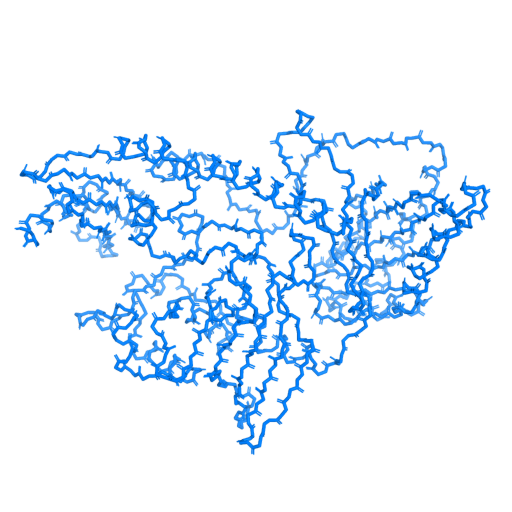A 1 376 ? 0.058 -10.385 3.018 1.00 94.31 376 LEU A C 1
ATOM 2973 O O . LEU A 1 376 ? -0.114 -9.677 2.030 1.00 94.31 376 LEU A O 1
ATOM 2977 N N . SER A 1 377 ? -0.569 -11.542 3.203 1.00 96.81 377 SER A N 1
ATOM 2978 C CA . SER A 1 377 ? -1.646 -12.016 2.328 1.00 96.81 377 SER A CA 1
ATOM 2979 C C . SER A 1 377 ? -2.924 -12.186 3.141 1.00 96.81 377 SER A C 1
ATOM 2981 O O . SER A 1 377 ? -2.879 -12.673 4.271 1.00 96.81 377 SER A O 1
ATOM 2983 N N . HIS A 1 378 ? -4.064 -11.782 2.593 1.00 97.69 378 HIS A N 1
ATOM 2984 C CA . HIS A 1 378 ? -5.364 -11.916 3.253 1.00 97.69 378 HIS A CA 1
ATOM 2985 C C . HIS A 1 378 ? -6.493 -12.105 2.240 1.00 97.69 378 HIS A C 1
ATOM 2987 O O . HIS A 1 378 ? -6.328 -11.830 1.049 1.00 97.69 378 HIS A O 1
ATOM 2993 N N . LYS A 1 379 ? -7.629 -12.615 2.718 1.00 98.44 379 LYS A N 1
ATOM 2994 C CA . LYS A 1 379 ? -8.881 -12.689 1.970 1.00 98.44 379 LYS A CA 1
ATOM 2995 C C . LYS A 1 379 ? -9.874 -11.673 2.515 1.00 98.44 379 LYS A C 1
ATOM 2997 O O . LYS A 1 379 ? -10.259 -11.756 3.680 1.00 98.44 379 LYS A O 1
ATOM 3002 N N . LEU A 1 380 ? -10.339 -10.772 1.656 1.00 98.56 380 LEU A N 1
ATOM 3003 C CA . LEU A 1 380 ? -11.368 -9.787 1.980 1.00 98.56 380 LEU A CA 1
ATOM 3004 C C . LEU A 1 380 ? -12.661 -10.153 1.254 1.00 98.56 380 LEU A C 1
ATOM 3006 O O . LEU A 1 380 ? -12.697 -10.175 0.025 1.00 98.56 380 LEU A O 1
ATOM 3010 N N . THR A 1 381 ? -13.723 -10.422 2.008 1.00 98.50 381 THR A N 1
ATOM 3011 C CA . THR A 1 381 ? -15.049 -10.719 1.453 1.00 98.50 381 THR A CA 1
ATOM 3012 C C . THR A 1 381 ? -15.940 -9.492 1.535 1.00 98.50 381 THR A C 1
ATOM 3014 O O . THR A 1 381 ? -16.055 -8.868 2.596 1.00 98.50 381 THR A O 1
ATOM 3017 N N . VAL A 1 382 ? -16.582 -9.154 0.421 1.00 97.69 382 VAL A N 1
ATOM 3018 C CA . VAL A 1 382 ? -17.449 -7.985 0.286 1.00 97.69 382 VAL A CA 1
ATOM 3019 C C . VAL A 1 382 ? -18.776 -8.335 -0.377 1.00 97.69 382 VAL A C 1
ATOM 3021 O O . VAL A 1 382 ? -18.896 -9.307 -1.122 1.00 97.69 382 VAL A O 1
ATOM 3024 N N . GLU A 1 383 ? -19.761 -7.481 -0.149 1.00 96.44 383 GLU A N 1
ATOM 3025 C CA . GLU A 1 383 ? -21.019 -7.433 -0.881 1.00 96.44 383 GLU A CA 1
ATOM 3026 C C . GLU A 1 383 ? -21.105 -6.103 -1.633 1.00 96.44 383 GLU A C 1
ATOM 3028 O O . GLU A 1 383 ? -20.912 -5.027 -1.056 1.00 96.44 383 GLU A O 1
ATOM 3033 N N . PHE A 1 384 ? -21.407 -6.174 -2.928 1.00 92.88 384 PHE A N 1
ATOM 3034 C CA . PHE A 1 384 ? -21.693 -4.998 -3.741 1.00 92.88 384 PHE A CA 1
ATOM 3035 C C . PHE A 1 384 ? -23.203 -4.770 -3.796 1.00 92.88 384 PHE A C 1
ATOM 3037 O O . PHE A 1 384 ? -23.960 -5.632 -4.238 1.00 92.88 384 PHE A O 1
ATOM 3044 N N . ALA A 1 385 ? -23.639 -3.590 -3.368 1.00 81.88 385 ALA A N 1
ATOM 3045 C CA . ALA A 1 385 ? -25.032 -3.169 -3.422 1.00 81.88 385 ALA A CA 1
ATOM 3046 C C . ALA A 1 385 ? -25.313 -2.301 -4.661 1.00 81.88 385 ALA A C 1
ATOM 3048 O O . ALA A 1 385 ? -24.407 -1.733 -5.283 1.00 81.88 385 ALA A O 1
ATOM 3049 N N . GLU A 1 386 ? -26.598 -2.150 -4.998 1.00 72.94 386 GLU A N 1
ATOM 3050 C CA . GLU A 1 386 ? -27.032 -1.253 -6.072 1.00 72.94 386 GLU A CA 1
ATOM 3051 C C . GLU A 1 386 ? -26.486 0.173 -5.870 1.00 72.94 386 GLU A C 1
ATOM 3053 O O . GLU A 1 386 ? -26.522 0.738 -4.773 1.00 72.94 386 GLU A O 1
ATOM 3058 N N . GLY A 1 387 ? -25.983 0.770 -6.954 1.00 69.56 387 GLY A N 1
ATOM 3059 C CA . GLY A 1 387 ? -25.420 2.123 -6.940 1.00 69.56 387 GLY A CA 1
ATOM 3060 C C . GLY A 1 387 ? -23.926 2.209 -6.609 1.00 69.56 387 GLY A C 1
ATOM 3061 O O . GLY A 1 387 ? -23.466 3.295 -6.269 1.00 69.56 387 GLY A O 1
ATOM 3062 N N . GLY A 1 388 ? -23.173 1.106 -6.710 1.00 71.75 388 GLY A N 1
ATOM 3063 C CA . GLY A 1 388 ? -21.711 1.111 -6.542 1.00 71.75 388 GLY A CA 1
ATOM 3064 C C . GLY A 1 388 ? -21.264 1.241 -5.086 1.00 71.75 388 GLY A C 1
ATOM 3065 O O . GLY A 1 388 ? -20.182 1.750 -4.808 1.00 71.75 388 GLY A O 1
ATOM 3066 N N . LYS A 1 389 ? -22.120 0.828 -4.146 1.00 83.06 389 LYS A N 1
ATOM 3067 C CA . LYS A 1 389 ? -21.793 0.802 -2.719 1.00 83.06 389 LYS A CA 1
ATOM 3068 C C . LYS A 1 389 ? -21.219 -0.556 -2.351 1.00 83.06 389 LYS A C 1
ATOM 3070 O O . LYS A 1 389 ? -21.699 -1.578 -2.832 1.00 83.06 389 LYS A O 1
ATOM 3075 N N . VAL A 1 390 ? -20.232 -0.553 -1.466 1.00 92.88 390 VAL A N 1
ATOM 3076 C CA . VAL A 1 390 ? -19.599 -1.765 -0.946 1.00 92.88 390 VAL A CA 1
ATOM 3077 C C . VAL A 1 390 ? -19.910 -1.918 0.539 1.00 92.88 390 VAL A C 1
ATOM 3079 O O . VAL A 1 390 ? -19.898 -0.940 1.289 1.00 92.88 390 VAL A O 1
ATOM 3082 N N . ARG A 1 391 ? -20.179 -3.149 0.964 1.00 95.38 391 ARG A N 1
ATOM 3083 C CA . ARG A 1 391 ? -20.216 -3.560 2.366 1.00 95.38 391 ARG A CA 1
ATOM 3084 C C . ARG A 1 391 ? -19.126 -4.606 2.570 1.00 95.38 391 ARG A C 1
ATOM 3086 O O . ARG A 1 391 ? -19.096 -5.610 1.866 1.00 95.38 391 ARG A O 1
ATOM 3093 N N . TYR A 1 392 ? -18.219 -4.372 3.509 1.00 97.19 392 TYR A N 1
ATOM 3094 C CA . TYR A 1 392 ? -17.156 -5.319 3.835 1.00 97.19 392 TYR A CA 1
ATOM 3095 C C . TYR A 1 392 ? -17.694 -6.293 4.876 1.00 97.19 392 TYR A C 1
ATOM 3097 O O . TYR A 1 392 ? -18.247 -5.862 5.881 1.00 97.19 392 TYR A O 1
ATOM 3105 N N . LEU A 1 393 ? -17.570 -7.595 4.633 1.00 97.62 393 LEU A N 1
ATOM 3106 C CA . LEU A 1 393 ? -18.229 -8.628 5.438 1.00 97.62 393 LEU A CA 1
ATOM 3107 C C . LEU A 1 393 ? -17.261 -9.417 6.312 1.00 97.62 393 LEU A C 1
ATOM 3109 O O . LEU A 1 393 ? -17.627 -9.843 7.407 1.00 97.62 393 LEU A O 1
ATOM 3113 N N . LYS A 1 394 ? -16.038 -9.637 5.831 1.00 97.75 394 LYS A N 1
ATOM 3114 C CA . LYS A 1 394 ? -15.045 -10.446 6.536 1.00 97.75 394 LYS A CA 1
ATOM 3115 C C . LYS A 1 394 ? -13.645 -10.153 6.021 1.00 97.75 394 LYS A C 1
ATOM 3117 O O . LYS A 1 394 ? -13.477 -9.983 4.814 1.00 97.75 394 LYS A O 1
ATOM 3122 N N . ASN A 1 395 ? -12.656 -10.185 6.906 1.00 98.12 395 ASN A N 1
ATOM 3123 C CA . ASN A 1 395 ? -11.246 -10.260 6.536 1.00 98.12 395 ASN A CA 1
ATOM 3124 C C . ASN A 1 395 ? -10.591 -11.463 7.213 1.00 98.12 395 ASN A C 1
ATOM 3126 O O . ASN A 1 395 ? -10.846 -11.718 8.390 1.00 98.12 395 ASN A O 1
ATOM 3130 N N . GLU A 1 396 ? -9.746 -12.175 6.474 1.00 97.00 396 GLU A N 1
ATOM 3131 C CA . GLU A 1 396 ? -9.005 -13.340 6.960 1.00 97.00 396 GLU A CA 1
ATOM 3132 C C . GLU A 1 396 ? -7.539 -13.228 6.567 1.00 97.00 396 GLU A C 1
ATOM 3134 O O . GLU A 1 396 ? -7.199 -13.300 5.385 1.00 97.00 396 GLU A O 1
ATOM 3139 N N . VAL A 1 397 ? -6.655 -13.075 7.546 1.00 94.62 397 VAL A N 1
ATOM 3140 C CA . VAL A 1 397 ? -5.215 -13.113 7.305 1.00 94.62 397 VAL A CA 1
ATOM 3141 C C . VAL A 1 397 ? -4.802 -14.548 6.996 1.00 94.62 397 VAL A C 1
ATOM 3143 O O . VAL A 1 397 ? -5.152 -15.491 7.703 1.00 94.62 397 VAL A O 1
ATOM 3146 N N . LEU A 1 398 ? -4.048 -14.719 5.914 1.00 94.69 398 LEU A N 1
ATOM 3147 C CA . LEU A 1 398 ? -3.550 -16.018 5.494 1.00 94.69 398 LEU A CA 1
ATOM 3148 C C . LEU A 1 398 ? -2.205 -16.325 6.159 1.00 94.69 398 LEU A C 1
ATOM 3150 O O . LEU A 1 398 ? -1.396 -15.435 6.436 1.00 94.69 398 LEU A O 1
ATOM 3154 N N . GLU A 1 399 ? -1.953 -17.621 6.349 1.00 86.25 399 GLU A N 1
ATOM 3155 C CA . GLU A 1 399 ? -0.706 -18.145 6.917 1.00 86.25 399 GLU A CA 1
ATOM 3156 C C . GLU A 1 399 ? -0.391 -17.517 8.295 1.00 86.25 399 GLU A C 1
ATOM 3158 O O . GLU A 1 399 ? -1.296 -17.197 9.062 1.00 86.25 399 GLU A O 1
ATOM 3163 N N . ASN A 1 400 ? 0.890 -17.341 8.635 1.00 71.12 400 ASN A N 1
ATOM 3164 C CA . ASN A 1 400 ? 1.319 -16.629 9.844 1.00 71.12 400 ASN A CA 1
ATOM 3165 C C . ASN A 1 400 ? 1.554 -15.134 9.561 1.00 71.12 400 ASN A C 1
ATOM 3167 O O . ASN A 1 400 ? 2.436 -14.516 10.157 1.00 71.12 400 ASN A O 1
ATOM 3171 N N . GLY A 1 401 ? 0.805 -14.542 8.625 1.00 68.75 401 GLY A N 1
ATOM 3172 C CA . GLY A 1 401 ? 1.098 -13.216 8.085 1.00 68.75 401 GLY A CA 1
ATOM 3173 C C . GLY A 1 401 ? 1.193 -12.102 9.138 1.00 68.75 401 GLY A C 1
ATOM 3174 O O . GLY A 1 401 ? 2.027 -11.206 9.019 1.00 68.75 401 GLY A O 1
ATOM 3175 N N . THR A 1 402 ? 0.415 -12.184 10.222 1.00 69.25 402 THR A N 1
ATOM 3176 C CA . THR A 1 402 ? 0.479 -11.225 11.340 1.00 69.25 402 THR A CA 1
ATOM 3177 C C . THR A 1 402 ? 1.778 -11.301 12.152 1.00 69.25 402 THR A C 1
ATOM 3179 O O . THR A 1 402 ? 2.161 -10.304 12.758 1.00 69.25 402 THR A O 1
ATOM 3182 N N . GLU A 1 403 ? 2.481 -12.440 12.153 1.00 69.44 403 GLU A N 1
ATOM 3183 C CA . GLU A 1 403 ? 3.778 -12.615 12.827 1.00 69.44 403 GLU A CA 1
ATOM 3184 C C . GLU A 1 403 ? 4.947 -12.039 12.008 1.00 69.44 403 GLU A C 1
ATOM 3186 O O . GLU A 1 403 ? 6.025 -11.775 12.551 1.00 69.44 403 GLU A O 1
ATOM 3191 N N . GLU A 1 404 ? 4.754 -11.863 10.697 1.00 71.00 404 GLU A N 1
ATOM 3192 C CA . GLU A 1 404 ? 5.788 -11.402 9.762 1.00 71.00 404 GLU A CA 1
ATOM 3193 C C . GLU A 1 404 ? 5.798 -9.882 9.569 1.00 71.00 404 GLU A C 1
ATOM 3195 O O . GLU A 1 404 ? 6.799 -9.319 9.113 1.00 71.00 404 GLU A O 1
ATOM 3200 N N . VAL A 1 405 ? 4.724 -9.205 9.980 1.00 79.31 405 VAL A N 1
ATOM 3201 C CA . VAL A 1 405 ? 4.586 -7.748 9.920 1.00 79.31 405 VAL A CA 1
ATOM 3202 C C . VAL A 1 405 ? 4.675 -7.125 11.316 1.00 79.31 405 VAL A C 1
ATOM 3204 O O . VAL A 1 405 ? 4.376 -7.779 12.316 1.00 79.31 405 VAL A O 1
ATOM 3207 N N . PRO A 1 406 ? 5.083 -5.848 11.438 1.00 73.81 406 PRO A N 1
ATOM 3208 C CA . PRO A 1 406 ? 4.992 -5.136 12.707 1.00 73.81 406 PRO A CA 1
ATOM 3209 C C . PRO A 1 406 ? 3.567 -5.188 13.269 1.00 73.81 406 PRO A C 1
ATOM 3211 O O . PRO A 1 406 ? 2.596 -5.127 12.515 1.00 73.81 406 PRO A O 1
ATOM 3214 N N . GLU A 1 407 ? 3.427 -5.250 14.592 1.00 72.94 407 GLU A N 1
ATOM 3215 C CA . GLU A 1 407 ? 2.111 -5.179 15.231 1.00 72.94 407 GLU A CA 1
ATOM 3216 C C . GLU A 1 407 ? 1.405 -3.851 14.919 1.00 72.94 407 GLU A C 1
ATOM 3218 O O . GLU A 1 407 ? 2.038 -2.820 14.676 1.00 72.94 407 GLU A O 1
ATOM 3223 N N . TYR A 1 408 ? 0.073 -3.865 14.926 1.00 75.06 408 TYR A N 1
ATOM 3224 C CA . TYR A 1 408 ? -0.713 -2.647 14.755 1.00 75.06 408 TYR A CA 1
ATOM 3225 C C . TYR A 1 408 ? -0.601 -1.751 15.996 1.00 75.06 408 TYR A C 1
ATOM 3227 O O . TYR A 1 408 ? -0.840 -2.193 17.124 1.00 75.06 408 TYR A O 1
ATOM 3235 N N . GLU A 1 409 ? -0.242 -0.484 15.793 1.00 66.44 409 GLU A N 1
ATOM 3236 C CA . GLU A 1 409 ? -0.190 0.517 16.857 1.00 66.44 409 GLU A CA 1
ATOM 3237 C C . GLU A 1 409 ? -1.521 1.261 16.923 1.00 66.44 409 GLU A C 1
ATOM 3239 O O . GLU A 1 409 ? -1.818 2.129 16.107 1.00 66.44 409 GLU A O 1
ATOM 3244 N N . TYR A 1 410 ? -2.341 0.909 17.914 1.00 66.25 410 TYR A N 1
ATOM 3245 C CA . TYR A 1 410 ? -3.600 1.606 18.148 1.00 66.25 410 TYR A CA 1
ATOM 3246 C C . TYR A 1 410 ? -3.339 3.044 18.616 1.00 66.25 410 TYR A C 1
ATOM 3248 O O . TYR A 1 410 ? -2.713 3.265 19.654 1.00 66.25 410 TYR A O 1
ATOM 3256 N N . ARG A 1 411 ? -3.895 4.006 17.876 1.00 66.25 411 ARG A N 1
ATOM 3257 C CA . ARG A 1 411 ? -3.703 5.466 17.995 1.00 66.25 411 ARG A CA 1
ATOM 3258 C C . ARG A 1 411 ? -4.044 6.106 19.352 1.00 66.25 411 ARG A C 1
ATOM 3260 O O . ARG A 1 411 ? -3.743 7.278 19.575 1.00 66.25 411 ARG A O 1
ATOM 3267 N N . MET A 1 412 ? -4.684 5.385 20.275 1.00 63.56 412 MET A N 1
ATOM 3268 C CA . MET A 1 412 ? -5.027 5.933 21.594 1.00 63.56 412 MET A CA 1
ATOM 3269 C C . MET A 1 412 ? -3.847 5.816 22.563 1.00 63.56 412 MET A C 1
ATOM 3271 O O . MET A 1 412 ? -3.426 4.714 22.920 1.00 63.56 412 MET A O 1
ATOM 3275 N N . GLN A 1 413 ? -3.366 6.961 23.058 1.00 64.38 413 GLN A N 1
ATOM 3276 C CA . GLN A 1 413 ? -2.163 7.084 23.898 1.00 64.38 413 GLN A CA 1
ATOM 3277 C C . GLN A 1 413 ? -2.166 6.189 25.153 1.00 64.38 413 GLN A C 1
ATOM 3279 O O . GLN A 1 413 ? -1.113 5.702 25.559 1.00 64.38 413 GLN A O 1
ATOM 3284 N N . VAL A 1 414 ? -3.339 5.901 25.732 1.00 68.62 414 VAL A N 1
ATOM 3285 C CA . VAL A 1 414 ? -3.483 4.945 26.848 1.00 68.62 414 VAL A CA 1
ATOM 3286 C C . VAL A 1 414 ? -2.958 3.560 26.459 1.00 68.62 414 VAL A C 1
ATOM 3288 O O . VAL A 1 414 ? -2.198 2.957 27.215 1.00 68.62 414 VAL A O 1
ATOM 3291 N N . ARG A 1 415 ? -3.297 3.061 25.261 1.00 65.31 415 ARG A N 1
ATOM 3292 C CA . ARG A 1 415 ? -2.842 1.740 24.801 1.00 65.31 415 ARG A CA 1
ATOM 3293 C C . ARG A 1 415 ? -1.343 1.717 24.510 1.00 65.31 415 ARG A C 1
ATOM 3295 O O . ARG A 1 415 ? -0.702 0.703 24.778 1.00 65.31 415 ARG A O 1
ATOM 3302 N N . VAL A 1 416 ? -0.781 2.828 24.030 1.00 68.38 416 VAL A N 1
ATOM 3303 C CA . VAL A 1 416 ? 0.672 2.973 23.838 1.00 68.38 416 VAL A CA 1
ATOM 3304 C C . VAL A 1 416 ? 1.399 2.843 25.179 1.00 68.38 416 VAL A C 1
ATOM 3306 O O . VAL A 1 416 ? 2.302 2.018 25.309 1.00 68.38 416 VAL A O 1
ATOM 3309 N N . LEU A 1 417 ? 0.960 3.579 26.206 1.00 78.19 417 LEU A N 1
ATOM 3310 C CA . LEU A 1 417 ? 1.543 3.486 27.548 1.00 78.19 417 LEU A CA 1
ATOM 3311 C C . LEU A 1 417 ? 1.399 2.084 28.151 1.00 78.19 417 LEU A C 1
ATOM 3313 O O . LEU A 1 417 ? 2.366 1.560 28.706 1.00 78.19 417 LEU A O 1
ATOM 3317 N N . MET A 1 418 ? 0.223 1.462 28.013 1.00 79.56 418 MET A N 1
ATOM 3318 C CA . MET A 1 418 ? 0.003 0.083 28.458 1.00 79.56 418 MET A CA 1
ATOM 3319 C C . MET A 1 418 ? 1.005 -0.864 27.807 1.00 79.56 418 MET A C 1
ATOM 3321 O O . MET A 1 418 ? 1.675 -1.620 28.500 1.00 79.56 418 MET A O 1
ATOM 3325 N N . LYS A 1 419 ? 1.172 -0.800 26.484 1.00 73.50 419 LYS A N 1
ATOM 3326 C CA . LYS A 1 419 ? 2.092 -1.683 25.760 1.00 73.50 419 LYS A CA 1
ATOM 3327 C C . LYS A 1 419 ? 3.537 -1.537 26.247 1.00 73.50 419 LYS A C 1
ATOM 3329 O O . LYS A 1 419 ? 4.212 -2.546 26.451 1.00 73.50 419 LYS A O 1
ATOM 3334 N N . ILE A 1 420 ? 3.995 -0.299 26.447 1.00 79.88 420 ILE A N 1
ATOM 3335 C CA . ILE A 1 420 ? 5.353 0.005 26.917 1.00 79.88 420 ILE A CA 1
ATOM 3336 C C . ILE A 1 420 ? 5.580 -0.574 28.312 1.00 79.88 420 ILE A C 1
ATOM 3338 O O . ILE A 1 420 ? 6.488 -1.381 28.507 1.00 79.88 420 ILE A O 1
ATOM 3342 N N . PHE A 1 421 ? 4.743 -0.193 29.277 1.00 85.50 421 PHE A N 1
ATOM 3343 C CA . PHE A 1 421 ? 5.017 -0.484 30.681 1.00 85.50 421 PHE A CA 1
ATOM 3344 C C . PHE A 1 421 ? 4.588 -1.896 31.107 1.00 85.50 421 PHE A C 1
ATOM 3346 O O . PHE A 1 421 ? 5.196 -2.445 32.024 1.00 85.50 421 PHE A O 1
ATOM 3353 N N . GLU A 1 422 ? 3.644 -2.537 30.411 1.00 84.25 422 GLU A N 1
ATOM 3354 C CA . GLU A 1 422 ? 3.256 -3.944 30.634 1.00 84.25 422 GLU A CA 1
ATOM 3355 C C . GLU A 1 422 ? 4.185 -4.956 29.933 1.00 84.25 422 GLU A C 1
ATOM 3357 O O . GLU A 1 422 ? 3.877 -6.145 29.869 1.00 84.25 422 GLU A O 1
ATOM 3362 N N . GLY A 1 423 ? 5.315 -4.507 29.373 1.00 76.44 423 GLY A N 1
ATOM 3363 C CA . GLY A 1 423 ? 6.318 -5.391 28.768 1.00 76.44 423 GLY A CA 1
ATOM 3364 C C . GLY A 1 423 ? 5.893 -6.020 27.437 1.00 76.44 423 GLY A C 1
ATOM 3365 O O . GLY A 1 423 ? 6.449 -7.039 27.038 1.00 76.44 423 GLY A O 1
ATOM 3366 N N . ARG A 1 424 ? 4.912 -5.427 26.742 1.00 71.38 424 ARG A N 1
ATOM 3367 C CA . ARG A 1 424 ? 4.408 -5.888 25.432 1.00 71.38 424 ARG A CA 1
ATOM 3368 C C . ARG A 1 424 ? 5.005 -5.113 24.255 1.00 71.38 424 ARG A C 1
ATOM 3370 O O . ARG A 1 424 ? 4.622 -5.325 23.109 1.00 71.38 424 ARG A O 1
ATOM 3377 N N . SER A 1 425 ? 5.885 -4.154 24.525 1.00 69.81 425 SER A N 1
ATOM 3378 C CA . SER A 1 425 ? 6.557 -3.362 23.496 1.00 69.81 425 SER A CA 1
ATOM 3379 C C . SER A 1 425 ? 7.838 -4.035 23.007 1.00 69.81 425 SER A C 1
ATOM 3381 O O . SER A 1 425 ? 8.371 -4.942 23.640 1.00 69.81 425 SER A O 1
ATOM 3383 N N . SER A 1 426 ? 8.342 -3.583 21.860 1.00 67.81 426 SER A N 1
ATOM 3384 C CA . SER A 1 426 ? 9.615 -4.039 21.301 1.00 67.81 426 SER A CA 1
ATOM 3385 C C . SER A 1 426 ? 10.844 -3.322 21.867 1.00 67.81 426 SER A C 1
ATOM 3387 O O . SER A 1 426 ? 11.944 -3.638 21.415 1.00 67.81 426 SER A O 1
ATOM 3389 N N . TYR A 1 427 ? 10.660 -2.355 22.775 1.00 70.31 427 TYR A N 1
ATOM 3390 C CA . TYR A 1 427 ? 11.734 -1.552 23.364 1.00 70.31 427 TYR A CA 1
ATOM 3391 C C . TYR A 1 427 ? 12.600 -2.374 24.321 1.00 70.31 427 TYR A C 1
ATOM 3393 O O . TYR A 1 427 ? 12.128 -3.341 24.924 1.00 70.31 427 TYR A O 1
ATOM 3401 N N . ASP A 1 428 ? 13.866 -1.978 24.463 1.00 76.62 428 ASP A N 1
ATOM 3402 C CA . ASP A 1 428 ? 14.768 -2.611 25.417 1.00 76.62 428 ASP A CA 1
ATOM 3403 C C . ASP A 1 428 ? 14.256 -2.392 26.863 1.00 76.62 428 ASP A C 1
ATOM 3405 O O . ASP A 1 428 ? 13.792 -1.296 27.197 1.00 76.62 428 ASP A O 1
ATOM 3409 N N . PRO A 1 429 ? 14.269 -3.412 27.740 1.00 77.06 429 PRO A N 1
ATOM 3410 C CA . PRO A 1 429 ? 13.803 -3.257 29.117 1.00 77.06 429 PRO A CA 1
ATOM 3411 C C . PRO A 1 429 ? 14.527 -2.165 29.924 1.00 77.06 429 PRO A C 1
ATOM 3413 O O . PRO A 1 429 ? 13.892 -1.528 30.772 1.00 77.06 429 PRO A O 1
ATOM 3416 N N . ASP A 1 430 ? 15.821 -1.929 29.678 1.00 79.00 430 ASP A N 1
ATOM 3417 C CA . ASP A 1 430 ? 16.595 -0.893 30.378 1.00 79.00 430 ASP A CA 1
ATOM 3418 C C . ASP A 1 430 ? 16.160 0.513 29.940 1.00 79.00 430 ASP A C 1
ATOM 3420 O O . ASP A 1 430 ? 16.005 1.422 30.761 1.00 79.00 430 ASP A O 1
ATOM 3424 N N . ASP A 1 431 ? 15.855 0.654 28.657 1.00 74.44 431 ASP A N 1
ATOM 3425 C CA . ASP A 1 431 ? 15.290 1.848 28.041 1.00 74.44 431 ASP A CA 1
ATOM 3426 C C . ASP A 1 431 ? 13.895 2.161 28.621 1.00 74.44 431 ASP A C 1
ATOM 3428 O O . ASP A 1 431 ? 13.620 3.282 29.065 1.00 74.44 431 ASP A O 1
ATOM 3432 N N . VAL A 1 432 ? 13.012 1.157 28.718 1.00 80.50 432 VAL A N 1
ATOM 3433 C CA . VAL A 1 432 ? 11.677 1.309 29.335 1.00 80.50 432 VAL A CA 1
ATOM 3434 C C . VAL A 1 432 ? 11.787 1.743 30.798 1.00 80.50 432 VAL A C 1
ATOM 3436 O O . VAL A 1 432 ? 11.009 2.583 31.266 1.00 80.50 432 VAL A O 1
ATOM 3439 N N . LYS A 1 433 ? 12.768 1.208 31.532 1.00 85.50 433 LYS A N 1
ATOM 3440 C CA . LYS A 1 433 ? 13.031 1.602 32.917 1.00 85.50 433 LYS A CA 1
ATOM 3441 C C . LYS A 1 433 ? 13.477 3.062 33.013 1.00 85.50 433 LYS A C 1
ATOM 3443 O O . LYS A 1 433 ? 12.927 3.795 33.835 1.00 85.50 433 LYS A O 1
ATOM 3448 N N . LEU A 1 434 ? 14.404 3.499 32.159 1.00 85.88 434 LEU A N 1
ATOM 3449 C CA . LEU A 1 434 ? 14.841 4.895 32.103 1.00 85.88 434 LEU A CA 1
ATOM 3450 C C . LEU A 1 434 ? 13.663 5.834 31.808 1.00 85.88 434 LEU A C 1
ATOM 3452 O O . LEU A 1 434 ? 13.476 6.841 32.489 1.00 85.88 434 LEU A O 1
ATOM 3456 N N . MET A 1 435 ? 12.815 5.481 30.841 1.00 83.38 435 MET A N 1
ATOM 3457 C CA . MET A 1 435 ? 11.613 6.254 30.525 1.00 83.38 435 MET A CA 1
ATOM 3458 C C . MET A 1 435 ? 10.642 6.319 31.709 1.00 83.38 435 MET A C 1
ATOM 3460 O O . MET A 1 435 ? 10.115 7.393 31.999 1.00 83.38 435 MET A O 1
ATOM 3464 N N . LYS A 1 436 ? 10.436 5.212 32.437 1.00 88.94 436 LYS A N 1
ATOM 3465 C CA . LYS A 1 436 ? 9.618 5.206 33.661 1.00 88.94 436 LYS A CA 1
ATOM 3466 C C . LYS A 1 436 ? 10.152 6.197 34.695 1.00 88.94 436 LYS A C 1
ATOM 3468 O O . LYS A 1 436 ? 9.374 6.934 35.293 1.00 88.94 436 LYS A O 1
ATOM 3473 N N . GLU A 1 437 ? 11.466 6.223 34.901 1.00 88.69 437 GLU A N 1
ATOM 3474 C CA . GLU A 1 437 ? 12.119 7.143 35.837 1.00 88.69 437 GLU A CA 1
ATOM 3475 C C . GLU A 1 437 ? 11.943 8.607 35.407 1.00 88.69 437 GLU A C 1
ATOM 3477 O O . GLU A 1 437 ? 11.580 9.445 36.232 1.00 88.69 437 GLU A O 1
ATOM 3482 N N . LEU A 1 438 ? 12.101 8.909 34.115 1.00 87.19 438 LEU A N 1
ATOM 3483 C CA . LEU A 1 438 ? 11.903 10.256 33.562 1.00 87.19 438 LEU A CA 1
ATOM 3484 C C . LEU A 1 438 ? 10.447 10.733 33.626 1.00 87.19 438 LEU A C 1
ATOM 3486 O O . LEU A 1 438 ? 10.190 11.929 33.754 1.00 87.19 438 LEU A O 1
ATOM 3490 N N . MET A 1 439 ? 9.491 9.809 33.534 1.00 89.00 439 MET A N 1
ATOM 3491 C CA . MET A 1 439 ? 8.066 10.113 33.637 1.00 89.00 439 MET A CA 1
ATOM 3492 C C . MET A 1 439 ? 7.589 10.278 35.080 1.00 89.00 439 MET A C 1
ATOM 3494 O O . MET A 1 439 ? 6.450 10.696 35.281 1.00 89.00 439 MET A O 1
ATOM 3498 N N . PHE A 1 440 ? 8.396 9.958 36.095 1.00 91.25 440 PHE A N 1
ATOM 3499 C CA . PHE A 1 440 ? 7.967 10.101 37.483 1.00 91.25 440 PHE A CA 1
ATOM 3500 C C . PHE A 1 440 ? 7.618 11.562 37.792 1.00 91.25 440 PHE A C 1
ATOM 3502 O O . PHE A 1 440 ? 8.468 12.451 37.781 1.00 91.25 440 PHE A O 1
ATOM 3509 N N . SER A 1 441 ? 6.340 11.808 38.070 1.00 84.88 441 SER A N 1
ATOM 3510 C CA . SER A 1 441 ? 5.793 13.157 38.220 1.00 84.88 441 SER A CA 1
ATOM 3511 C C . SER A 1 441 ? 5.531 13.522 39.682 1.00 84.88 441 SER A C 1
ATOM 3513 O O . SER A 1 441 ? 5.498 14.707 40.024 1.00 84.88 441 SER A O 1
ATOM 3515 N N . GLY A 1 442 ? 5.390 12.528 40.560 1.00 86.25 442 GLY A N 1
ATOM 3516 C CA . GLY A 1 442 ? 5.182 12.710 41.991 1.00 86.25 442 GLY A CA 1
ATOM 3517 C C . GLY A 1 442 ? 4.352 11.588 42.605 1.00 86.25 442 GLY A C 1
ATOM 3518 O O . GLY A 1 442 ? 4.081 10.572 41.967 1.00 86.25 442 GLY A O 1
ATOM 3519 N N . ASN A 1 443 ? 3.934 11.799 43.851 1.00 85.31 443 ASN A N 1
ATOM 3520 C CA . ASN A 1 443 ? 3.038 10.892 44.562 1.00 85.31 443 ASN A CA 1
ATOM 3521 C C . ASN A 1 443 ? 1.684 11.564 44.788 1.00 85.31 443 ASN A C 1
ATOM 3523 O O . ASN A 1 443 ? 1.616 12.765 45.054 1.00 85.31 443 ASN A O 1
ATOM 3527 N N . SER A 1 444 ? 0.627 10.765 44.756 1.00 77.75 444 SER A N 1
ATOM 3528 C CA . SER A 1 444 ? -0.734 11.161 45.095 1.00 77.75 444 SER A CA 1
ATOM 3529 C C . SER A 1 444 ? -1.273 10.186 46.137 1.00 77.75 444 SER A C 1
ATOM 3531 O O . SER A 1 444 ? -1.709 9.088 45.811 1.00 77.75 444 SER A O 1
ATOM 3533 N N . GLY A 1 445 ? -1.165 10.548 47.418 1.00 79.25 445 GLY A N 1
ATOM 3534 C CA . GLY A 1 445 ? -1.395 9.589 48.505 1.00 79.25 445 GLY A CA 1
ATOM 3535 C C . GLY A 1 445 ? -0.333 8.482 48.503 1.00 79.25 445 GLY A C 1
ATOM 3536 O O . GLY A 1 445 ? 0.861 8.785 48.478 1.00 79.25 445 GLY A O 1
ATOM 3537 N N . GLU A 1 446 ? -0.763 7.216 48.528 1.00 80.81 446 GLU A N 1
ATOM 3538 C CA . GLU A 1 446 ? 0.125 6.040 48.441 1.00 80.81 446 GLU A CA 1
ATOM 3539 C C . GLU A 1 446 ? 0.524 5.681 46.995 1.00 80.81 446 GLU A C 1
ATOM 3541 O O . GLU A 1 446 ? 1.435 4.877 46.787 1.00 80.81 446 GLU A O 1
ATOM 3546 N N . GLN A 1 447 ? -0.109 6.301 45.993 1.00 83.81 447 GLN A N 1
ATOM 3547 C CA . GLN A 1 447 ? 0.107 6.003 44.578 1.00 83.81 447 GLN A CA 1
ATOM 3548 C C . GLN A 1 447 ? 1.258 6.824 43.999 1.00 83.81 447 GLN A C 1
ATOM 3550 O O . GLN A 1 447 ? 1.360 8.038 44.212 1.00 83.81 447 GLN A O 1
ATOM 3555 N N . LYS A 1 448 ? 2.101 6.172 43.197 1.00 90.81 448 LYS A N 1
ATOM 3556 C CA . LYS A 1 448 ? 3.120 6.848 42.385 1.00 90.81 448 LYS A CA 1
ATOM 3557 C C . LYS A 1 448 ? 2.514 7.229 41.046 1.00 90.81 448 LYS A C 1
ATOM 3559 O O . LYS A 1 448 ? 1.934 6.378 40.379 1.00 90.81 448 LYS A O 1
ATOM 3564 N N . ILE A 1 449 ? 2.667 8.483 40.636 1.00 90.50 449 ILE A N 1
ATOM 3565 C CA . ILE A 1 449 ? 2.142 8.971 39.361 1.00 90.50 449 ILE A CA 1
ATOM 3566 C C . ILE A 1 449 ? 3.290 9.195 38.392 1.00 90.50 449 ILE A C 1
ATOM 3568 O O . ILE A 1 449 ? 4.200 9.998 38.625 1.00 90.50 449 ILE A O 1
ATOM 3572 N N . TYR A 1 450 ? 3.191 8.517 37.260 1.00 92.31 450 TYR A N 1
ATOM 3573 C CA . TYR A 1 450 ? 4.101 8.615 36.137 1.00 92.31 450 TYR A CA 1
ATOM 3574 C C . TYR A 1 450 ? 3.351 9.263 34.992 1.00 92.31 450 TYR A C 1
ATOM 3576 O O . TYR A 1 450 ? 2.314 8.768 34.577 1.00 92.31 450 TYR A O 1
ATOM 3584 N N . GLY A 1 451 ? 3.835 10.370 34.463 1.00 88.38 451 GLY A N 1
ATOM 3585 C CA . GLY A 1 451 ? 3.160 11.012 33.358 1.00 88.38 451 GLY A CA 1
ATOM 3586 C C . GLY A 1 451 ? 3.824 12.297 32.943 1.00 88.38 451 GLY A C 1
ATOM 3587 O O . GLY A 1 451 ? 4.692 12.840 33.629 1.00 88.38 451 GLY A O 1
ATOM 3588 N N . LYS A 1 452 ? 3.379 12.804 31.802 1.00 86.06 452 LYS A N 1
ATOM 3589 C CA . LYS A 1 452 ? 3.911 14.030 31.247 1.00 86.06 452 LYS A CA 1
ATOM 3590 C C . LYS A 1 452 ? 2.813 14.976 30.817 1.00 86.06 452 LYS A C 1
ATOM 3592 O O . LYS A 1 452 ? 1.799 14.585 30.245 1.00 86.06 452 LYS A O 1
ATOM 3597 N N . THR A 1 453 ? 3.047 16.240 31.136 1.00 85.00 453 THR A N 1
ATOM 3598 C CA . THR A 1 453 ? 2.197 17.359 30.758 1.00 85.00 453 THR A CA 1
ATOM 3599 C C . THR A 1 453 ? 2.552 17.853 29.364 1.00 85.00 453 THR A C 1
ATOM 3601 O O . THR A 1 453 ? 3.732 17.896 29.002 1.00 85.00 453 THR A O 1
ATOM 3604 N N . GLY A 1 454 ? 1.552 18.308 28.624 1.00 74.75 454 GLY A N 1
ATOM 3605 C CA . GLY A 1 454 ? 1.755 19.146 27.456 1.00 74.75 454 GLY A CA 1
ATOM 3606 C C . GLY A 1 454 ? 0.723 20.263 27.386 1.00 74.75 454 GLY A C 1
ATOM 3607 O O . GLY A 1 454 ? -0.371 20.162 27.943 1.00 74.75 454 GLY A O 1
ATOM 3608 N N . SER A 1 455 ? 1.129 21.348 26.740 1.00 77.19 455 SER A N 1
ATOM 3609 C CA . SER A 1 455 ? 0.306 22.521 26.468 1.00 77.19 455 SER A CA 1
ATOM 3610 C C . SER A 1 455 ? 0.525 22.873 25.000 1.00 77.19 455 SER A C 1
ATOM 3612 O O . SER A 1 455 ? 1.661 23.126 24.597 1.00 77.19 455 SER A O 1
ATOM 3614 N N . GLY A 1 456 ? -0.532 22.818 24.201 1.00 62.75 456 GLY A N 1
ATOM 3615 C CA . GLY A 1 456 ? -0.509 23.119 22.775 1.00 62.75 456 GLY A CA 1
ATOM 3616 C C . GLY A 1 456 ? -1.009 24.534 22.470 1.00 62.75 456 GLY A C 1
ATOM 3617 O O . GLY A 1 456 ? -1.543 25.202 23.360 1.00 62.75 456 GLY A O 1
ATOM 3618 N N . PRO A 1 457 ? -0.863 24.989 21.211 1.00 51.31 457 PRO A N 1
ATOM 3619 C CA . PRO A 1 457 ? -1.601 26.146 20.712 1.00 51.31 457 PRO A CA 1
ATOM 3620 C C . PRO A 1 457 ? -3.121 25.910 20.820 1.00 51.31 457 PRO A C 1
ATOM 3622 O O . PRO A 1 457 ? -3.565 24.762 20.883 1.00 51.31 457 PRO A O 1
ATOM 3625 N N . ASP A 1 458 ? -3.897 26.996 20.836 1.00 56.62 458 ASP A N 1
ATOM 3626 C CA . ASP A 1 458 ? -5.371 26.998 20.919 1.00 56.62 458 ASP A CA 1
ATOM 3627 C C . ASP A 1 458 ? -5.953 26.479 22.242 1.00 56.62 458 ASP A C 1
ATOM 3629 O O . ASP A 1 458 ? -6.975 25.800 22.244 1.00 56.62 458 ASP A O 1
ATOM 3633 N N . GLU A 1 459 ? -5.293 26.783 23.367 1.00 63.44 459 GLU A N 1
ATOM 3634 C CA . GLU A 1 459 ? -5.768 26.412 24.710 1.00 63.44 459 GLU A CA 1
ATOM 3635 C C . GLU A 1 459 ? -6.056 24.908 24.809 1.00 63.44 459 GLU A C 1
ATOM 3637 O O . GLU A 1 459 ? -7.112 24.462 25.224 1.00 63.44 459 GLU A O 1
ATOM 3642 N N . LYS A 1 460 ? -5.107 24.077 24.389 1.00 67.50 460 LYS A N 1
ATOM 3643 C CA . LYS A 1 460 ? -5.195 22.624 24.564 1.00 67.50 460 LYS A CA 1
ATOM 3644 C C . LYS A 1 460 ? -4.175 22.204 25.596 1.00 67.50 460 LYS A C 1
ATOM 3646 O O . LYS A 1 460 ? -3.002 22.557 25.494 1.00 67.50 460 LYS A O 1
ATOM 3651 N N . ALA A 1 461 ? -4.593 21.428 26.583 1.00 76.25 461 ALA A N 1
ATOM 3652 C CA . ALA A 1 461 ? -3.700 20.935 27.619 1.00 76.25 461 ALA A CA 1
ATOM 3653 C C . ALA A 1 461 ? -3.926 19.454 27.867 1.00 76.25 461 ALA A C 1
ATOM 3655 O O . ALA A 1 461 ? -5.054 18.977 27.835 1.00 76.25 461 ALA A O 1
ATOM 3656 N N . TRP A 1 462 ? -2.857 18.715 28.140 1.00 76.75 462 TRP A N 1
ATOM 3657 C CA . TRP A 1 462 ? -2.968 17.296 28.439 1.00 76.75 462 TRP A CA 1
ATOM 3658 C C . TRP A 1 462 ? -2.013 16.848 29.530 1.00 76.75 462 TRP A C 1
ATOM 3660 O O . TRP A 1 462 ? -0.957 17.442 29.762 1.00 76.75 462 TRP A O 1
ATOM 3670 N N . PHE A 1 463 ? -2.393 15.758 30.184 1.00 84.56 463 PHE A N 1
ATOM 3671 C CA . PHE A 1 463 ? -1.532 14.972 31.045 1.00 84.56 463 PHE A CA 1
ATOM 3672 C C . PHE A 1 463 ? -1.760 13.492 30.765 1.00 84.56 463 PHE A C 1
ATOM 3674 O O . PHE A 1 463 ? -2.877 12.987 30.858 1.00 84.56 463 PHE A O 1
ATOM 3681 N N . VAL A 1 464 ? -0.688 12.814 30.379 1.00 83.69 464 VAL A N 1
ATOM 3682 C CA . VAL A 1 464 ? -0.725 11.447 29.854 1.00 83.69 464 VAL A CA 1
ATOM 3683 C C . VAL A 1 464 ? 0.197 10.606 30.709 1.00 83.69 464 VAL A C 1
ATOM 3685 O O . VAL A 1 464 ? 1.350 10.991 30.921 1.00 83.69 464 VAL A O 1
ATOM 3688 N N . GLY A 1 465 ? -0.298 9.491 31.237 1.00 89.06 465 GLY A N 1
ATOM 3689 C CA . GLY A 1 465 ? 0.456 8.747 32.229 1.00 89.06 465 GLY A CA 1
ATOM 3690 C C . GLY A 1 465 ? -0.235 7.509 32.775 1.00 89.06 465 GLY A C 1
ATOM 3691 O O . GLY A 1 465 ? -1.202 6.996 32.215 1.00 89.06 465 GLY A O 1
ATOM 3692 N N . PHE A 1 466 ? 0.300 7.018 33.882 1.00 90.25 466 PHE A N 1
ATOM 3693 C CA . PHE A 1 466 ? -0.289 5.970 34.688 1.00 90.25 466 PHE A CA 1
ATOM 3694 C C . PHE A 1 466 ? 0.006 6.191 36.174 1.00 90.25 466 PHE A C 1
ATOM 3696 O O . PHE A 1 466 ? 1.003 6.812 36.553 1.00 90.25 466 PHE A O 1
ATOM 3703 N N . ALA A 1 467 ? -0.876 5.678 37.021 1.00 90.06 467 ALA A N 1
ATOM 3704 C CA . ALA A 1 467 ? -0.678 5.577 38.458 1.00 90.06 467 ALA A CA 1
ATOM 3705 C C . ALA A 1 467 ? -0.312 4.136 38.810 1.00 90.06 467 ALA A C 1
ATOM 3707 O O . ALA A 1 467 ? -0.813 3.211 38.176 1.00 90.06 467 ALA A O 1
ATOM 3708 N N . GLU A 1 468 ? 0.563 3.948 39.794 1.00 90.06 468 GLU A N 1
ATOM 3709 C CA . GLU A 1 468 ? 1.010 2.632 40.250 1.00 90.06 468 GLU A CA 1
ATOM 3710 C C . GLU A 1 468 ? 0.885 2.520 41.771 1.00 90.06 468 GLU A C 1
ATOM 3712 O O . GLU A 1 468 ? 1.436 3.339 42.517 1.00 90.06 468 GLU A O 1
ATOM 3717 N N . GLU A 1 469 ? 0.202 1.469 42.220 1.00 86.12 469 GLU A N 1
ATOM 3718 C CA . GLU A 1 469 ? 0.110 1.065 43.620 1.00 86.12 469 GLU A CA 1
ATOM 3719 C C . GLU A 1 469 ? 0.223 -0.461 43.715 1.00 86.12 469 GLU A C 1
ATOM 3721 O O . GLU A 1 469 ? -0.522 -1.179 43.064 1.00 86.12 469 GLU A O 1
ATOM 3726 N N . LYS A 1 470 ? 1.162 -0.969 44.529 1.00 76.88 470 LYS A N 1
ATOM 3727 C CA . LYS A 1 470 ? 1.313 -2.413 44.826 1.00 76.88 470 LYS A CA 1
ATOM 3728 C C . LYS A 1 470 ? 1.293 -3.319 43.573 1.00 76.88 470 LYS A C 1
ATOM 3730 O O . LYS A 1 470 ? 0.708 -4.392 43.603 1.00 76.88 470 LYS A O 1
ATOM 3735 N N . GLU A 1 471 ? 1.978 -2.880 42.510 1.00 71.94 471 GLU A N 1
ATOM 3736 C CA . GLU A 1 471 ? 2.084 -3.530 41.184 1.00 71.94 471 GLU A CA 1
ATOM 3737 C C . GLU A 1 471 ? 0.839 -3.449 40.284 1.00 71.94 471 GLU A C 1
ATOM 3739 O O . GLU A 1 471 ? 0.924 -3.812 39.112 1.00 71.94 471 GLU A O 1
ATOM 3744 N N . GLU A 1 472 ? -0.273 -2.886 40.756 1.00 80.56 472 GLU A N 1
ATOM 3745 C CA . GLU A 1 472 ? -1.407 -2.539 39.901 1.00 80.56 472 GLU A CA 1
ATOM 3746 C C . GLU A 1 472 ? -1.195 -1.170 39.254 1.00 80.56 472 GLU A C 1
ATOM 3748 O O . GLU A 1 472 ? -0.687 -0.230 39.877 1.00 80.56 472 GLU A O 1
ATOM 3753 N N . ARG A 1 473 ? -1.582 -1.058 37.979 1.00 87.81 473 ARG A N 1
ATOM 3754 C CA . ARG A 1 473 ? -1.437 0.173 37.200 1.00 87.81 473 ARG A CA 1
ATOM 3755 C C . ARG A 1 473 ? -2.750 0.621 36.594 1.00 87.81 473 ARG A C 1
ATOM 3757 O O . ARG A 1 473 ? -3.443 -0.156 35.942 1.00 87.81 473 ARG A O 1
ATOM 3764 N N . ILE A 1 474 ? -3.029 1.912 36.732 1.00 84.88 474 ILE A N 1
ATOM 3765 C CA . ILE A 1 474 ? -4.129 2.588 36.045 1.00 84.88 474 ILE A CA 1
ATOM 3766 C C . ILE A 1 474 ? -3.538 3.543 35.028 1.00 84.88 474 ILE A C 1
ATOM 3768 O O . ILE A 1 474 ? -2.879 4.511 35.396 1.00 84.88 474 ILE A O 1
ATOM 3772 N N . TYR A 1 475 ? -3.801 3.286 33.753 1.00 84.12 475 TYR A N 1
ATOM 3773 C CA . TYR A 1 475 ? -3.371 4.132 32.646 1.00 84.12 475 TYR A CA 1
ATOM 3774 C C . TYR A 1 475 ? -4.434 5.178 32.338 1.00 84.12 475 TYR A C 1
ATOM 3776 O O . TYR A 1 475 ? -5.622 4.865 32.299 1.00 84.12 475 TYR A O 1
ATOM 3784 N N . PHE A 1 476 ? -4.015 6.416 32.100 1.00 77.94 476 PHE A N 1
ATOM 3785 C CA . PHE A 1 476 ? -4.934 7.523 31.885 1.00 77.94 476 PHE A CA 1
ATOM 3786 C C . PHE A 1 476 ? -4.389 8.545 30.888 1.00 77.94 476 PHE A C 1
ATOM 3788 O O . PHE A 1 476 ? -3.183 8.719 30.692 1.00 77.94 476 PHE A O 1
ATOM 3795 N N . VAL A 1 477 ? -5.327 9.278 30.298 1.00 79.00 477 VAL A N 1
ATOM 3796 C CA . VAL A 1 477 ? -5.084 10.519 29.570 1.00 79.00 477 VAL A CA 1
ATOM 3797 C C . VAL A 1 477 ? -6.125 11.513 30.058 1.00 79.00 477 VAL A C 1
ATOM 3799 O O . VAL A 1 477 ? -7.318 11.232 30.009 1.00 79.00 477 VAL A O 1
ATOM 3802 N N . VAL A 1 478 ? -5.676 12.670 30.530 1.00 75.81 478 VAL A N 1
ATOM 3803 C CA . VAL A 1 478 ? -6.540 13.820 30.796 1.00 75.81 478 VAL A CA 1
ATOM 3804 C C . VAL A 1 478 ? -6.263 14.852 29.726 1.00 75.81 478 VAL A C 1
ATOM 3806 O O . VAL A 1 478 ? -5.131 15.309 29.592 1.00 75.81 478 VAL A O 1
ATOM 3809 N N . TYR A 1 479 ? -7.297 15.202 28.972 1.00 74.31 479 TYR A N 1
ATOM 3810 C CA . TYR A 1 479 ? -7.256 16.223 27.937 1.00 74.31 479 TYR A CA 1
ATOM 3811 C C . TYR A 1 479 ? -8.230 17.340 28.304 1.00 74.31 479 TYR A C 1
ATOM 3813 O O . TYR A 1 479 ? -9.384 17.075 28.637 1.00 74.31 479 TYR A O 1
ATOM 3821 N N . LEU A 1 480 ? -7.750 18.577 28.271 1.00 69.56 480 LEU A N 1
ATOM 3822 C CA . LEU A 1 480 ? -8.517 19.785 28.532 1.00 69.56 480 LEU A CA 1
ATOM 3823 C C . LEU A 1 480 ? -8.592 20.612 27.255 1.00 69.56 480 LEU A C 1
ATOM 3825 O O . LEU A 1 480 ? -7.579 20.823 26.580 1.00 69.56 480 LEU A O 1
ATOM 3829 N N . ASN A 1 481 ? -9.795 21.095 26.973 1.00 72.56 481 ASN A N 1
ATOM 3830 C CA . ASN A 1 481 ? -10.107 21.980 25.865 1.00 72.56 481 ASN A CA 1
ATOM 3831 C C . ASN A 1 481 ? -11.206 22.942 26.329 1.00 72.56 481 ASN A C 1
ATOM 3833 O O . ASN A 1 481 ? -12.280 22.483 26.722 1.00 72.56 481 ASN A O 1
ATOM 3837 N N . ASP A 1 482 ? -10.931 24.244 26.302 1.00 65.25 482 ASP A N 1
ATOM 3838 C CA . ASP A 1 482 ? -11.871 25.301 26.685 1.00 65.25 482 ASP A CA 1
ATOM 3839 C C . ASP A 1 482 ? -11.982 26.351 25.568 1.00 65.25 482 ASP A C 1
ATOM 3841 O O . ASP A 1 482 ? -11.460 27.461 25.665 1.00 65.25 482 ASP A O 1
ATOM 3845 N N . PRO A 1 483 ? -12.699 26.028 24.481 1.00 51.38 483 PRO A N 1
ATOM 3846 C CA . PRO A 1 483 ? -12.850 26.939 23.351 1.00 51.38 483 PRO A CA 1
ATOM 3847 C C . PRO A 1 483 ? -13.646 28.213 23.698 1.00 51.38 483 PRO A C 1
ATOM 3849 O O . PRO A 1 483 ? -13.743 29.112 22.865 1.00 51.38 483 PRO A O 1
ATOM 3852 N N . GLY A 1 484 ? -14.249 28.295 24.893 1.00 56.50 484 GLY A N 1
ATOM 3853 C CA . GLY A 1 484 ? -15.014 29.449 25.367 1.00 56.50 484 GLY A CA 1
ATOM 3854 C C . GLY A 1 484 ? -14.210 30.458 26.193 1.00 56.50 484 GLY A C 1
ATOM 3855 O O . GLY A 1 484 ? -14.786 31.477 26.580 1.00 56.50 484 GLY A O 1
ATOM 3856 N N . HIS A 1 485 ? -12.928 30.184 26.468 1.00 62.34 485 HIS A N 1
ATOM 3857 C CA . HIS A 1 485 ? -12.028 31.005 27.295 1.00 62.34 485 HIS A CA 1
ATOM 3858 C C . HIS A 1 485 ? -12.617 31.343 28.677 1.00 62.34 485 HIS A C 1
ATOM 3860 O O . HIS A 1 485 ? -12.483 32.464 29.179 1.00 62.34 485 HIS A O 1
ATOM 3866 N N . GLN A 1 486 ? -13.332 30.396 29.281 1.00 60.59 486 GLN A N 1
ATOM 3867 C CA . GLN A 1 486 ? -13.950 30.572 30.594 1.00 60.59 486 GLN A CA 1
ATOM 3868 C C . GLN A 1 486 ? -12.950 30.296 31.724 1.00 60.59 486 GLN A C 1
ATOM 3870 O O . GLN A 1 486 ? -13.036 30.918 32.784 1.00 60.59 486 GLN A O 1
ATOM 3875 N N . GLU A 1 487 ? -11.975 29.419 31.488 1.00 66.25 487 GLU A N 1
ATOM 3876 C CA . GLU A 1 487 ? -10.949 29.004 32.432 1.00 66.25 487 GLU A CA 1
ATOM 3877 C C . GLU A 1 487 ? -9.558 28.951 31.783 1.00 66.25 487 GLU A C 1
ATOM 3879 O O . GLU A 1 487 ? -9.367 28.547 30.640 1.00 66.25 487 GLU A O 1
ATOM 3884 N N . ALA A 1 488 ? -8.531 29.330 32.546 1.00 74.81 488 ALA A N 1
ATOM 3885 C CA . ALA A 1 488 ? -7.150 29.227 32.090 1.00 74.81 488 ALA A CA 1
ATOM 3886 C C . ALA A 1 488 ? -6.674 27.767 32.153 1.00 74.81 488 ALA A C 1
ATOM 3888 O O . ALA A 1 488 ? -6.257 27.283 33.211 1.00 74.81 488 ALA A O 1
ATOM 3889 N N . ILE A 1 489 ? -6.705 27.065 31.021 1.00 78.75 489 ILE A N 1
ATOM 3890 C CA . ILE A 1 489 ? -6.273 25.668 30.948 1.00 78.75 489 ILE A CA 1
ATOM 3891 C C . ILE A 1 489 ? -4.782 25.523 30.625 1.00 78.75 489 ILE A C 1
ATOM 3893 O O . ILE A 1 489 ? -4.194 26.253 29.832 1.00 78.75 489 ILE A O 1
ATOM 3897 N N . SER A 1 490 ? -4.132 24.579 31.308 1.00 83.38 490 SER A N 1
ATOM 3898 C CA . SER A 1 490 ? -2.693 24.318 31.196 1.00 83.38 490 SER A CA 1
ATOM 3899 C C . SER A 1 490 ? -2.386 22.850 31.469 1.00 83.38 490 SER A C 1
ATOM 3901 O O . SER A 1 490 ? -3.148 22.174 32.164 1.00 83.38 490 SER A O 1
ATOM 3903 N N . GLY A 1 491 ? -1.248 22.344 30.979 1.00 77.31 491 GLY A N 1
ATOM 3904 C CA . GLY A 1 491 ? -0.810 20.981 31.295 1.00 77.31 491 GLY A CA 1
ATOM 3905 C C . GLY A 1 491 ? -0.706 20.724 32.807 1.00 77.31 491 GLY A C 1
ATOM 3906 O O . GLY A 1 491 ? -0.984 19.620 33.270 1.00 77.31 491 GLY A O 1
ATOM 3907 N N . SER A 1 492 ? -0.384 21.750 33.601 1.00 85.12 492 SER A N 1
ATOM 3908 C CA . SER A 1 492 ? -0.389 21.673 35.069 1.00 85.12 492 SER A CA 1
ATOM 3909 C C . SER A 1 492 ? -1.792 21.450 35.641 1.00 85.12 492 SER A C 1
ATOM 3911 O O . SER A 1 492 ? -1.951 20.636 36.549 1.00 85.12 492 SER A O 1
ATOM 3913 N N . LEU A 1 493 ? -2.811 22.119 35.091 1.00 83.50 493 LEU A N 1
ATOM 3914 C CA . LEU A 1 493 ? -4.209 21.896 35.469 1.00 83.50 493 LEU A CA 1
ATOM 3915 C C . LEU A 1 493 ? -4.677 20.493 35.055 1.00 83.50 493 LEU A C 1
ATOM 3917 O O . LEU A 1 493 ? -5.291 19.794 35.858 1.00 83.50 493 LEU A O 1
ATOM 3921 N N . ALA A 1 494 ? -4.322 20.045 33.846 1.00 81.44 494 ALA A N 1
ATOM 3922 C CA . ALA A 1 494 ? -4.634 18.695 33.368 1.00 81.44 494 ALA A CA 1
ATOM 3923 C C . ALA A 1 494 ? -4.045 17.624 34.297 1.00 81.44 494 ALA A C 1
ATOM 3925 O O . ALA A 1 494 ? -4.722 16.662 34.661 1.00 81.44 494 ALA A O 1
ATOM 3926 N N . ARG A 1 495 ? -2.807 17.836 34.758 1.00 87.25 495 ARG A N 1
ATOM 3927 C CA . ARG A 1 495 ? -2.174 16.989 35.769 1.00 87.25 495 ARG A CA 1
ATOM 3928 C C . ARG A 1 495 ? -2.940 17.007 37.088 1.00 87.25 495 ARG A C 1
ATOM 3930 O O . ARG A 1 495 ? -3.229 15.943 37.617 1.00 87.25 495 ARG A O 1
ATOM 3937 N N . GLN A 1 496 ? -3.282 18.180 37.616 1.00 86.62 496 GLN A N 1
ATOM 3938 C CA . GLN A 1 496 ? -4.008 18.284 38.886 1.00 86.62 496 GLN A CA 1
ATOM 3939 C C . GLN A 1 496 ? -5.364 17.560 38.832 1.00 86.62 496 GLN A C 1
ATOM 3941 O O . GLN A 1 496 ? -5.748 16.876 39.781 1.00 86.62 496 GLN A O 1
ATOM 3946 N N . ILE A 1 497 ? -6.079 17.676 37.711 1.00 82.94 497 ILE A N 1
ATOM 3947 C CA . ILE A 1 497 ? -7.335 16.959 37.475 1.00 82.94 497 ILE A CA 1
ATOM 3948 C C . ILE A 1 497 ? -7.092 15.447 37.446 1.00 82.94 497 ILE A C 1
ATOM 3950 O O . ILE A 1 497 ? -7.817 14.712 38.113 1.00 82.94 497 ILE A O 1
ATOM 3954 N N . ALA A 1 498 ? -6.046 14.980 36.759 1.00 83.19 498 ALA A N 1
ATOM 3955 C CA . ALA A 1 498 ? -5.681 13.565 36.749 1.00 83.19 498 ALA A CA 1
ATOM 3956 C C . ALA A 1 498 ? -5.375 13.031 38.154 1.00 83.19 498 ALA A C 1
ATOM 3958 O O . ALA A 1 498 ? -5.897 11.990 38.538 1.00 83.19 498 ALA A O 1
ATOM 3959 N N . GLU A 1 499 ? -4.589 13.765 38.947 1.00 84.56 499 GLU A N 1
ATOM 3960 C CA . GLU A 1 499 ? -4.272 13.399 40.332 1.00 84.56 499 GLU A CA 1
ATOM 3961 C C . GLU A 1 499 ? -5.546 13.258 41.182 1.00 84.56 499 GLU A C 1
ATOM 3963 O O . GLU A 1 499 ? -5.657 12.330 41.981 1.00 84.56 499 GLU A O 1
ATOM 3968 N N . ASN A 1 500 ? -6.531 14.139 40.991 1.00 84.12 500 ASN A N 1
ATOM 3969 C CA . ASN A 1 500 ? -7.811 14.071 41.700 1.00 84.12 500 ASN A CA 1
ATOM 3970 C C . ASN A 1 500 ? -8.698 12.908 41.228 1.00 84.12 500 ASN A C 1
ATOM 3972 O O . ASN A 1 500 ? -9.325 12.251 42.057 1.00 84.12 500 ASN A O 1
ATOM 3976 N N . ILE A 1 501 ? -8.744 12.632 39.921 1.00 79.31 501 ILE A N 1
ATOM 3977 C CA . ILE A 1 501 ? -9.496 11.498 39.364 1.00 79.31 501 ILE A CA 1
ATOM 3978 C C . ILE A 1 501 ? -8.924 10.179 39.890 1.00 79.31 501 ILE A C 1
ATOM 3980 O O . ILE A 1 501 ? -9.675 9.349 40.394 1.00 79.31 501 ILE A O 1
ATOM 3984 N N . VAL A 1 502 ? -7.599 10.012 39.844 1.00 78.62 502 VAL A N 1
ATOM 3985 C CA . VAL A 1 502 ? -6.918 8.796 40.316 1.00 78.62 502 VAL A CA 1
ATOM 3986 C C . VAL A 1 502 ? -7.192 8.550 41.805 1.00 78.62 502 VAL A C 1
ATOM 3988 O O . VAL A 1 502 ? -7.529 7.429 42.165 1.00 78.62 502 VAL A O 1
ATOM 3991 N N . LYS A 1 503 ? -7.177 9.595 42.649 1.00 78.62 503 LYS A N 1
ATOM 3992 C CA . LYS A 1 503 ? -7.563 9.502 44.076 1.00 78.62 503 LYS A CA 1
ATOM 3993 C C . LYS A 1 503 ? -9.007 9.055 44.324 1.00 78.62 503 LYS A C 1
ATOM 3995 O O . LYS A 1 503 ? -9.349 8.767 45.463 1.00 78.62 503 LYS A O 1
ATOM 4000 N N . THR A 1 504 ? -9.874 9.151 43.319 1.00 71.12 504 THR A N 1
ATOM 4001 C CA . THR A 1 504 ? -11.309 8.856 43.452 1.00 71.12 504 THR A CA 1
ATOM 4002 C C . THR A 1 504 ? -11.665 7.484 42.870 1.00 71.12 504 THR A C 1
ATOM 4004 O O . THR A 1 504 ? -12.709 6.933 43.208 1.00 71.12 504 THR A O 1
ATOM 4007 N N . LEU A 1 505 ? -10.829 6.946 41.976 1.00 64.31 505 LEU A N 1
ATOM 4008 C CA . LEU A 1 505 ? -11.035 5.655 41.306 1.00 64.31 505 LEU A CA 1
ATOM 4009 C C . LEU A 1 505 ? -10.399 4.467 42.050 1.00 64.31 505 LEU A C 1
ATOM 4011 O O . LEU A 1 505 ? -10.758 3.326 41.764 1.00 64.31 505 LEU A O 1
ATOM 4015 N N . LEU A 1 506 ? -9.486 4.745 42.984 1.00 54.69 506 LEU A N 1
ATOM 4016 C CA . LEU A 1 506 ? -8.828 3.817 43.910 1.00 54.69 506 LEU A CA 1
ATOM 4017 C C . LEU A 1 506 ? -9.092 4.287 45.340 1.00 54.69 506 LEU A C 1
ATOM 4019 O O . LEU A 1 506 ? -9.316 3.420 46.213 1.00 54.69 506 LEU A O 1
#

Foldseek 3Di:
DVVVVVVVVLVVVVLVVLQVLQVVLLVVLVCLLVVDDPPDPPPPPPDPPDPDPQPDPPPDDVVVVVVLVVQQVVQLVLLVQCQLPQDQVVSQVSSCPVLAWEDEEDALLFAIRNLVQVVVQQVLLVVLVVVCVVVVQDDRDKDKGWYWYYYGQAKIWTWIWIDPSDWIKIWIWIWGRGNPDRIDTDDTDIWTWPDWDQDPQGKTKTFTPDDDPPSDPDDDQRIDIHRRDDDPPVQSVCQVQPPQLLAQAQWCQQPDWAFAVRCQPTQLQSVQQSLCCNVPVDGDDQVVQVVAAALVSSQVSDVQAENDHSVRCCVRQVQDPVRNHGDHDDDDSNQDDDDQLRPWGWGFPDWDQDPVRKIKTWIATQGRSSRDHHLWIKIWIWHADPPRDIHTGIIGTPDVSNVSDDHDRRRDLLVVQCCLVVVVDSHDPVSSVVQQVVQFDQDQVQKTWGWGWDADPQQKIKIWTWIDDPRDIDGDIQIDHDNPPPDRHGSVVSVVVVSVVVVVVD

Secondary structure (DSSP, 8-state):
-HHHHHHHHHHHHHHHHHHHHHHHHHHHHHHHHHT---------SS---------------HHHHHHHHHHHHHHHHHHHHTTT---HHHHHHHHHTTS--EEESSTTSSPPBTHHHHHHHHHHHHHHHHHHHHHTSS-PPPEEEEEEEEETTTEEEEEEEEE-SS-EEEEEEEEE--TTSPPEEEEEEEEEEEEEEE-TT-EEEEEE----TTS-SS----EEEEE-SPPPHHHHHHIIIIITTT-SSS-STTTS-EETTB-TT--HHHHHHHHHHHHHSSPPPTTTTBTBEEHHHHHHHHHHHSS--HHHHHHHTT-BTTTTEE------TTT----GGGG-EEEEEEEEE-TTS-EEEEEEEEETTTTEEEEEEEEEEEEEETTTEEEEEEEEE-TTHHHHSPPP--S-HHHHHHHHHTT-SSS-HHHHHHHHHHTEEEEETTEEEEEEEEEETTTEEEEEEEEEETTEEEEEEEEEE-TT--S---HHHHHHHHHHHHHHH-

Sequence (506 aa):
MKIEQKERKMKRKWKKARDYAGISAMVLLVIALFGLTVSGTLTGFRDGSGKGAGQQEQITDEASGQQEQVAEEECLEVMQKVKGVTDIREAAERISGNGSPVTAGENGTMNMLNYEEMEAFLNQVQKELKVSSENGYPDAEECSVVLYRVYSGGKIHREEYTFDGKDMYVLTCIGSCEEAGNPVVLNISYTRIQEWGYTEKGWFLYRLCVPQPPEVSEIVDGNVLIRVRPLPQEYLEIAEQYIRPLGYMSNNLLRCDWGEGHMEQVDFTGSFESFYQIEYGKKIDSSECAQGIRAEEFETLMTRYLPVTVEELRKYAQYDEKTQSYPWTALSCGNYSVNAFSTSFPEITDMEQNEDGTVTFTIDAVCEMAGTDRALSHKLTVEFAEGGKVRYLKNEVLENGTEEVPEYEYRMQVRVLMKIFEGRSSYDPDDVKLMKELMFSGNSGEQKIYGKTGSGPDEKAWFVGFAEEKEERIYFVVYLNDP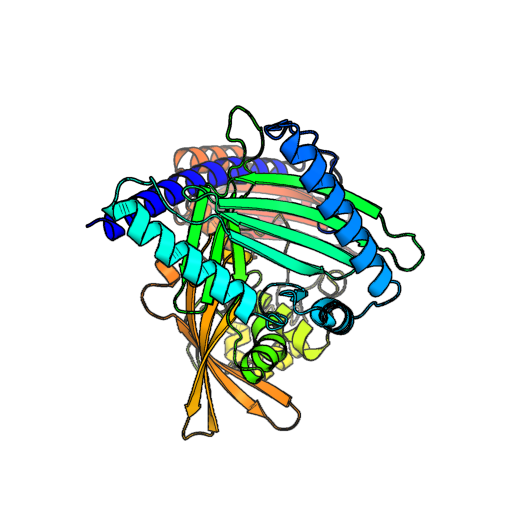GHQEAISGSLARQIAENIVKTLL

pLDDT: mean 78.8, std 20.42, range [22.67, 98.56]

Radius of gyration: 26.3 Å; chains: 1; bounding box: 61×56×78 Å